Protein AF-A0A3A2ZKX8-F1 (afdb_monomer_lite)

Organism: NCBI:txid2070753

Radius of gyration: 31.46 Å; chains: 1; bounding box: 121×64×107 Å

Sequence (490 aa):
MRSSLLLLAGLASHALGLPSTSVEDRSIDVDVGADINIGNIHADLDLDVFIGDILGGGVQSSTSLLGGLSAQAAAALQAGALGCSAGKIHHSALVELKHWLHGAAHIEAGLKNALLHWCDAGAQATLEADVIAGLSVLLPTCSDIVSKGGLYVTIDGIFEAHELEAAAVLDAATQSSLNAFIKGASHLEAEVKAALSLCAGGGVVTSLTEEVKASLKAWLHSSDCGLDHGLKISILAWLQGKIESGVVSLGHLSDGSLSSVSVGASLLALVDESGALVQTARQSLLAFLHSSAAAHLEADIKHVLESCAKGELATSISAEVRSALAVWLSSSSCSIGAELKSVLLFWLSFAVDVNAHIGLDLGIVGDLLSFLTGTLGQVLGGGLRGILTILLGGESFLSLSLKARAEIIAIIGGATSIELPSNCITIIIEWITGCIIPGHGSGSSSSMIPPPSSTAPAASTPGVSTPVSTPVVSTSAPAPVESSSVPVYP

pLDDT: mean 72.64, std 21.51, range [24.16, 95.5]

Foldseek 3Di:
DPPVVVVVVVVVVVVPDDDDDDDDDDPPPPCPPDPPPDPDPVPFDPLLVLCCLALPDHPDHLPNQCPPQALLLLQLLLLLLLFAQLLLEDLVSLVSVLVVLVVRPPDGPSLSVQSVCRSVDDRGDHGDLSSSLSSLLSQLVSLLNNLVVQWAYASNYIGGVVVQLLFKAFALVLLVVLVVVLVVDPDDDQLLSLLSLLRSLRAALQFFDPVSLVSNVVLLPDPNPPDDPLSSVSSVCRSVRHCDSRMHGLHDFASQQRSLLRLLSSLPSQADPLLWGDQSLLVSLVSCCPHPLVVPDDPLLSVVSVCNSVRHALQVDDLVSLLVNLQLLLDPSNSDRLSNSLNSLLRLLSNADQPLFDPDDPVNLVVLVCCLVPVVCVHHTSHLSSNVSSVSSSHAPNRTDSSSLSSVSCVLSVSYPDDDDSSVSSSVSCRSNSHDHPPPDPPDPPDDPPDPPPPDDDDDDDDDDDDDDDDDDDDDDDDDDDDDDDDDDD

Structure (mmCIF, N/CA/C/O backbone):
data_AF-A0A3A2ZKX8-F1
#
_entry.id   AF-A0A3A2ZKX8-F1
#
loop_
_atom_site.group_PDB
_atom_site.id
_atom_site.type_symbol
_atom_site.label_atom_id
_atom_site.label_alt_id
_atom_site.label_comp_id
_atom_site.label_asym_id
_atom_site.label_entity_id
_atom_site.label_seq_id
_atom_site.pdbx_PDB_ins_code
_atom_site.Cartn_x
_atom_site.Cartn_y
_atom_site.Cartn_z
_atom_site.occupancy
_atom_site.B_iso_or_equiv
_atom_site.auth_seq_id
_atom_site.auth_comp_id
_atom_site.auth_asym_id
_atom_site.auth_atom_id
_atom_site.pdbx_PDB_model_num
ATOM 1 N N . MET A 1 1 ? 61.081 21.209 -10.505 1.00 48.91 1 MET A N 1
ATOM 2 C CA . MET A 1 1 ? 60.379 20.427 -9.458 1.00 48.91 1 MET A CA 1
ATOM 3 C C . MET A 1 1 ? 60.841 20.786 -8.032 1.00 48.91 1 MET A C 1
ATOM 5 O O . MET A 1 1 ? 61.159 19.902 -7.251 1.00 48.91 1 MET A O 1
ATOM 9 N N . ARG A 1 2 ? 60.878 22.076 -7.656 1.00 40.06 2 ARG A N 1
ATOM 10 C CA . ARG A 1 2 ? 61.096 22.520 -6.255 1.00 40.06 2 ARG A CA 1
ATOM 11 C C . ARG A 1 2 ? 60.217 23.710 -5.830 1.00 40.06 2 ARG A C 1
ATOM 13 O O . ARG A 1 2 ? 60.192 24.046 -4.656 1.00 40.06 2 ARG A O 1
ATOM 20 N N . SER A 1 3 ? 59.447 24.298 -6.747 1.00 45.34 3 SER A N 1
ATOM 21 C CA . SER A 1 3 ? 58.628 25.489 -6.477 1.00 45.34 3 SER A CA 1
ATOM 22 C C . SER A 1 3 ? 57.212 25.178 -5.968 1.00 45.34 3 SER A C 1
ATOM 24 O O . SER A 1 3 ? 56.590 26.037 -5.360 1.00 45.34 3 SER A O 1
ATOM 26 N N . SER A 1 4 ? 56.712 23.951 -6.155 1.00 44.81 4 SER A N 1
ATOM 27 C CA . SER A 1 4 ? 55.336 23.579 -5.774 1.00 44.81 4 SER A CA 1
ATOM 28 C C . SER A 1 4 ? 55.199 23.058 -4.337 1.00 44.81 4 SER A C 1
ATOM 30 O O . SER A 1 4 ? 54.097 23.049 -3.807 1.00 44.81 4 SER A O 1
ATOM 32 N N . LEU A 1 5 ? 56.299 22.676 -3.672 1.00 44.25 5 LEU A N 1
ATOM 33 C CA . LEU A 1 5 ? 56.273 22.260 -2.258 1.00 44.25 5 LEU A CA 1
ATOM 34 C C . LEU A 1 5 ? 56.378 23.444 -1.280 1.00 44.25 5 LEU A C 1
ATOM 36 O O . LEU A 1 5 ? 55.854 23.368 -0.175 1.00 44.25 5 LEU A O 1
ATOM 40 N N . LEU A 1 6 ? 56.988 24.562 -1.690 1.00 43.06 6 LEU A N 1
ATOM 41 C CA . LEU A 1 6 ? 57.051 25.787 -0.877 1.00 43.06 6 LEU A CA 1
ATOM 42 C C . LEU A 1 6 ? 55.726 26.565 -0.871 1.00 43.06 6 LEU A C 1
ATOM 44 O O . LEU A 1 6 ? 55.417 27.231 0.112 1.00 43.06 6 LEU A O 1
ATOM 48 N N . LEU A 1 7 ? 54.919 26.433 -1.929 1.00 42.50 7 LEU A N 1
ATOM 49 C CA . LEU A 1 7 ? 53.591 27.050 -2.005 1.00 42.50 7 LEU A CA 1
ATOM 50 C C . LEU A 1 7 ? 52.564 26.275 -1.154 1.00 42.50 7 LEU A C 1
ATOM 52 O O . LEU A 1 7 ? 51.717 26.886 -0.509 1.00 42.50 7 LEU A O 1
ATOM 56 N N . LEU A 1 8 ? 52.720 24.947 -1.041 1.00 40.03 8 LEU A N 1
ATOM 57 C CA . LEU A 1 8 ? 51.884 24.094 -0.186 1.00 40.03 8 LEU A CA 1
ATOM 58 C C . LEU A 1 8 ? 52.212 24.240 1.316 1.00 40.03 8 LEU A C 1
ATOM 60 O O . LEU A 1 8 ? 51.314 24.192 2.151 1.00 40.03 8 LEU A O 1
ATOM 64 N N . ALA A 1 9 ? 53.477 24.499 1.671 1.00 43.38 9 ALA A N 1
ATOM 65 C CA . ALA A 1 9 ? 53.879 24.787 3.054 1.00 43.38 9 ALA A CA 1
ATOM 66 C C . ALA A 1 9 ? 53.515 26.219 3.515 1.00 43.38 9 ALA A C 1
ATOM 68 O O . ALA A 1 9 ? 53.359 26.463 4.711 1.00 43.38 9 ALA A O 1
ATOM 69 N N . GLY A 1 10 ? 53.346 27.163 2.578 1.00 42.72 10 GLY A N 1
ATOM 70 C CA . GLY A 1 10 ? 52.913 28.534 2.874 1.00 42.72 10 GLY A CA 1
ATOM 71 C C . GLY A 1 10 ? 51.426 28.653 3.226 1.00 42.72 10 GLY A C 1
ATOM 72 O O . GLY A 1 10 ? 51.063 29.473 4.072 1.00 42.72 10 GLY A O 1
ATOM 73 N N . LEU A 1 11 ? 50.577 27.802 2.635 1.00 41.16 11 LEU A N 1
ATOM 74 C CA . LEU A 1 11 ? 49.131 27.798 2.889 1.00 41.16 11 LEU A CA 1
ATOM 75 C C . LEU A 1 11 ? 48.759 27.079 4.197 1.00 41.16 11 LEU A C 1
ATOM 77 O O . LEU A 1 11 ? 47.836 27.504 4.885 1.00 41.16 11 LEU A O 1
ATOM 81 N N . ALA A 1 12 ? 49.530 26.062 4.600 1.00 41.97 12 ALA A N 1
ATOM 82 C CA . ALA A 1 12 ? 49.318 25.350 5.864 1.00 41.97 12 ALA A CA 1
ATOM 83 C C . ALA A 1 12 ? 49.652 26.198 7.114 1.00 41.97 12 ALA A C 1
ATOM 85 O O . ALA A 1 12 ? 49.108 25.951 8.186 1.00 41.97 12 ALA A O 1
ATOM 86 N N . SER A 1 13 ? 50.492 27.235 6.983 1.00 38.47 13 SER A N 1
ATOM 87 C CA . SER A 1 13 ? 50.837 28.144 8.092 1.00 38.47 13 SER A CA 1
ATOM 88 C C . SER A 1 13 ? 49.872 29.330 8.265 1.00 38.47 13 SER A C 1
ATOM 90 O O . SER A 1 13 ? 49.993 30.051 9.250 1.00 38.47 13 SER A O 1
ATOM 92 N N . HIS A 1 14 ? 48.905 29.538 7.358 1.00 37.59 14 HIS A N 1
ATOM 93 C CA . HIS A 1 14 ? 47.897 30.608 7.484 1.00 37.59 14 HIS A CA 1
ATOM 94 C C . HIS A 1 14 ? 46.597 30.165 8.177 1.00 37.59 14 HIS A C 1
ATOM 96 O O . HIS A 1 14 ? 45.764 31.010 8.487 1.00 37.59 14 HIS A O 1
ATOM 102 N N . ALA A 1 15 ? 46.430 28.872 8.475 1.00 36.94 15 ALA A N 1
ATOM 103 C CA . ALA A 1 15 ? 45.240 28.355 9.159 1.00 36.94 15 ALA A CA 1
ATOM 104 C C . ALA A 1 15 ? 45.377 28.280 10.696 1.00 36.94 15 ALA A C 1
ATOM 106 O O . ALA A 1 15 ? 44.418 27.928 11.374 1.00 36.94 15 ALA A O 1
ATOM 107 N N . LEU A 1 16 ? 46.549 28.596 11.265 1.00 40.38 16 LEU A N 1
ATOM 108 C CA . LEU A 1 16 ? 46.852 28.328 12.682 1.00 40.38 16 LEU A CA 1
ATOM 109 C C . LEU A 1 16 ? 47.273 29.549 13.512 1.00 40.38 16 LEU A C 1
ATOM 111 O O . LEU A 1 16 ? 47.830 29.401 14.598 1.00 40.38 16 LEU A O 1
ATOM 115 N N . GLY A 1 17 ? 46.958 30.764 13.068 1.00 33.16 17 GLY A N 1
ATOM 116 C CA . GLY A 1 17 ? 47.164 31.935 13.913 1.00 33.16 17 GLY A CA 1
ATOM 117 C C . GLY A 1 17 ? 46.401 33.162 13.456 1.00 33.16 17 GLY A C 1
ATOM 118 O O . GLY A 1 17 ? 46.845 33.820 12.523 1.00 33.16 17 GLY A O 1
ATOM 119 N N . LEU A 1 18 ? 45.308 33.490 14.158 1.00 29.47 18 LEU A N 1
ATOM 120 C CA . LEU A 1 18 ? 45.062 34.772 14.854 1.00 29.47 18 LEU A CA 1
ATOM 121 C C . LEU A 1 18 ? 43.577 34.889 15.305 1.00 29.47 18 LEU A C 1
ATOM 123 O O . LEU A 1 18 ? 42.760 34.064 14.905 1.00 29.47 18 LEU A O 1
ATOM 127 N N . PRO A 1 19 ? 43.246 35.796 16.251 1.00 29.09 19 PRO A N 1
ATOM 128 C CA . PRO A 1 19 ? 42.539 35.445 17.479 1.00 29.09 19 PRO A CA 1
ATOM 129 C C . PRO A 1 19 ? 41.091 35.951 17.563 1.00 29.09 19 PRO A C 1
ATOM 131 O O . PRO A 1 19 ? 40.641 36.819 16.823 1.00 29.09 19 PRO A O 1
ATOM 134 N N . SER A 1 20 ? 40.404 35.426 18.576 1.00 45.16 20 SER A N 1
ATOM 135 C CA . SER A 1 20 ? 39.111 35.844 19.112 1.00 45.16 20 SER A CA 1
ATOM 136 C C . SER A 1 20 ? 39.040 37.330 19.494 1.00 45.16 20 SER A C 1
ATOM 138 O O . SER A 1 20 ? 39.763 37.727 20.404 1.00 45.16 20 SER A O 1
ATOM 140 N N . THR A 1 21 ? 38.087 38.085 18.931 1.00 30.78 21 THR A N 1
ATOM 141 C CA . THR A 1 21 ? 37.224 39.041 19.666 1.00 30.78 21 THR A CA 1
ATOM 142 C C . THR A 1 21 ? 36.012 39.490 18.832 1.00 30.78 21 THR A C 1
ATOM 144 O O . THR A 1 21 ? 36.125 39.648 17.624 1.00 30.78 21 THR A O 1
ATOM 147 N N . SER A 1 22 ? 34.909 39.741 19.556 1.00 28.27 22 SER A N 1
ATOM 148 C CA . SER A 1 22 ? 33.629 40.410 19.220 1.00 28.27 22 SER A CA 1
ATOM 149 C C . SER A 1 22 ? 32.601 39.702 18.320 1.00 28.27 22 SER A C 1
ATOM 151 O O . SER A 1 22 ? 32.557 39.905 17.116 1.00 28.27 22 SER A O 1
ATOM 153 N N . VAL A 1 23 ? 31.766 38.894 18.989 1.00 42.69 23 VAL A N 1
ATOM 154 C CA . VAL A 1 23 ? 30.283 38.889 19.013 1.00 42.69 23 VAL A CA 1
ATOM 155 C C . VAL A 1 23 ? 29.548 39.614 17.874 1.00 42.69 23 VAL A C 1
ATOM 157 O O . VAL A 1 23 ? 29.508 40.837 17.887 1.00 42.69 23 VAL A O 1
ATOM 160 N N . GLU A 1 24 ? 28.871 38.850 17.006 1.00 28.53 24 GLU A N 1
ATOM 161 C CA . GLU A 1 24 ? 27.429 38.958 16.698 1.00 28.53 24 GLU A CA 1
ATOM 162 C C . GLU A 1 24 ? 26.974 37.775 15.807 1.00 28.53 24 GLU A C 1
ATOM 164 O O . GLU A 1 24 ? 27.715 37.317 14.944 1.00 28.53 24 GLU A O 1
ATOM 169 N N . ASP A 1 25 ? 25.791 37.245 16.136 1.00 27.34 25 ASP A N 1
ATOM 170 C CA . ASP A 1 25 ? 24.980 36.182 15.515 1.00 27.34 25 ASP A CA 1
ATOM 171 C C . ASP A 1 25 ? 25.592 34.810 15.173 1.00 27.34 25 ASP A C 1
ATOM 173 O O . ASP A 1 25 ? 26.098 34.533 14.089 1.00 27.34 25 ASP A O 1
ATOM 177 N N . ARG A 1 26 ? 25.390 33.868 16.106 1.00 26.14 26 ARG A N 1
ATOM 178 C CA . ARG A 1 26 ? 25.454 32.426 15.849 1.00 26.14 26 ARG A CA 1
ATOM 179 C C . ARG A 1 26 ? 24.099 31.938 15.326 1.00 26.14 26 ARG A C 1
ATOM 181 O O . ARG A 1 26 ? 23.251 31.547 16.123 1.00 26.14 26 ARG A O 1
ATOM 188 N N . SER A 1 27 ? 23.930 31.878 14.008 1.00 25.58 27 SER A N 1
ATOM 189 C CA . SER A 1 27 ? 23.179 30.766 13.416 1.00 25.58 27 SER A CA 1
ATOM 190 C C . SER A 1 27 ? 24.213 29.708 13.043 1.00 25.58 27 SER A C 1
ATOM 192 O O . SER A 1 27 ? 25.134 29.949 12.267 1.00 25.58 27 SER A O 1
ATOM 194 N N . ILE A 1 28 ? 24.158 28.570 13.731 1.00 25.77 28 ILE A N 1
ATOM 195 C CA . ILE A 1 28 ? 24.968 27.404 13.392 1.00 25.77 28 ILE A CA 1
ATOM 196 C C . ILE A 1 28 ? 24.266 26.788 12.186 1.00 25.77 28 ILE A C 1
ATOM 198 O O . ILE A 1 28 ? 23.354 25.984 12.346 1.00 25.77 28 ILE A O 1
ATOM 202 N N . ASP A 1 29 ? 24.647 27.244 10.998 1.00 25.92 29 ASP A N 1
ATOM 203 C CA . ASP A 1 29 ? 24.358 26.547 9.754 1.00 25.92 29 ASP A CA 1
ATOM 204 C C . ASP A 1 29 ? 25.215 25.277 9.785 1.00 25.92 29 ASP A C 1
ATOM 206 O O . ASP A 1 29 ? 26.440 25.310 9.634 1.00 25.92 29 ASP A O 1
ATOM 210 N N . VAL A 1 30 ? 24.592 24.165 10.175 1.00 28.47 30 VAL A N 1
ATOM 211 C CA . VAL A 1 30 ? 25.226 22.854 10.094 1.00 28.47 30 VAL A CA 1
ATOM 212 C C . VAL A 1 30 ? 25.240 22.511 8.615 1.00 28.47 30 VAL A C 1
ATOM 214 O O . VAL A 1 30 ? 24.234 22.074 8.068 1.00 28.47 30 VAL A O 1
ATOM 217 N N . ASP A 1 31 ? 26.382 22.734 7.974 1.00 29.47 31 ASP A N 1
ATOM 218 C CA . ASP A 1 31 ? 26.669 22.228 6.640 1.00 29.47 31 ASP A CA 1
ATOM 219 C C . ASP A 1 31 ? 26.651 20.688 6.689 1.00 29.47 31 ASP A C 1
ATOM 221 O O . ASP A 1 31 ? 27.620 20.034 7.078 1.00 29.47 31 ASP A O 1
ATOM 225 N N . VAL A 1 32 ? 25.494 20.103 6.366 1.00 36.28 32 VAL A N 1
ATOM 226 C CA . VAL A 1 32 ? 25.273 18.649 6.247 1.00 36.28 32 VAL A CA 1
ATOM 227 C C . VAL A 1 32 ? 25.904 18.103 4.945 1.00 36.28 32 VAL A C 1
ATOM 229 O O . VAL A 1 32 ? 25.772 16.921 4.638 1.00 36.28 32 VAL A O 1
ATOM 232 N N . GLY A 1 33 ? 26.628 18.924 4.174 1.00 34.78 33 GLY A N 1
ATOM 233 C CA . GLY A 1 33 ? 27.117 18.580 2.837 1.00 34.78 33 GLY A CA 1
ATOM 234 C C . GLY A 1 33 ? 28.524 17.980 2.726 1.00 34.78 33 GLY A C 1
ATOM 235 O O . GLY A 1 33 ? 28.894 17.550 1.637 1.00 34.78 33 GLY A O 1
ATOM 236 N N . ALA A 1 34 ? 29.340 17.933 3.784 1.00 31.48 34 ALA A N 1
ATOM 237 C CA . ALA A 1 34 ? 30.788 17.765 3.583 1.00 31.48 34 ALA A CA 1
ATOM 238 C C . ALA A 1 34 ? 31.368 16.335 3.665 1.00 31.48 34 ALA A C 1
ATOM 240 O O . ALA A 1 34 ? 32.555 16.191 3.388 1.00 31.48 34 ALA A O 1
ATOM 241 N N . ASP A 1 35 ? 30.610 15.283 4.008 1.00 28.64 35 ASP A N 1
ATOM 242 C CA . ASP A 1 35 ? 31.235 13.962 4.265 1.00 28.64 35 ASP A CA 1
ATOM 243 C C . ASP A 1 35 ? 30.482 12.720 3.745 1.00 28.64 35 ASP A C 1
ATOM 245 O O . ASP A 1 35 ? 30.751 11.594 4.171 1.00 28.64 35 ASP A O 1
ATOM 249 N N . ILE A 1 36 ? 29.592 12.872 2.758 1.00 36.00 36 ILE A N 1
ATOM 250 C CA . ILE A 1 36 ? 29.132 11.723 1.962 1.00 36.00 36 ILE A CA 1
ATOM 251 C C . ILE A 1 36 ? 29.964 11.692 0.684 1.00 36.00 36 ILE A C 1
ATOM 253 O O . ILE A 1 36 ? 29.702 12.398 -0.284 1.00 36.00 36 ILE A O 1
ATOM 257 N N . ASN A 1 37 ? 31.025 10.891 0.719 1.00 28.58 37 ASN A N 1
ATOM 258 C CA . ASN A 1 37 ? 31.914 10.636 -0.406 1.00 28.58 37 ASN A CA 1
ATOM 259 C C . ASN A 1 37 ? 31.139 9.884 -1.503 1.00 28.58 37 ASN A C 1
ATOM 261 O O . ASN A 1 37 ? 31.023 8.657 -1.490 1.00 28.58 37 ASN A O 1
ATOM 265 N N . ILE A 1 38 ? 30.544 10.659 -2.403 1.00 37.09 38 ILE A N 1
ATOM 266 C CA . ILE A 1 38 ? 29.764 10.207 -3.546 1.00 37.09 38 ILE A CA 1
ATOM 267 C C . ILE A 1 38 ? 30.712 9.628 -4.602 1.00 37.09 38 ILE A C 1
ATOM 269 O O . ILE A 1 38 ? 31.500 10.334 -5.235 1.00 37.09 38 ILE A O 1
ATOM 273 N N . GLY A 1 39 ? 30.644 8.314 -4.795 1.00 27.70 39 GLY A N 1
ATOM 274 C CA . GLY A 1 39 ? 31.412 7.619 -5.818 1.00 27.70 39 GLY A CA 1
ATOM 275 C C . GLY A 1 39 ? 30.943 7.976 -7.231 1.00 27.70 39 GLY A C 1
ATOM 276 O O . GLY A 1 39 ? 29.905 7.510 -7.667 1.00 27.70 39 GLY A O 1
ATOM 277 N N . ASN A 1 40 ? 31.747 8.766 -7.946 1.00 30.97 40 ASN A N 1
ATOM 278 C CA . ASN A 1 40 ? 32.037 8.732 -9.392 1.00 30.97 40 ASN A CA 1
ATOM 279 C C . ASN A 1 40 ? 30.928 8.588 -10.468 1.00 30.97 40 ASN A C 1
ATOM 281 O O . ASN A 1 40 ? 31.288 8.467 -11.638 1.00 30.97 40 ASN A O 1
ATOM 285 N N . ILE A 1 41 ? 29.633 8.657 -10.151 1.00 36.53 41 ILE A N 1
ATOM 286 C CA . ILE A 1 41 ? 28.537 8.613 -11.152 1.00 36.53 41 ILE A CA 1
ATOM 287 C C . ILE A 1 41 ? 27.754 9.939 -11.213 1.00 36.53 41 ILE A C 1
ATOM 289 O O . ILE A 1 41 ? 27.030 10.205 -12.166 1.00 36.53 41 ILE A O 1
ATOM 293 N N . HIS A 1 42 ? 28.036 10.864 -10.291 1.00 40.78 42 HIS A N 1
ATOM 294 C CA . HIS A 1 42 ? 27.488 12.229 -10.242 1.00 40.78 42 HIS A CA 1
ATOM 295 C C . HIS A 1 42 ? 27.829 13.155 -11.425 1.00 40.78 42 HIS A C 1
ATOM 297 O O . HIS A 1 42 ? 27.490 14.332 -11.390 1.00 40.78 42 HIS A O 1
ATOM 303 N N . ALA A 1 43 ? 28.519 12.681 -12.463 1.00 42.00 43 ALA A N 1
ATOM 304 C CA . ALA A 1 43 ? 28.903 13.538 -13.583 1.00 42.00 43 ALA A CA 1
ATOM 305 C C . ALA A 1 43 ? 27.909 13.532 -14.760 1.00 42.00 43 ALA A C 1
ATOM 307 O O . ALA A 1 43 ? 28.035 14.408 -15.610 1.00 42.00 43 ALA A O 1
ATOM 308 N N . ASP A 1 44 ? 26.971 12.576 -14.841 1.00 44.34 44 ASP A N 1
ATOM 309 C CA . ASP A 1 44 ? 26.205 12.335 -16.085 1.00 44.34 44 ASP A CA 1
ATOM 310 C C . ASP A 1 44 ? 24.686 12.157 -15.903 1.00 44.34 44 ASP A C 1
ATOM 312 O O . ASP A 1 44 ? 23.989 11.938 -16.886 1.00 44.34 44 ASP A O 1
ATOM 316 N N . LEU A 1 45 ? 24.168 12.235 -14.671 1.00 49.38 45 LEU A N 1
ATOM 317 C CA . LEU A 1 45 ? 22.729 12.270 -14.404 1.00 49.38 45 LEU A CA 1
ATOM 318 C C . LEU A 1 45 ? 22.444 13.471 -13.503 1.00 49.38 45 LEU A C 1
ATOM 320 O O . LEU A 1 45 ? 22.689 13.416 -12.296 1.00 49.38 45 LEU A O 1
ATOM 324 N N . ASP A 1 46 ? 21.982 14.573 -14.091 1.00 58.22 46 ASP A N 1
ATOM 325 C CA . ASP A 1 46 ? 21.570 15.755 -13.329 1.00 58.22 46 ASP A CA 1
ATOM 326 C C . ASP A 1 46 ? 20.193 15.482 -12.709 1.00 58.22 46 ASP A C 1
ATOM 328 O O . ASP A 1 46 ? 19.141 15.887 -13.211 1.00 58.22 46 ASP A O 1
ATOM 332 N N . LEU A 1 47 ? 20.212 14.681 -11.642 1.00 56.06 47 LEU A N 1
ATOM 333 C CA . LEU A 1 47 ? 19.025 14.213 -10.938 1.00 56.06 47 LEU A CA 1
ATOM 334 C C . LEU A 1 47 ? 18.191 15.392 -10.421 1.00 56.06 47 LEU A C 1
ATOM 336 O O . LEU A 1 47 ? 16.967 15.308 -10.420 1.00 56.06 47 LEU A O 1
ATOM 340 N N . ASP A 1 48 ? 18.840 16.498 -10.055 1.00 54.84 48 ASP A N 1
ATOM 341 C CA . ASP A 1 48 ? 18.188 17.720 -9.588 1.00 54.84 48 ASP A CA 1
ATOM 342 C C . ASP A 1 48 ? 17.410 18.413 -10.716 1.00 54.84 48 ASP A C 1
ATOM 344 O O . ASP A 1 48 ? 16.289 18.877 -10.495 1.00 54.84 48 ASP A O 1
ATOM 348 N N . VAL A 1 49 ? 17.946 18.431 -11.942 1.00 57.28 49 VAL A N 1
ATOM 349 C CA . VAL A 1 49 ? 17.235 18.939 -13.129 1.00 57.28 49 VAL A CA 1
ATOM 350 C C . VAL A 1 49 ? 16.123 17.985 -13.567 1.00 57.28 49 VAL A C 1
ATOM 352 O O . VAL A 1 49 ? 15.010 18.436 -13.824 1.00 57.28 49 VAL A O 1
ATOM 355 N N . PHE A 1 50 ? 16.365 16.671 -13.589 1.00 59.22 50 PHE A N 1
ATOM 356 C CA . PHE A 1 50 ? 15.353 15.678 -13.974 1.00 59.22 50 PHE A CA 1
ATOM 357 C C . PHE A 1 50 ? 14.166 15.649 -12.999 1.00 59.22 50 PHE A C 1
ATOM 359 O O . PHE A 1 50 ? 13.005 15.695 -13.411 1.00 59.22 50 PHE A O 1
ATOM 366 N N . ILE A 1 51 ? 14.448 15.618 -11.694 1.00 57.47 51 ILE A N 1
ATOM 367 C CA . ILE A 1 51 ? 13.431 15.690 -10.642 1.00 57.47 51 ILE A CA 1
ATOM 368 C C . ILE A 1 51 ? 12.780 17.077 -10.641 1.00 57.47 51 ILE A C 1
ATOM 370 O O . ILE A 1 51 ? 11.563 17.166 -10.504 1.00 57.47 51 ILE A O 1
ATOM 374 N N . GLY A 1 52 ? 13.548 18.151 -10.838 1.00 52.91 52 GLY A N 1
ATOM 375 C CA . GLY A 1 52 ? 13.038 19.520 -10.926 1.00 52.91 52 GLY A CA 1
ATOM 376 C C . GLY A 1 52 ? 12.064 19.736 -12.087 1.00 52.91 52 GLY A C 1
ATOM 377 O O . GLY A 1 52 ? 11.035 20.381 -11.902 1.00 52.91 52 GLY A O 1
ATOM 378 N N . ASP A 1 53 ? 12.321 19.145 -13.253 1.00 54.00 53 ASP A N 1
ATOM 379 C CA . ASP A 1 53 ? 11.441 19.238 -14.422 1.00 54.00 53 ASP A CA 1
ATOM 380 C C . ASP A 1 53 ? 10.139 18.436 -14.241 1.00 54.00 53 ASP A C 1
ATOM 382 O O . ASP A 1 53 ? 9.080 18.873 -14.700 1.00 54.00 53 ASP A O 1
ATOM 386 N N . ILE A 1 54 ? 10.193 17.297 -13.536 1.00 53.47 54 ILE A N 1
ATOM 387 C CA . ILE A 1 54 ? 9.031 16.428 -13.273 1.00 53.47 54 ILE A CA 1
ATOM 388 C C . ILE A 1 54 ? 8.197 16.923 -12.077 1.00 53.47 54 ILE A C 1
ATOM 390 O O . ILE A 1 54 ? 6.968 16.891 -12.135 1.00 53.47 54 ILE A O 1
ATOM 394 N N . LEU A 1 55 ? 8.838 17.402 -11.006 1.00 49.88 55 LEU A N 1
ATOM 395 C CA . LEU A 1 55 ? 8.179 17.869 -9.777 1.00 49.88 55 LEU A CA 1
ATOM 396 C C . LEU A 1 55 ? 7.854 19.376 -9.782 1.00 49.88 55 LEU A C 1
ATOM 398 O O . LEU A 1 55 ? 6.991 19.812 -9.024 1.00 49.88 55 LEU A O 1
ATOM 402 N N . GLY A 1 56 ? 8.531 20.186 -10.606 1.00 40.25 56 GLY A N 1
ATOM 403 C CA . GLY A 1 56 ? 8.537 21.656 -10.527 1.00 40.25 56 GLY A CA 1
ATOM 404 C C . GLY A 1 56 ? 7.768 22.409 -11.619 1.00 40.25 56 GLY A C 1
ATOM 405 O O . GLY A 1 56 ? 7.932 23.623 -11.744 1.00 40.25 56 GLY A O 1
ATOM 406 N N . GLY A 1 57 ? 6.918 21.736 -12.403 1.00 41.91 57 GLY A N 1
ATOM 407 C CA . GLY A 1 57 ? 6.060 22.389 -13.406 1.00 41.91 57 GLY A CA 1
ATOM 408 C C . GLY A 1 57 ? 6.679 22.540 -14.802 1.00 41.91 57 GLY A C 1
ATOM 409 O O . GLY A 1 57 ? 6.367 23.501 -15.511 1.00 41.91 57 GLY A O 1
ATOM 410 N N . GLY A 1 58 ? 7.543 21.605 -15.211 1.00 38.22 58 GLY A N 1
ATOM 411 C CA . GLY A 1 58 ? 8.053 21.515 -16.579 1.00 38.22 58 GLY A CA 1
ATOM 412 C C . GLY A 1 58 ? 6.972 21.203 -17.629 1.00 38.22 58 GLY A C 1
ATOM 413 O O . GLY A 1 58 ? 5.871 20.747 -17.335 1.00 38.22 58 GLY A O 1
ATOM 414 N N . VAL A 1 59 ? 7.302 21.451 -18.902 1.00 39.88 59 VAL A N 1
ATOM 415 C CA . VAL A 1 59 ? 6.405 21.380 -20.083 1.00 39.88 59 VAL A CA 1
ATOM 416 C C . VAL A 1 59 ? 5.938 19.946 -20.428 1.00 39.88 59 VAL A C 1
ATOM 418 O O . VAL A 1 59 ? 5.076 19.772 -21.289 1.00 39.88 59 VAL A O 1
ATOM 421 N N . GLN A 1 60 ? 6.485 18.913 -19.778 1.00 48.47 60 GLN A N 1
ATOM 422 C CA . GLN A 1 60 ? 6.198 17.498 -20.046 1.00 48.47 60 GLN A CA 1
ATOM 423 C C . GLN A 1 60 ? 5.550 16.840 -18.822 1.00 48.47 60 GLN A C 1
ATOM 425 O O . GLN A 1 60 ? 6.126 16.842 -17.740 1.00 48.47 60 GLN A O 1
ATOM 430 N N . SER A 1 61 ? 4.362 16.258 -18.987 1.00 57.94 61 SER A N 1
ATOM 431 C CA . SER A 1 61 ? 3.736 15.448 -17.940 1.00 57.94 61 SER A CA 1
ATOM 432 C C . SER A 1 61 ? 4.417 14.075 -17.851 1.00 57.94 61 SER A C 1
ATOM 434 O O . SER A 1 61 ? 4.895 13.549 -18.855 1.00 57.94 61 SER A O 1
ATOM 436 N N . SER A 1 62 ? 4.415 13.428 -16.680 1.00 62.81 62 SER A N 1
ATOM 437 C CA . SER A 1 62 ? 4.906 12.040 -16.530 1.00 62.81 62 SER A CA 1
ATOM 438 C C . SER A 1 62 ? 4.275 11.084 -17.557 1.00 62.81 62 SER A C 1
ATOM 440 O O . SER A 1 62 ? 4.918 10.172 -18.074 1.00 62.81 62 SER A O 1
ATOM 442 N N . THR A 1 63 ? 3.023 11.353 -17.932 1.00 62.41 63 THR A N 1
ATOM 443 C CA . THR A 1 63 ? 2.274 10.642 -18.971 1.00 62.41 63 THR A CA 1
ATOM 444 C C . THR A 1 63 ? 2.800 10.870 -20.391 1.00 62.41 63 THR A C 1
ATOM 446 O O . THR A 1 63 ? 2.734 9.947 -21.202 1.00 62.41 63 THR A O 1
ATOM 449 N N . SER A 1 64 ? 3.343 12.049 -20.721 1.00 67.44 64 SER A N 1
ATOM 450 C CA . SER A 1 64 ? 3.994 12.282 -22.018 1.00 67.44 64 SER A CA 1
ATOM 451 C C . SER A 1 64 ? 5.395 11.670 -22.057 1.00 67.44 64 SER A C 1
ATOM 453 O O . SER A 1 64 ? 5.806 11.158 -23.099 1.00 67.44 64 SER A O 1
ATOM 455 N N . LEU A 1 65 ? 6.086 11.631 -20.912 1.00 72.94 65 LEU A N 1
ATOM 456 C CA . LEU A 1 65 ? 7.392 10.986 -20.758 1.00 72.94 65 LEU A CA 1
ATOM 457 C C . LEU A 1 65 ? 7.315 9.457 -20.905 1.00 72.94 65 LEU A C 1
ATOM 459 O O . LEU A 1 65 ? 8.209 8.854 -21.494 1.00 72.94 65 LEU A O 1
ATOM 463 N N . LEU A 1 66 ? 6.234 8.826 -20.444 1.00 80.50 66 LEU A N 1
ATOM 464 C CA . LEU A 1 66 ? 6.003 7.379 -20.578 1.00 80.50 66 LEU A CA 1
ATOM 465 C C . LEU A 1 66 ? 5.178 7.001 -21.823 1.00 80.50 66 LEU A C 1
ATOM 467 O O . LEU A 1 66 ? 4.671 5.883 -21.935 1.00 80.50 66 LEU A O 1
ATOM 471 N N . GLY A 1 67 ? 5.044 7.916 -22.787 1.00 78.88 67 GLY A N 1
ATOM 472 C CA . GLY A 1 67 ? 4.302 7.673 -24.020 1.00 78.88 67 GLY A CA 1
ATOM 473 C C . GLY A 1 67 ? 4.814 6.449 -24.796 1.00 78.88 67 GLY A C 1
ATOM 474 O O . GLY A 1 67 ? 6.017 6.271 -24.997 1.00 78.88 67 GLY A O 1
ATOM 475 N N . GLY A 1 68 ? 3.887 5.603 -25.256 1.00 80.62 68 GLY A N 1
ATOM 476 C CA . GLY A 1 68 ? 4.194 4.419 -26.071 1.00 80.62 68 GLY A CA 1
ATOM 477 C C . GLY A 1 68 ? 4.738 3.211 -25.299 1.00 80.62 68 GLY A C 1
ATOM 478 O O . GLY A 1 68 ? 5.140 2.234 -25.929 1.00 80.62 68 GLY A O 1
ATOM 479 N N . LEU A 1 69 ? 4.757 3.267 -23.966 1.00 87.62 69 LEU A N 1
ATOM 480 C CA . LEU A 1 69 ? 5.155 2.155 -23.107 1.00 87.62 69 LEU A CA 1
ATOM 481 C C . LEU A 1 69 ? 4.017 1.120 -23.008 1.00 87.62 69 LEU A C 1
ATOM 483 O O . LEU A 1 69 ? 2.860 1.484 -22.794 1.00 87.62 69 LEU A O 1
ATOM 487 N N . SER A 1 70 ? 4.327 -0.168 -23.179 1.00 91.50 70 SER A N 1
ATOM 488 C CA . SER A 1 70 ? 3.371 -1.257 -22.928 1.00 91.50 70 SER A CA 1
ATOM 489 C C . SER A 1 70 ? 3.209 -1.513 -21.426 1.00 91.50 70 SER A C 1
ATOM 491 O O . SER A 1 70 ? 4.048 -1.094 -20.627 1.00 91.50 70 SER A O 1
ATOM 493 N N . ALA A 1 71 ? 2.169 -2.251 -21.026 1.00 91.12 71 ALA A N 1
ATOM 494 C CA . ALA A 1 71 ? 1.977 -2.631 -19.625 1.00 91.12 71 ALA A CA 1
ATOM 495 C C . ALA A 1 71 ? 3.144 -3.474 -19.084 1.00 91.12 71 ALA A C 1
ATOM 497 O O . ALA A 1 71 ? 3.590 -3.262 -17.961 1.00 91.12 71 ALA A O 1
ATOM 498 N N . GLN A 1 72 ? 3.696 -4.382 -19.891 1.00 91.81 72 GLN A N 1
ATOM 499 C CA . GLN A 1 72 ? 4.840 -5.211 -19.515 1.00 91.81 72 GLN A CA 1
ATOM 500 C C . GLN A 1 72 ? 6.126 -4.382 -19.402 1.00 91.81 72 GLN A C 1
ATOM 502 O O . GLN A 1 72 ? 6.891 -4.564 -18.456 1.00 91.81 72 GLN A O 1
ATOM 507 N N . ALA A 1 73 ? 6.359 -3.442 -20.324 1.00 91.38 73 ALA A N 1
ATOM 508 C CA . ALA A 1 73 ? 7.505 -2.540 -20.249 1.00 91.38 73 ALA A CA 1
ATOM 509 C C . ALA A 1 73 ? 7.402 -1.589 -19.043 1.00 91.38 73 ALA A C 1
ATOM 511 O O . ALA A 1 73 ? 8.391 -1.382 -18.341 1.00 91.38 73 ALA A O 1
ATOM 512 N N . ALA A 1 74 ? 6.204 -1.069 -18.761 1.00 90.62 74 ALA A N 1
ATOM 513 C CA . ALA A 1 74 ? 5.921 -0.273 -17.569 1.00 90.62 74 ALA A CA 1
ATOM 514 C C . ALA A 1 74 ? 6.138 -1.083 -16.288 1.00 90.62 74 ALA A C 1
ATOM 516 O O . ALA A 1 74 ? 6.744 -0.580 -15.345 1.00 90.62 74 ALA A O 1
ATOM 517 N N . ALA A 1 75 ? 5.735 -2.356 -16.280 1.00 90.38 75 ALA A N 1
ATOM 518 C CA . ALA A 1 75 ? 5.928 -3.249 -15.146 1.00 90.38 75 ALA A CA 1
ATOM 519 C C . ALA A 1 75 ? 7.413 -3.536 -14.897 1.00 90.38 75 ALA A C 1
ATOM 521 O O . ALA A 1 75 ? 7.861 -3.515 -13.754 1.00 90.38 75 ALA A O 1
ATOM 522 N N . ALA A 1 76 ? 8.203 -3.739 -15.957 1.00 91.38 76 ALA A N 1
ATOM 523 C CA . ALA A 1 76 ? 9.652 -3.877 -15.840 1.00 91.38 76 ALA A CA 1
ATOM 524 C C . ALA A 1 76 ? 10.313 -2.587 -15.328 1.00 91.38 76 ALA A C 1
ATOM 526 O O . ALA A 1 76 ? 11.168 -2.656 -14.448 1.00 91.38 76 ALA A O 1
ATOM 527 N N . LEU A 1 77 ? 9.903 -1.417 -15.829 1.00 90.56 77 LEU A N 1
ATOM 528 C CA . LEU A 1 77 ? 10.428 -0.128 -15.371 1.00 90.56 77 LEU A CA 1
ATOM 529 C C . LEU A 1 77 ? 10.098 0.114 -13.891 1.00 90.56 77 LEU A C 1
ATOM 531 O O . LEU A 1 77 ? 10.977 0.486 -13.118 1.00 90.56 77 LEU A O 1
ATOM 535 N N . GLN A 1 78 ? 8.856 -0.164 -13.487 1.00 90.06 78 GLN A N 1
ATOM 536 C CA . GLN A 1 78 ? 8.414 -0.080 -12.098 1.00 90.06 78 GLN A CA 1
ATOM 537 C C . GLN A 1 78 ? 9.179 -1.061 -11.202 1.00 90.06 78 GLN A C 1
ATOM 539 O O . GLN A 1 78 ? 9.629 -0.680 -10.128 1.00 90.06 78 GLN A O 1
ATOM 544 N N . ALA A 1 79 ? 9.380 -2.305 -11.645 1.00 87.81 79 ALA A N 1
ATOM 545 C CA . ALA A 1 79 ? 10.153 -3.302 -10.908 1.00 87.81 79 ALA A CA 1
ATOM 546 C C . ALA A 1 79 ? 11.616 -2.864 -10.728 1.00 87.81 79 ALA A C 1
ATOM 548 O O . ALA A 1 79 ? 12.172 -2.999 -9.639 1.00 87.81 79 ALA A O 1
ATOM 549 N N . GLY A 1 80 ? 12.231 -2.281 -11.761 1.00 86.50 80 GLY A N 1
ATOM 550 C CA . GLY A 1 80 ? 13.560 -1.677 -11.655 1.00 86.50 80 GLY A CA 1
ATOM 551 C C . GLY A 1 80 ? 13.593 -0.532 -10.641 1.00 86.50 80 GLY A C 1
ATOM 552 O O . GLY A 1 80 ? 14.465 -0.503 -9.776 1.00 86.50 80 GLY A O 1
ATOM 553 N N . ALA A 1 81 ? 12.599 0.358 -10.684 1.00 85.25 81 ALA A N 1
ATOM 554 C CA . ALA A 1 81 ? 12.429 1.462 -9.735 1.00 85.25 81 ALA A CA 1
ATOM 555 C C . ALA A 1 81 ? 12.082 1.007 -8.300 1.00 85.25 81 ALA A C 1
ATOM 557 O O . ALA A 1 81 ? 12.244 1.768 -7.354 1.00 85.25 81 ALA A O 1
ATOM 558 N N . LEU A 1 82 ? 11.643 -0.241 -8.120 1.00 82.38 82 LEU A N 1
ATOM 559 C CA . LEU A 1 82 ? 11.499 -0.908 -6.822 1.00 82.38 82 LEU A CA 1
ATOM 560 C C . LEU A 1 82 ? 12.807 -1.538 -6.318 1.00 82.38 82 LEU A C 1
ATOM 562 O O . LEU A 1 82 ? 12.841 -2.079 -5.215 1.00 82.38 82 LEU A O 1
ATOM 566 N N . GLY A 1 83 ? 13.868 -1.527 -7.128 1.00 82.94 83 GLY A N 1
ATOM 567 C CA . GLY A 1 83 ? 15.124 -2.212 -6.829 1.00 82.94 83 GLY A CA 1
ATOM 568 C C . GLY A 1 83 ? 15.089 -3.720 -7.092 1.00 82.94 83 GLY A C 1
ATOM 569 O O . GLY A 1 83 ? 15.942 -4.447 -6.579 1.00 82.94 83 GLY A O 1
ATOM 570 N N . CYS A 1 84 ? 14.136 -4.223 -7.887 1.00 84.94 84 CYS A N 1
ATOM 571 C CA . CYS A 1 84 ? 14.126 -5.633 -8.272 1.00 84.94 84 CYS A CA 1
ATOM 572 C C . CYS A 1 84 ? 15.385 -5.985 -9.066 1.00 84.94 84 CYS A C 1
ATOM 574 O O . CYS A 1 84 ? 15.834 -5.238 -9.941 1.00 84.94 84 CYS A O 1
ATOM 576 N N . SER A 1 85 ? 15.925 -7.177 -8.813 1.00 86.06 85 SER A N 1
ATOM 577 C CA . SER A 1 85 ? 16.960 -7.709 -9.686 1.00 86.06 85 SER A CA 1
ATOM 578 C C . SER A 1 85 ? 16.363 -8.109 -11.035 1.00 86.06 85 SER A C 1
ATOM 580 O O . SER A 1 85 ? 15.237 -8.612 -11.106 1.00 86.06 85 SER A O 1
ATOM 582 N N . ALA A 1 86 ? 17.130 -7.938 -12.113 1.00 84.94 86 ALA A N 1
ATOM 583 C CA . ALA A 1 86 ? 16.677 -8.263 -13.467 1.00 84.94 86 ALA A CA 1
ATOM 584 C C . ALA A 1 86 ? 16.201 -9.727 -13.601 1.00 84.94 86 ALA A C 1
ATOM 586 O O . ALA A 1 86 ? 15.308 -10.025 -14.387 1.00 84.94 86 ALA A O 1
ATOM 587 N N . GLY A 1 87 ? 16.744 -10.650 -12.795 1.00 83.75 87 GLY A N 1
ATOM 588 C CA . GLY A 1 87 ? 16.357 -12.063 -12.804 1.00 83.75 87 GLY A CA 1
ATOM 589 C C . GLY A 1 87 ? 14.993 -12.381 -12.186 1.00 83.75 87 GLY A C 1
ATOM 590 O O . GLY A 1 87 ? 14.470 -13.460 -12.453 1.00 83.75 87 GLY A O 1
ATOM 591 N N . LYS A 1 88 ? 14.410 -11.479 -11.382 1.00 86.25 88 LYS A N 1
ATOM 592 C CA . LYS A 1 88 ? 13.040 -11.631 -10.854 1.00 86.25 88 LYS A CA 1
ATOM 593 C C . LYS A 1 88 ? 11.964 -11.215 -11.864 1.00 86.25 88 LYS A C 1
ATOM 595 O O . LYS A 1 88 ? 10.781 -11.440 -11.635 1.00 86.25 88 LYS A O 1
ATOM 600 N N . ILE A 1 89 ? 12.361 -10.595 -12.973 1.00 88.44 89 ILE A N 1
ATOM 601 C CA . ILE A 1 89 ? 11.454 -10.027 -13.967 1.00 88.44 89 ILE A CA 1
ATOM 602 C C . ILE A 1 89 ? 11.341 -10.978 -15.157 1.00 88.44 89 ILE A C 1
ATOM 604 O O . ILE A 1 89 ? 12.333 -11.538 -15.630 1.00 88.44 89 ILE A O 1
ATOM 608 N N . HIS A 1 90 ? 10.126 -11.147 -15.680 1.00 86.62 90 HIS A N 1
ATOM 609 C CA . HIS A 1 90 ? 9.908 -11.937 -16.887 1.00 86.62 90 HIS A CA 1
ATOM 610 C C . HIS A 1 90 ? 10.725 -11.391 -18.065 1.00 86.62 90 HIS A C 1
ATOM 612 O O . HIS A 1 90 ? 10.688 -10.201 -18.378 1.00 86.62 90 HIS A O 1
ATOM 618 N N . HIS A 1 91 ? 11.422 -12.284 -18.771 1.00 86.56 91 HIS A N 1
ATOM 619 C CA . HIS A 1 91 ? 12.281 -11.907 -19.897 1.00 86.56 91 HIS A CA 1
ATOM 620 C C . HIS A 1 91 ? 11.535 -11.116 -20.986 1.00 86.56 91 HIS A C 1
ATOM 622 O O . HIS A 1 91 ? 12.096 -10.186 -21.558 1.00 86.56 91 HIS A O 1
ATOM 628 N N . SER A 1 92 ? 10.264 -11.442 -21.243 1.00 88.62 92 SER A N 1
ATOM 629 C CA . SER A 1 92 ? 9.407 -10.705 -22.181 1.00 88.62 92 SER A CA 1
ATOM 630 C C . SER A 1 92 ? 9.246 -9.232 -21.795 1.00 88.62 92 SER A C 1
ATOM 632 O O . SER A 1 92 ? 9.392 -8.365 -22.651 1.00 88.62 92 SER A O 1
ATOM 634 N N . ALA A 1 93 ? 9.035 -8.940 -20.510 1.00 90.19 93 ALA A N 1
ATOM 635 C CA . ALA A 1 93 ? 8.888 -7.577 -20.007 1.00 90.19 93 ALA A CA 1
ATOM 636 C C . ALA A 1 93 ? 10.181 -6.759 -20.178 1.00 90.19 93 ALA A C 1
ATOM 638 O O . ALA A 1 93 ? 10.137 -5.608 -20.612 1.00 90.19 93 ALA A O 1
ATOM 639 N N . LEU A 1 94 ? 11.346 -7.375 -19.936 1.00 90.12 94 LEU A N 1
ATOM 640 C CA . LEU A 1 94 ? 12.647 -6.738 -20.185 1.00 90.12 94 LEU A CA 1
ATOM 641 C C . LEU A 1 94 ? 12.885 -6.460 -21.676 1.00 90.12 94 LEU A C 1
ATOM 643 O O . LEU A 1 94 ? 13.445 -5.424 -22.028 1.00 90.12 94 LEU A O 1
ATOM 647 N N . VAL A 1 95 ? 12.469 -7.366 -22.565 1.00 91.12 95 VAL A N 1
ATOM 648 C CA . VAL A 1 95 ? 12.591 -7.174 -24.020 1.00 91.12 95 VAL A CA 1
ATOM 649 C C . VAL A 1 95 ? 11.719 -6.014 -24.499 1.00 91.12 95 VAL A C 1
ATOM 651 O O . VAL A 1 95 ? 12.181 -5.193 -25.292 1.00 91.12 95 VAL A O 1
ATOM 654 N N . GLU A 1 96 ? 10.488 -5.909 -24.000 1.00 91.44 96 GLU A N 1
ATOM 655 C CA . GLU A 1 96 ? 9.600 -4.793 -24.332 1.00 91.44 96 GLU A CA 1
ATOM 656 C C . GLU A 1 96 ? 10.130 -3.457 -23.797 1.00 91.44 96 GLU A C 1
ATOM 658 O O . GLU A 1 96 ? 10.130 -2.466 -24.532 1.00 91.44 96 GLU A O 1
ATOM 663 N N . LEU A 1 97 ? 10.679 -3.437 -22.576 1.00 91.44 97 LEU A N 1
ATOM 664 C CA . LEU A 1 97 ? 11.332 -2.249 -22.026 1.00 91.44 97 LEU A CA 1
ATOM 665 C C . LEU A 1 97 ? 12.536 -1.820 -22.874 1.00 91.44 97 LEU A C 1
ATOM 667 O O . LEU A 1 97 ? 12.650 -0.644 -23.215 1.00 91.44 97 LEU A O 1
ATOM 671 N N . LYS A 1 98 ? 13.399 -2.757 -23.292 1.00 91.12 98 LYS A N 1
ATOM 672 C CA . LYS A 1 98 ? 14.509 -2.454 -24.215 1.00 91.12 98 LYS A CA 1
ATOM 673 C C . LYS A 1 98 ? 14.001 -1.856 -25.519 1.00 91.12 98 LYS A C 1
ATOM 675 O O . LYS A 1 98 ? 14.542 -0.854 -25.984 1.00 91.12 98 LYS A O 1
ATOM 680 N N . HIS A 1 99 ? 12.971 -2.456 -26.113 1.00 90.50 99 HIS A N 1
ATOM 681 C CA . HIS A 1 99 ? 12.410 -1.978 -27.372 1.00 90.50 99 HIS A CA 1
ATOM 682 C C . HIS A 1 99 ? 11.925 -0.528 -27.258 1.00 90.50 99 HIS A C 1
ATOM 684 O O . HIS A 1 99 ? 12.280 0.307 -28.093 1.00 90.50 99 HIS A O 1
ATOM 690 N N . TRP A 1 100 ? 11.189 -0.215 -26.189 1.00 92.38 100 TRP A N 1
ATOM 691 C CA . TRP A 1 100 ? 10.756 1.149 -25.908 1.00 92.38 100 TRP A CA 1
ATOM 692 C C . TRP A 1 100 ? 11.941 2.092 -25.673 1.00 92.38 100 TRP A C 1
ATOM 694 O O . TRP A 1 100 ? 12.011 3.141 -26.312 1.00 92.38 100 TRP A O 1
ATOM 704 N N . LEU A 1 101 ? 12.924 1.699 -24.852 1.00 88.62 101 LEU A N 1
ATOM 705 C CA . LEU A 1 101 ? 14.118 2.507 -24.580 1.00 88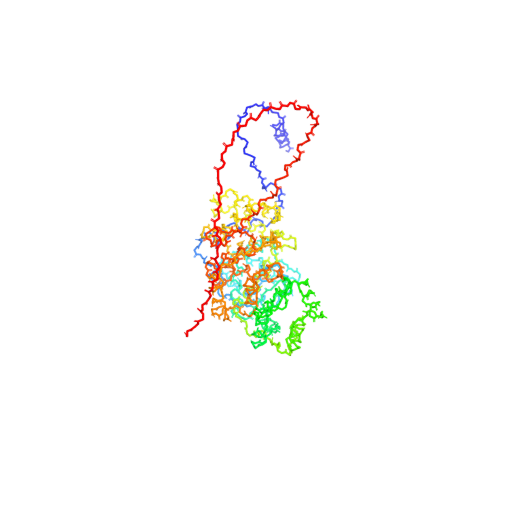.62 101 LEU A CA 1
ATOM 706 C C . LEU A 1 101 ? 14.862 2.862 -25.866 1.00 88.62 101 LEU A C 1
ATOM 708 O O . LEU A 1 101 ? 15.256 4.011 -26.040 1.00 88.62 101 LEU A O 1
ATOM 712 N N . HIS A 1 102 ? 15.024 1.923 -26.802 1.00 87.00 102 HIS A N 1
ATOM 713 C CA . HIS A 1 102 ? 15.659 2.201 -28.092 1.00 87.00 102 HIS A CA 1
ATOM 714 C C . HIS A 1 102 ? 14.911 3.273 -28.901 1.00 87.00 102 HIS A C 1
ATOM 716 O O . HIS A 1 102 ? 15.572 4.123 -29.502 1.00 87.00 102 HIS A O 1
ATOM 722 N N . GLY A 1 103 ? 13.574 3.271 -28.873 1.00 81.44 103 GLY A N 1
ATOM 723 C CA . GLY A 1 103 ? 12.721 4.260 -29.544 1.00 81.44 103 GLY A CA 1
ATOM 724 C C . GLY A 1 103 ? 12.547 5.586 -28.792 1.00 81.44 103 GLY A C 1
ATOM 725 O O . GLY A 1 103 ? 12.224 6.599 -29.412 1.00 81.44 103 GLY A O 1
ATOM 726 N N . ALA A 1 104 ? 12.794 5.608 -27.482 1.00 80.50 104 ALA A N 1
ATOM 727 C CA . ALA A 1 104 ? 12.664 6.791 -26.642 1.00 80.50 104 ALA A CA 1
ATOM 728 C C . ALA A 1 104 ? 13.879 7.717 -26.821 1.00 80.50 104 ALA A C 1
ATOM 730 O O . ALA A 1 104 ? 14.966 7.469 -26.287 1.00 80.50 104 ALA A O 1
ATOM 731 N N . ALA A 1 105 ? 13.710 8.766 -27.628 1.00 72.50 105 ALA A N 1
ATOM 732 C CA . ALA A 1 105 ? 14.732 9.789 -27.875 1.00 72.50 105 ALA A CA 1
ATOM 733 C C . ALA A 1 105 ? 14.711 10.927 -26.840 1.00 72.50 105 ALA A C 1
ATOM 735 O O . ALA A 1 105 ? 15.671 11.682 -26.743 1.00 72.50 105 ALA A O 1
ATOM 736 N N . HIS A 1 106 ? 13.614 11.056 -26.091 1.00 72.69 106 HIS A N 1
ATOM 737 C CA . HIS A 1 106 ? 13.391 12.088 -25.074 1.00 72.69 106 HIS A CA 1
ATOM 738 C C . HIS A 1 106 ? 13.926 11.715 -23.687 1.00 72.69 106 HIS A C 1
ATOM 740 O O . HIS A 1 106 ? 13.965 12.572 -22.813 1.00 72.69 106 HIS A O 1
ATOM 746 N N . ILE A 1 107 ? 14.320 10.456 -23.478 1.00 73.81 107 ILE A N 1
ATOM 747 C CA . ILE A 1 107 ? 14.942 9.998 -22.233 1.00 73.81 107 ILE A CA 1
ATOM 748 C C . ILE A 1 107 ? 16.434 10.322 -22.273 1.00 73.81 107 ILE A C 1
ATOM 750 O O . ILE A 1 107 ? 17.107 10.054 -23.273 1.00 73.81 107 ILE A O 1
ATOM 754 N N . GLU A 1 108 ? 16.944 10.874 -21.175 1.00 75.50 108 GLU A N 1
ATOM 755 C CA . GLU A 1 108 ? 18.356 11.203 -20.999 1.00 75.50 108 GLU A CA 1
ATOM 756 C C . GLU A 1 108 ? 19.263 9.996 -21.287 1.00 75.50 108 GLU A C 1
ATOM 758 O O . GLU A 1 108 ? 18.969 8.856 -20.914 1.00 75.50 108 GLU A O 1
ATOM 763 N N . ALA A 1 109 ? 20.386 10.246 -21.966 1.00 74.25 109 ALA A N 1
ATOM 764 C CA . ALA A 1 109 ? 21.287 9.192 -22.422 1.00 74.25 109 ALA A CA 1
ATOM 765 C C . ALA A 1 109 ? 21.871 8.367 -21.260 1.00 74.25 109 ALA A C 1
ATOM 767 O O . ALA A 1 109 ? 21.966 7.144 -21.387 1.00 74.25 109 ALA A O 1
ATOM 768 N N . GLY A 1 110 ? 22.208 9.010 -20.135 1.00 75.75 110 GLY A N 1
ATOM 769 C CA . GLY A 1 110 ? 22.696 8.348 -18.921 1.00 75.75 110 GLY A CA 1
ATOM 770 C C . GLY A 1 110 ? 21.670 7.367 -18.348 1.00 75.75 110 GLY A C 1
ATOM 771 O O . GLY A 1 110 ? 21.956 6.173 -18.226 1.00 75.75 110 GLY A O 1
ATOM 772 N N . LEU A 1 111 ? 20.437 7.833 -18.110 1.00 78.88 111 LEU A N 1
ATOM 773 C CA . LEU A 1 111 ? 19.329 7.003 -17.616 1.00 78.88 111 LEU A CA 1
ATOM 774 C C . LEU A 1 111 ? 19.019 5.837 -18.562 1.00 78.88 111 LEU A C 1
ATOM 776 O O . LEU A 1 111 ? 18.863 4.691 -18.135 1.00 78.88 111 LEU A O 1
ATOM 780 N N . LYS A 1 112 ? 18.972 6.117 -19.867 1.00 83.75 112 LYS A N 1
ATOM 781 C CA . LYS A 1 112 ? 18.742 5.110 -20.907 1.00 83.75 112 LYS A CA 1
ATOM 782 C C . LYS A 1 112 ? 19.823 4.031 -20.898 1.00 83.75 112 LYS A C 1
ATOM 784 O O . LYS A 1 112 ? 19.493 2.849 -20.973 1.00 83.75 112 LYS A O 1
ATOM 789 N N . ASN A 1 113 ? 21.095 4.410 -20.778 1.00 83.31 113 ASN A N 1
ATOM 790 C CA . ASN A 1 113 ? 22.204 3.460 -20.716 1.00 83.31 113 ASN A CA 1
ATOM 791 C C . ASN A 1 113 ? 22.168 2.618 -19.436 1.00 83.31 113 ASN A C 1
ATOM 793 O O . ASN A 1 113 ? 22.361 1.405 -19.518 1.00 83.31 113 ASN A O 1
ATOM 797 N N . ALA A 1 114 ? 21.872 3.223 -18.283 1.00 84.69 114 ALA A N 1
ATOM 798 C CA . ALA A 1 114 ? 21.740 2.506 -17.014 1.00 84.69 114 ALA A CA 1
ATOM 799 C C . ALA A 1 114 ? 20.626 1.446 -17.073 1.00 84.69 114 ALA A C 1
ATOM 801 O O . ALA A 1 114 ? 20.842 0.289 -16.706 1.00 84.69 114 ALA A O 1
ATOM 802 N N . LEU A 1 115 ? 19.459 1.812 -17.614 1.00 87.25 115 LEU A N 1
ATOM 803 C CA . LEU A 1 115 ? 18.329 0.900 -17.787 1.00 87.25 115 LEU A CA 1
ATOM 804 C C . LEU A 1 115 ? 18.625 -0.221 -18.789 1.00 87.25 115 LEU A C 1
ATOM 806 O O . LEU A 1 115 ? 18.337 -1.381 -18.499 1.00 87.25 115 LEU A O 1
ATOM 810 N N . LEU A 1 116 ? 19.219 0.092 -19.947 1.00 88.25 116 LEU A N 1
ATOM 811 C CA . LEU A 1 116 ? 19.604 -0.922 -20.936 1.00 88.25 116 LEU A CA 1
ATOM 812 C C . LEU A 1 116 ? 20.619 -1.906 -20.349 1.00 88.25 116 LEU A C 1
ATOM 814 O O . LEU A 1 116 ? 20.420 -3.116 -20.450 1.00 88.25 116 LEU A O 1
ATOM 818 N N . HIS A 1 117 ? 21.649 -1.393 -19.669 1.00 87.56 117 HIS A N 1
ATOM 819 C CA . HIS A 1 117 ? 22.652 -2.222 -19.008 1.00 87.56 117 HIS A CA 1
ATOM 820 C C . HIS A 1 117 ? 22.016 -3.138 -17.962 1.00 87.56 117 HIS A C 1
ATOM 822 O O . HIS A 1 117 ? 22.295 -4.330 -17.956 1.00 87.56 117 HIS A O 1
ATOM 828 N N . TRP A 1 118 ? 21.115 -2.624 -17.121 1.00 90.56 118 TRP A N 1
ATOM 829 C CA . TRP A 1 118 ? 20.381 -3.442 -16.156 1.00 90.56 118 TRP A CA 1
ATOM 830 C C . TRP A 1 118 ? 19.527 -4.528 -16.824 1.00 90.56 118 TRP A C 1
ATOM 832 O O . TRP A 1 118 ? 19.547 -5.675 -16.383 1.00 90.56 118 TRP A O 1
ATOM 842 N N . CYS A 1 119 ? 18.852 -4.216 -17.933 1.00 87.94 119 CYS A N 1
ATOM 843 C CA . CYS A 1 119 ? 18.060 -5.201 -18.670 1.00 87.94 119 CYS A CA 1
ATOM 844 C C . CYS A 1 119 ? 18.921 -6.276 -19.373 1.00 87.94 119 CYS A C 1
ATOM 846 O O . CYS A 1 119 ? 18.412 -7.345 -19.722 1.00 87.94 119 CYS A O 1
ATOM 848 N N . ASP A 1 120 ? 20.190 -5.983 -19.670 1.00 86.12 120 ASP A N 1
ATOM 849 C CA . ASP A 1 120 ? 21.177 -6.916 -20.242 1.00 86.12 120 ASP A CA 1
ATOM 850 C C . ASP A 1 120 ? 22.028 -7.630 -19.180 1.00 86.12 120 ASP A C 1
ATOM 852 O O . ASP A 1 120 ? 22.723 -8.603 -19.486 1.00 86.12 120 ASP A O 1
ATOM 856 N N . ALA A 1 121 ? 21.986 -7.162 -17.935 1.00 76.31 121 ALA A N 1
ATOM 857 C CA . ALA A 1 121 ? 22.821 -7.675 -16.869 1.00 76.31 121 ALA A CA 1
ATOM 858 C C . ALA A 1 121 ? 22.335 -9.041 -16.349 1.00 76.31 121 ALA A C 1
ATOM 860 O O . ALA A 1 121 ? 21.224 -9.505 -16.608 1.00 76.31 121 ALA A O 1
ATOM 861 N N . GLY A 1 122 ? 23.216 -9.730 -15.618 1.00 71.19 122 GLY A N 1
ATOM 862 C CA . GLY A 1 122 ? 22.917 -11.044 -15.047 1.00 71.19 122 GLY A CA 1
ATOM 863 C C . GLY A 1 122 ? 21.776 -11.010 -14.022 1.00 71.19 122 GLY A C 1
ATOM 864 O O . GLY A 1 122 ? 21.415 -9.961 -13.499 1.00 71.19 122 GLY A O 1
ATOM 865 N N . ALA A 1 123 ? 21.253 -12.186 -13.662 1.00 76.81 123 ALA A N 1
ATOM 866 C CA . ALA A 1 123 ? 20.043 -12.350 -12.842 1.00 76.81 123 ALA A CA 1
ATOM 867 C C . ALA A 1 123 ? 20.027 -11.621 -11.475 1.00 76.81 123 ALA A C 1
ATOM 869 O O . ALA A 1 123 ? 18.960 -11.447 -10.893 1.00 76.81 123 ALA A O 1
ATOM 870 N N . GLN A 1 124 ? 21.184 -11.207 -10.951 1.00 81.19 124 GLN A N 1
ATOM 871 C CA . GLN A 1 124 ? 21.322 -10.520 -9.658 1.00 81.19 124 GLN A CA 1
ATOM 872 C C . GLN A 1 124 ? 21.551 -9.007 -9.779 1.00 81.19 124 GLN A C 1
ATOM 874 O O . GLN A 1 124 ? 21.716 -8.339 -8.766 1.00 81.19 124 GLN A O 1
ATOM 879 N N . ALA A 1 125 ? 21.596 -8.458 -10.992 1.00 84.38 125 ALA A N 1
ATOM 880 C CA . ALA A 1 125 ? 21.851 -7.039 -11.181 1.00 84.38 125 ALA A CA 1
ATOM 881 C C . ALA A 1 125 ? 20.644 -6.193 -10.764 1.00 84.38 125 ALA A C 1
ATOM 883 O O . ALA A 1 125 ? 19.522 -6.442 -11.209 1.00 84.38 125 ALA A O 1
ATOM 884 N N . THR A 1 126 ? 20.897 -5.180 -9.942 1.00 85.25 126 THR A N 1
ATOM 885 C CA . THR A 1 126 ? 19.946 -4.143 -9.530 1.00 85.25 126 THR A CA 1
ATOM 886 C C . THR A 1 126 ? 20.398 -2.798 -10.084 1.00 85.25 126 THR A C 1
ATOM 888 O O . THR A 1 126 ? 21.579 -2.616 -10.388 1.00 85.25 126 THR A O 1
ATOM 891 N N . LEU A 1 127 ? 19.468 -1.856 -10.222 1.00 83.75 127 LEU A N 1
ATOM 892 C CA . LEU A 1 127 ? 19.817 -0.473 -10.533 1.00 83.75 127 LEU A CA 1
ATOM 893 C C . LEU A 1 127 ? 20.553 0.174 -9.353 1.00 83.75 127 LEU A C 1
ATOM 895 O O . LEU A 1 127 ? 20.444 -0.266 -8.206 1.00 83.75 127 LEU A O 1
ATOM 899 N N . GLU A 1 128 ? 21.326 1.212 -9.649 1.00 80.75 128 GLU A N 1
ATOM 900 C CA . GLU A 1 128 ? 22.002 2.013 -8.631 1.00 80.75 128 GLU A CA 1
ATOM 901 C C . GLU A 1 128 ? 21.000 2.887 -7.868 1.00 80.75 128 GLU A C 1
ATOM 903 O O . GLU A 1 128 ? 19.975 3.292 -8.418 1.00 80.75 128 GLU A O 1
ATOM 908 N N . ALA A 1 129 ? 21.303 3.195 -6.604 1.00 71.94 129 ALA A N 1
ATOM 909 C CA . ALA A 1 129 ? 20.384 3.900 -5.707 1.00 71.94 129 ALA A CA 1
ATOM 910 C C . ALA A 1 129 ? 19.922 5.258 -6.262 1.00 71.94 129 ALA A C 1
ATOM 912 O O . ALA A 1 129 ? 18.738 5.574 -6.161 1.00 71.94 129 ALA A O 1
ATOM 913 N N . ASP A 1 130 ? 20.821 6.004 -6.907 1.00 68.75 130 ASP A N 1
ATOM 914 C CA . ASP A 1 130 ? 20.522 7.318 -7.487 1.00 68.75 130 ASP A CA 1
ATOM 915 C C . ASP A 1 130 ? 19.545 7.203 -8.673 1.00 68.75 130 ASP A C 1
ATOM 917 O O . ASP A 1 130 ? 18.602 7.985 -8.802 1.00 68.75 130 ASP A O 1
ATOM 921 N N . VAL A 1 131 ? 19.706 6.166 -9.504 1.00 76.62 131 VAL A N 1
ATOM 922 C CA . VAL A 1 131 ? 18.802 5.875 -10.629 1.00 76.62 131 VAL A CA 1
ATOM 923 C C . VAL A 1 131 ? 17.427 5.443 -10.117 1.00 76.62 131 VAL A C 1
ATOM 925 O O . VAL A 1 131 ? 16.405 5.900 -10.624 1.00 76.62 131 VAL A O 1
ATOM 928 N N . ILE A 1 132 ? 17.387 4.594 -9.085 1.00 77.38 132 ILE A N 1
ATOM 929 C CA . ILE A 1 132 ? 16.141 4.180 -8.423 1.00 77.38 132 ILE A CA 1
ATOM 930 C C . ILE A 1 132 ? 15.423 5.404 -7.832 1.00 77.38 132 ILE A C 1
ATOM 932 O O . ILE A 1 132 ? 14.217 5.551 -8.024 1.00 77.38 132 ILE A O 1
ATOM 936 N N . ALA A 1 133 ? 16.152 6.309 -7.170 1.00 69.88 133 ALA A N 1
ATOM 937 C CA . ALA A 1 133 ? 15.591 7.525 -6.582 1.00 69.88 133 ALA A CA 1
ATOM 938 C C . ALA A 1 133 ? 14.936 8.418 -7.646 1.00 69.88 133 ALA A C 1
ATOM 940 O O . ALA A 1 133 ? 13.804 8.862 -7.452 1.00 69.88 133 ALA A O 1
ATOM 941 N N . GLY A 1 134 ? 15.589 8.615 -8.795 1.00 69.81 134 GLY A N 1
ATOM 942 C CA . GLY A 1 134 ? 15.017 9.371 -9.915 1.00 69.81 134 GLY A CA 1
ATOM 943 C C . GLY A 1 134 ? 13.788 8.711 -10.531 1.00 69.81 134 GLY A C 1
ATOM 944 O O . GLY A 1 134 ? 12.786 9.372 -10.797 1.00 69.81 134 GLY A O 1
ATOM 945 N N . LEU A 1 135 ? 13.828 7.390 -10.714 1.00 77.50 135 LEU A N 1
ATOM 946 C CA . LEU A 1 135 ? 12.704 6.636 -11.270 1.00 77.50 135 LEU A CA 1
ATOM 947 C C . LEU A 1 135 ? 11.519 6.518 -10.307 1.00 77.50 135 LEU A C 1
ATOM 949 O O . LEU A 1 135 ? 10.399 6.285 -10.762 1.00 77.50 135 LEU A O 1
ATOM 953 N N . SER A 1 136 ? 11.735 6.692 -8.999 1.00 75.12 136 SER A N 1
ATOM 954 C CA . SER A 1 136 ? 10.676 6.578 -7.991 1.00 75.12 136 SER A CA 1
ATOM 955 C C . SER A 1 136 ? 9.516 7.551 -8.235 1.00 75.12 136 SER A C 1
ATOM 957 O O . SER A 1 136 ? 8.363 7.192 -8.013 1.00 75.12 136 SER A O 1
ATOM 959 N N . VAL A 1 137 ? 9.801 8.729 -8.803 1.00 73.12 137 VAL A N 1
ATOM 960 C CA . VAL A 1 137 ? 8.807 9.754 -9.171 1.00 73.12 137 VAL A CA 1
ATOM 961 C C . VAL A 1 137 ? 7.871 9.282 -10.294 1.00 73.12 137 VAL A C 1
ATOM 963 O O . VAL A 1 137 ? 6.790 9.819 -10.495 1.00 73.12 137 VAL A O 1
ATOM 966 N N . LEU A 1 138 ? 8.257 8.252 -11.048 1.00 79.56 138 LEU A N 1
ATOM 967 C CA . LEU A 1 138 ? 7.430 7.691 -12.116 1.00 79.56 138 LEU A CA 1
ATOM 968 C C . LEU A 1 138 ? 6.550 6.533 -11.630 1.00 79.56 138 LEU A C 1
ATOM 970 O O . LEU A 1 138 ? 5.684 6.089 -12.384 1.00 79.56 138 LEU A O 1
ATOM 974 N N . LEU A 1 139 ? 6.735 6.044 -10.395 1.00 83.31 139 LEU A N 1
ATOM 975 C CA . LEU A 1 139 ? 6.075 4.835 -9.890 1.00 83.31 139 LEU A CA 1
ATOM 976 C C . LEU A 1 139 ? 4.540 4.892 -9.979 1.00 83.31 139 LEU A C 1
ATOM 978 O O . LEU A 1 139 ? 3.977 3.921 -10.483 1.00 83.31 139 LEU A O 1
ATOM 982 N N . PRO A 1 140 ? 3.841 5.980 -9.598 1.00 81.94 140 PRO A N 1
ATOM 983 C CA . PRO A 1 140 ? 2.389 6.079 -9.765 1.00 81.94 140 PRO A CA 1
ATOM 984 C C . PRO A 1 140 ? 1.938 5.996 -11.213 1.00 81.94 140 PRO A C 1
ATOM 986 O O . PRO A 1 140 ? 0.977 5.298 -11.530 1.00 81.94 140 PRO A O 1
ATOM 989 N N . THR A 1 141 ? 2.662 6.668 -12.110 1.00 83.25 141 THR A N 1
ATOM 990 C CA . THR A 1 141 ? 2.304 6.692 -13.533 1.00 83.25 141 THR A CA 1
ATOM 991 C C . THR A 1 141 ? 2.572 5.331 -14.179 1.00 83.25 141 THR A C 1
ATOM 993 O O . THR A 1 141 ? 1.746 4.838 -14.942 1.00 83.25 141 THR A O 1
ATOM 996 N N . CYS A 1 142 ? 3.684 4.674 -13.831 1.00 87.19 142 CYS A N 1
ATOM 997 C CA . CYS A 1 142 ? 3.949 3.295 -14.234 1.00 87.19 142 CYS A CA 1
ATOM 998 C C . CYS A 1 142 ? 2.875 2.349 -13.688 1.00 87.19 142 CYS A C 1
ATOM 1000 O O . CYS A 1 142 ? 2.329 1.560 -14.450 1.00 87.19 142 CYS A O 1
ATOM 1002 N N . SER A 1 143 ? 2.523 2.471 -12.407 1.00 88.50 143 SER A N 1
ATOM 1003 C CA . SER A 1 143 ? 1.529 1.627 -11.743 1.00 88.50 143 SER A CA 1
ATOM 1004 C C . SER A 1 143 ? 0.147 1.713 -12.399 1.00 88.50 143 SER A C 1
ATOM 1006 O O . SER A 1 143 ? -0.517 0.693 -12.555 1.00 88.50 143 SER A O 1
ATOM 1008 N N . ASP A 1 144 ? -0.268 2.904 -12.840 1.00 86.75 144 ASP A N 1
ATOM 1009 C CA . ASP A 1 144 ? -1.507 3.102 -13.606 1.00 86.75 144 ASP A CA 1
ATOM 1010 C C . ASP A 1 144 ? -1.463 2.431 -14.996 1.00 86.75 144 ASP A C 1
ATOM 1012 O O . ASP A 1 144 ? -2.433 1.808 -15.426 1.00 86.75 144 ASP A O 1
ATOM 1016 N N . ILE A 1 145 ? -0.332 2.495 -15.710 1.00 89.12 145 ILE A N 1
ATOM 1017 C CA . ILE A 1 145 ? -0.174 1.801 -17.005 1.00 89.12 145 ILE A CA 1
ATOM 1018 C C . ILE A 1 145 ? -0.182 0.276 -16.810 1.00 89.12 145 ILE A C 1
ATOM 1020 O O . ILE A 1 145 ? -0.794 -0.456 -17.590 1.00 89.12 145 ILE A O 1
ATOM 1024 N N . VAL A 1 146 ? 0.499 -0.200 -15.769 1.00 90.38 146 VAL A N 1
ATOM 1025 C CA . VAL A 1 146 ? 0.611 -1.616 -15.401 1.00 90.38 146 VAL A CA 1
ATOM 1026 C C . VAL A 1 146 ? -0.750 -2.199 -15.038 1.00 90.38 146 VAL A C 1
ATOM 1028 O O . VAL A 1 146 ? -1.119 -3.255 -15.557 1.00 90.38 146 VAL A O 1
ATOM 1031 N N . SER A 1 147 ? -1.516 -1.506 -14.194 1.00 88.75 147 SER A N 1
ATOM 1032 C CA . SER A 1 147 ? -2.811 -1.993 -13.725 1.00 88.75 147 SER A CA 1
ATOM 1033 C C . SER A 1 147 ? -3.837 -2.107 -14.849 1.00 88.75 147 SER A C 1
ATOM 1035 O O . SER A 1 147 ? -4.543 -3.109 -14.916 1.00 88.75 147 SER A O 1
ATOM 1037 N N . LYS A 1 148 ? -3.841 -1.168 -15.805 1.00 89.12 148 LYS A N 1
ATOM 1038 C CA . LYS A 1 148 ? -4.658 -1.236 -17.035 1.00 89.12 148 LYS A CA 1
ATOM 1039 C C . LYS A 1 148 ? -4.330 -2.438 -17.924 1.00 89.12 148 LYS A C 1
ATOM 1041 O O . LYS A 1 148 ? -5.143 -2.839 -18.754 1.00 89.12 148 LYS A O 1
ATOM 1046 N N . GLY A 1 149 ? -3.132 -3.005 -17.778 1.00 87.94 149 GLY A N 1
ATOM 1047 C CA . GLY A 1 149 ? -2.727 -4.252 -18.422 1.00 87.94 149 GLY A CA 1
ATOM 1048 C C . GLY A 1 149 ? -3.117 -5.517 -17.655 1.00 87.94 149 GLY A C 1
ATOM 1049 O O . GLY A 1 149 ? -2.754 -6.603 -18.100 1.00 87.94 149 GLY A O 1
ATOM 1050 N N . GLY A 1 150 ? -3.810 -5.400 -16.516 1.00 88.62 150 GLY A N 1
ATOM 1051 C CA . GLY A 1 150 ? -4.143 -6.529 -15.645 1.00 88.62 150 GLY A CA 1
ATOM 1052 C C . GLY A 1 150 ? -2.938 -7.089 -14.884 1.00 88.62 150 GLY A C 1
ATOM 1053 O O . GLY A 1 150 ? -2.930 -8.269 -14.533 1.00 88.62 150 GLY A O 1
ATOM 1054 N N . LEU A 1 151 ? -1.910 -6.268 -14.660 1.00 91.31 151 LEU A N 1
ATOM 1055 C CA . LEU A 1 151 ? -0.684 -6.643 -13.959 1.00 91.31 151 LEU A CA 1
ATOM 1056 C C . LEU A 1 151 ? -0.554 -5.868 -12.642 1.00 91.31 151 LEU A C 1
ATOM 1058 O O . LEU A 1 151 ? -1.166 -4.817 -12.451 1.00 91.31 151 LEU A O 1
ATOM 1062 N N . TYR A 1 152 ? 0.285 -6.366 -11.741 1.00 90.38 152 TYR A N 1
ATOM 1063 C CA . TYR A 1 152 ? 0.797 -5.603 -10.604 1.00 90.38 152 TYR A CA 1
ATOM 1064 C C . TYR A 1 152 ? 2.261 -5.964 -10.339 1.00 90.38 152 TYR A C 1
ATOM 1066 O O . TYR A 1 152 ? 2.745 -7.014 -10.766 1.00 90.38 152 TYR A O 1
ATOM 1074 N N . VAL A 1 153 ? 2.987 -5.082 -9.655 1.00 90.31 153 VAL A N 1
ATOM 1075 C CA . VAL A 1 153 ? 4.423 -5.246 -9.404 1.00 90.31 153 VAL A CA 1
ATOM 1076 C C . VAL A 1 153 ? 4.710 -5.143 -7.917 1.00 90.31 153 VAL A C 1
ATOM 1078 O O . VAL A 1 153 ? 4.232 -4.240 -7.239 1.00 90.31 153 VAL A O 1
ATOM 1081 N N . THR A 1 154 ? 5.534 -6.051 -7.409 1.00 89.44 154 THR A N 1
ATOM 1082 C CA . THR A 1 154 ? 6.101 -5.970 -6.059 1.00 89.44 154 THR A CA 1
ATOM 1083 C C . THR A 1 154 ? 7.615 -6.162 -6.127 1.00 89.44 154 THR A C 1
ATOM 1085 O O . THR A 1 154 ? 8.172 -6.432 -7.190 1.00 89.44 154 THR A O 1
ATOM 1088 N N . ILE A 1 155 ? 8.304 -6.075 -4.986 1.00 84.69 155 ILE A N 1
ATOM 1089 C CA . ILE A 1 155 ? 9.746 -6.369 -4.903 1.00 84.69 155 ILE A CA 1
ATOM 1090 C C . ILE A 1 155 ? 10.108 -7.829 -5.260 1.00 84.69 155 ILE A C 1
ATOM 1092 O O . ILE A 1 155 ? 11.283 -8.189 -5.421 1.00 84.69 155 ILE A O 1
ATOM 1096 N N . ASP A 1 156 ? 9.095 -8.688 -5.370 1.00 85.56 156 ASP A N 1
ATOM 1097 C CA . ASP A 1 156 ? 9.236 -10.091 -5.740 1.00 85.56 156 ASP A CA 1
ATOM 1098 C C . ASP A 1 156 ? 9.095 -10.336 -7.243 1.00 85.56 156 ASP A C 1
ATOM 1100 O O . ASP A 1 156 ? 9.508 -11.397 -7.709 1.00 85.56 156 ASP A O 1
ATOM 1104 N N . GLY A 1 157 ? 8.605 -9.356 -8.008 1.00 87.75 157 GLY A N 1
ATOM 1105 C CA . GLY A 1 157 ? 8.477 -9.453 -9.457 1.00 87.75 157 GLY A CA 1
ATOM 1106 C C . GLY A 1 157 ? 7.191 -8.835 -10.001 1.00 87.75 157 GLY A C 1
ATOM 1107 O O . GLY A 1 157 ? 6.564 -7.979 -9.376 1.00 87.75 157 GLY A O 1
ATOM 1108 N N . ILE A 1 158 ? 6.827 -9.275 -11.204 1.00 91.00 158 ILE A N 1
ATOM 1109 C CA . ILE A 1 158 ? 5.610 -8.876 -11.916 1.00 91.00 158 ILE A CA 1
ATOM 1110 C C . ILE A 1 158 ? 4.624 -10.036 -11.833 1.00 91.00 158 ILE A C 1
ATOM 1112 O O . ILE A 1 158 ? 5.008 -11.174 -12.090 1.00 91.00 158 ILE A O 1
ATOM 1116 N N . PHE A 1 159 ? 3.372 -9.730 -11.524 1.00 91.12 159 PHE A N 1
ATOM 1117 C CA . PHE A 1 159 ? 2.316 -10.706 -11.294 1.00 91.12 159 PHE A CA 1
ATOM 1118 C C . PHE A 1 159 ? 1.058 -10.333 -12.073 1.00 91.12 159 PHE A C 1
ATOM 1120 O O . PHE A 1 159 ? 0.848 -9.167 -12.427 1.00 91.12 159 PHE A O 1
ATOM 1127 N N . GLU A 1 160 ? 0.207 -11.322 -12.322 1.00 89.94 160 GLU A N 1
ATOM 1128 C CA . GLU A 1 160 ? -1.077 -11.121 -12.993 1.00 89.94 160 GLU A CA 1
ATOM 1129 C C . GLU A 1 160 ? -2.213 -10.921 -11.983 1.00 89.94 160 GLU A C 1
ATOM 1131 O O . GLU A 1 160 ? -2.216 -11.511 -10.904 1.00 89.94 160 GLU A O 1
ATOM 1136 N N . ALA A 1 161 ? -3.230 -10.133 -12.349 1.00 85.81 161 ALA A N 1
ATOM 1137 C CA . ALA A 1 161 ? -4.366 -9.818 -11.478 1.00 85.81 161 ALA A CA 1
ATOM 1138 C C . ALA A 1 161 ? -5.010 -11.064 -10.847 1.00 85.81 161 ALA A C 1
ATOM 1140 O O . ALA A 1 161 ? -5.303 -11.064 -9.650 1.00 85.81 161 ALA A O 1
ATOM 1141 N N . HIS A 1 162 ? -5.153 -12.145 -11.624 1.00 83.12 162 HIS A N 1
ATOM 1142 C CA . HIS A 1 162 ? -5.813 -13.382 -11.204 1.00 83.12 162 HIS A CA 1
ATOM 1143 C C . HIS A 1 162 ? -5.182 -14.028 -9.955 1.00 83.12 162 HIS A C 1
ATOM 1145 O O . HIS A 1 162 ? -5.868 -14.729 -9.208 1.00 83.12 162 HIS A O 1
ATOM 1151 N N . GLU A 1 1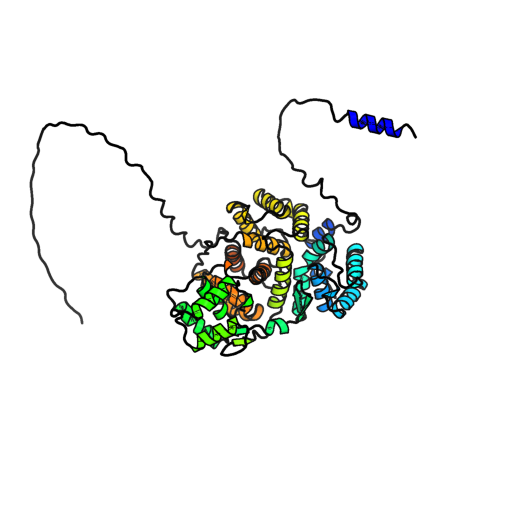63 ? -3.895 -13.776 -9.696 1.00 82.75 163 GLU A N 1
ATOM 1152 C CA . GLU A 1 163 ? -3.202 -14.260 -8.498 1.00 82.75 163 GLU A CA 1
ATOM 1153 C C . GLU A 1 163 ? -3.758 -13.617 -7.219 1.00 82.75 163 GLU A C 1
ATOM 1155 O O . GLU A 1 163 ? -3.866 -14.277 -6.183 1.00 82.75 163 GLU A O 1
ATOM 1160 N N . LEU A 1 164 ? -4.177 -12.350 -7.294 1.00 80.94 164 LEU A N 1
ATOM 1161 C CA . LEU A 1 164 ? -4.801 -11.627 -6.186 1.00 80.94 164 LEU A CA 1
ATOM 1162 C C . LEU A 1 164 ? -6.327 -11.837 -6.141 1.00 80.94 164 LEU A C 1
ATOM 1164 O O . LEU A 1 164 ? -6.910 -11.874 -5.057 1.00 80.94 164 LEU A O 1
ATOM 1168 N N . GLU A 1 165 ? -6.977 -12.053 -7.290 1.00 78.12 165 GLU A N 1
ATOM 1169 C CA . GLU A 1 165 ? -8.415 -12.380 -7.385 1.00 78.12 165 GLU A CA 1
ATOM 1170 C C . GLU A 1 165 ? -8.776 -13.697 -6.676 1.00 78.12 165 GLU A C 1
ATOM 1172 O O . GLU A 1 165 ? -9.911 -13.881 -6.224 1.00 78.12 165 GLU A O 1
ATOM 1177 N N . ALA A 1 166 ? -7.804 -14.606 -6.541 1.00 77.19 166 ALA A N 1
ATOM 1178 C CA . ALA A 1 166 ? -7.943 -15.872 -5.828 1.00 77.19 166 ALA A CA 1
ATOM 1179 C C . ALA A 1 166 ? -8.024 -15.722 -4.295 1.00 77.19 166 ALA A C 1
ATOM 1181 O O . ALA A 1 166 ? -8.280 -16.707 -3.597 1.00 77.19 166 ALA A O 1
ATOM 1182 N N . ALA A 1 167 ? -7.818 -14.518 -3.749 1.00 83.75 167 ALA A N 1
ATOM 1183 C CA . ALA A 1 167 ? -7.875 -14.282 -2.312 1.00 83.75 167 ALA A CA 1
ATOM 1184 C C . ALA A 1 167 ? -9.268 -14.582 -1.728 1.00 83.75 167 ALA A C 1
ATOM 1186 O O . ALA A 1 167 ? -10.296 -14.325 -2.348 1.00 83.75 167 ALA A O 1
ATOM 1187 N N . ALA A 1 168 ? -9.303 -15.120 -0.510 1.00 86.94 168 ALA A N 1
ATOM 1188 C CA . ALA A 1 168 ? -10.526 -15.595 0.129 1.00 86.94 168 ALA A CA 1
ATOM 1189 C C . ALA A 1 168 ? -11.262 -14.478 0.895 1.00 86.94 168 ALA A C 1
ATOM 1191 O O . ALA A 1 168 ? -10.677 -13.829 1.766 1.00 86.94 168 ALA A O 1
ATOM 1192 N N . VAL A 1 169 ? -12.558 -14.301 0.622 1.00 90.56 169 VAL A N 1
ATOM 1193 C CA . VAL A 1 169 ? -13.458 -13.346 1.298 1.00 90.56 169 VAL A CA 1
ATOM 1194 C C . VAL A 1 169 ? -14.813 -13.983 1.595 1.00 90.56 169 VAL A C 1
ATOM 1196 O O . VAL A 1 169 ? -15.204 -14.945 0.945 1.00 90.56 169 VAL A O 1
ATOM 1199 N N . LEU A 1 170 ? -15.561 -13.465 2.570 1.00 90.25 170 LEU A N 1
ATOM 1200 C CA . LEU A 1 170 ? -16.926 -13.944 2.815 1.00 90.25 170 LEU A CA 1
ATOM 1201 C C . LEU A 1 170 ? -17.855 -13.596 1.644 1.00 90.25 170 LEU A C 1
ATOM 1203 O O . LEU A 1 170 ? -17.717 -12.534 1.040 1.00 90.25 170 LEU A O 1
ATOM 1207 N N . ASP A 1 171 ? -18.840 -14.444 1.355 1.00 90.12 171 ASP A N 1
ATOM 1208 C CA . ASP A 1 171 ? -19.924 -14.092 0.438 1.00 90.12 171 ASP A CA 1
ATOM 1209 C C . ASP A 1 171 ? -20.830 -12.993 1.026 1.00 90.12 171 ASP A C 1
ATOM 1211 O O . ASP A 1 171 ? -20.840 -12.728 2.231 1.00 90.12 171 ASP A O 1
ATOM 1215 N N . ALA A 1 172 ? -21.616 -12.332 0.174 1.00 86.75 172 ALA A N 1
ATOM 1216 C CA . ALA A 1 172 ? -22.427 -11.183 0.580 1.00 86.75 172 ALA A CA 1
ATOM 1217 C C . ALA A 1 172 ? -23.467 -11.505 1.676 1.00 86.75 172 ALA A C 1
ATOM 1219 O O . ALA A 1 172 ? -23.776 -10.645 2.509 1.00 86.75 172 ALA A O 1
ATOM 1220 N N . ALA A 1 173 ? -24.010 -12.727 1.698 1.00 89.44 173 ALA A N 1
ATOM 1221 C CA . ALA A 1 173 ? -24.991 -13.139 2.701 1.00 89.44 173 ALA A CA 1
ATOM 1222 C C . ALA A 1 173 ? -24.321 -13.343 4.067 1.00 89.44 173 ALA A C 1
ATOM 1224 O O . ALA A 1 173 ? -24.818 -12.875 5.091 1.00 89.44 173 ALA A O 1
ATOM 1225 N N . THR A 1 174 ? -23.151 -13.975 4.065 1.00 92.38 174 THR A N 1
ATOM 1226 C CA . THR A 1 174 ? -22.328 -14.240 5.244 1.00 92.38 174 THR A CA 1
ATOM 1227 C C . THR A 1 174 ? -21.754 -12.938 5.809 1.00 92.38 174 THR A C 1
ATOM 1229 O O . THR A 1 174 ? -21.836 -12.715 7.016 1.00 92.38 174 THR A O 1
ATOM 1232 N N . GLN A 1 175 ? -21.293 -12.017 4.951 1.00 90.88 175 GLN A N 1
ATOM 1233 C CA . GLN A 1 175 ? -20.905 -10.651 5.341 1.00 90.88 175 GLN A CA 1
ATOM 1234 C C . GLN A 1 175 ? -22.051 -9.911 6.042 1.00 90.88 175 GLN A C 1
ATOM 1236 O O . GLN A 1 175 ? -21.853 -9.297 7.090 1.00 90.88 175 GLN A O 1
ATOM 1241 N N . SER A 1 176 ? -23.265 -9.984 5.486 1.00 90.06 176 SER A N 1
ATOM 1242 C CA . SER A 1 176 ? -24.444 -9.317 6.051 1.00 90.06 176 SER A CA 1
ATOM 1243 C C . SER A 1 176 ? -24.813 -9.880 7.426 1.00 90.06 176 SER A C 1
ATOM 1245 O O . SER A 1 176 ? -25.062 -9.113 8.359 1.00 90.06 176 SER A O 1
ATOM 1247 N N . SER A 1 177 ? -24.794 -11.208 7.569 1.00 92.44 177 SER A N 1
ATOM 1248 C CA . SER A 1 177 ? -25.029 -11.894 8.844 1.00 92.44 177 SER A CA 1
ATOM 1249 C C . SER A 1 177 ? -23.972 -11.534 9.891 1.00 92.44 177 SER A C 1
ATOM 1251 O O . SER A 1 177 ? -24.317 -11.222 11.031 1.00 92.44 177 SER A O 1
ATOM 1253 N N . LEU A 1 178 ? -22.694 -11.488 9.502 1.00 92.88 178 LEU A N 1
ATOM 1254 C CA . LEU A 1 178 ? -21.612 -11.099 10.402 1.00 92.88 178 LEU A CA 1
ATOM 1255 C C . LEU A 1 178 ? -21.722 -9.631 10.835 1.00 92.88 178 LEU A C 1
ATOM 1257 O O . LEU A 1 178 ? -21.572 -9.320 12.013 1.00 92.88 178 LEU A O 1
ATOM 1261 N N . ASN A 1 179 ? -22.054 -8.724 9.916 1.00 89.44 179 ASN A N 1
ATOM 1262 C CA . ASN A 1 179 ? -22.266 -7.314 10.243 1.00 89.44 179 ASN A CA 1
ATOM 1263 C C . ASN A 1 179 ? -23.434 -7.125 11.232 1.00 89.44 179 ASN A C 1
ATOM 1265 O O . ASN A 1 179 ? -23.351 -6.313 12.154 1.00 89.44 179 ASN A O 1
ATOM 1269 N N . ALA A 1 180 ? -24.516 -7.898 11.083 1.00 90.25 180 ALA A N 1
ATOM 1270 C CA . ALA A 1 180 ? -25.627 -7.888 12.035 1.00 90.25 180 ALA A CA 1
ATOM 1271 C C . ALA A 1 180 ? -25.192 -8.362 13.433 1.00 90.25 180 ALA A C 1
ATOM 1273 O O . ALA A 1 180 ? -25.566 -7.741 14.428 1.00 90.25 180 ALA A O 1
ATOM 1274 N N . PHE A 1 181 ? -24.361 -9.406 13.507 1.00 91.88 181 PHE A N 1
ATOM 1275 C CA . PHE A 1 181 ? -23.774 -9.870 14.764 1.00 91.88 181 PHE A CA 1
ATOM 1276 C C . PHE A 1 181 ? -22.908 -8.790 15.427 1.00 91.88 181 PHE A C 1
ATOM 1278 O O . PHE A 1 181 ? -23.124 -8.479 16.596 1.00 91.88 181 PHE A O 1
ATOM 1285 N N . ILE A 1 182 ? -21.980 -8.170 14.685 1.00 90.12 182 ILE A N 1
ATOM 1286 C CA . ILE A 1 182 ? -21.068 -7.141 15.221 1.00 90.12 182 ILE A CA 1
ATOM 1287 C C . ILE A 1 182 ? -21.853 -5.967 15.819 1.00 90.12 182 ILE A C 1
ATOM 1289 O O . ILE A 1 182 ? -21.518 -5.495 16.901 1.00 90.12 182 ILE A O 1
ATOM 1293 N N . LYS A 1 183 ? -22.932 -5.526 15.161 1.00 86.31 183 LYS A N 1
ATOM 1294 C CA . LYS A 1 183 ? -23.796 -4.441 15.663 1.00 86.31 183 LYS A CA 1
ATOM 1295 C C . LYS A 1 183 ? -24.569 -4.806 16.933 1.00 86.31 183 LYS A C 1
ATOM 1297 O O . LYS A 1 183 ? -24.937 -3.911 17.688 1.00 86.31 183 LYS A O 1
ATOM 1302 N N . GLY A 1 184 ? -24.855 -6.090 17.143 1.00 83.88 184 GLY A N 1
ATOM 1303 C CA . GLY A 1 184 ? -25.555 -6.593 18.327 1.00 83.88 184 GLY A CA 1
ATOM 1304 C C . GLY A 1 184 ? -24.631 -6.986 19.483 1.00 83.88 184 GLY A C 1
ATOM 1305 O O . GLY A 1 184 ? -25.113 -7.192 20.597 1.00 83.88 184 GLY A O 1
ATOM 1306 N N . ALA A 1 185 ? -23.325 -7.104 19.244 1.00 84.94 185 ALA A N 1
ATOM 1307 C CA . ALA A 1 185 ? -22.361 -7.537 20.245 1.00 84.94 185 ALA A CA 1
ATOM 1308 C C . ALA A 1 185 ? -21.972 -6.377 21.177 1.00 84.94 185 ALA A C 1
ATOM 1310 O O . ALA A 1 185 ? -21.434 -5.363 20.738 1.00 84.94 185 ALA A O 1
ATOM 1311 N N . SER A 1 186 ? -22.219 -6.527 22.481 1.00 72.88 186 SER A N 1
ATOM 1312 C CA . SER A 1 186 ? -21.929 -5.484 23.477 1.00 72.88 186 SER A CA 1
ATOM 1313 C C . SER A 1 186 ? -20.509 -5.543 24.052 1.00 72.88 186 SER A C 1
ATOM 1315 O O . SER A 1 186 ? -20.043 -4.551 24.606 1.00 72.88 186 SER A O 1
ATOM 1317 N N . HIS A 1 187 ? -19.815 -6.679 23.917 1.00 78.38 187 HIS A N 1
ATOM 1318 C CA . HIS A 1 187 ? -18.453 -6.882 24.418 1.00 78.38 187 HIS A CA 1
ATOM 1319 C C . HIS A 1 187 ? -17.647 -7.761 23.456 1.00 78.38 187 HIS A C 1
ATOM 1321 O O . HIS A 1 187 ? -17.738 -8.986 23.495 1.00 78.38 187 HIS A O 1
ATOM 1327 N N . LEU A 1 188 ? -16.860 -7.125 22.591 1.00 86.69 188 LEU A N 1
ATOM 1328 C CA . LEU A 1 188 ? -15.806 -7.771 21.814 1.00 86.69 188 LEU A CA 1
ATOM 1329 C C . LEU A 1 188 ? -14.486 -7.090 22.164 1.00 86.69 188 LEU A C 1
ATOM 1331 O O . LEU A 1 188 ? -14.437 -5.866 22.283 1.00 86.69 188 LEU A O 1
ATOM 1335 N N . GLU A 1 189 ? -13.431 -7.881 22.330 1.00 88.94 189 GLU A N 1
ATOM 1336 C CA . GLU A 1 189 ? -12.070 -7.350 22.412 1.00 88.94 189 GLU A CA 1
ATOM 1337 C C . GLU A 1 189 ? -11.743 -6.592 21.119 1.00 88.94 189 GLU A C 1
ATOM 1339 O O . GLU A 1 189 ? -12.178 -7.003 20.041 1.00 88.94 189 GLU A O 1
ATOM 1344 N N . ALA A 1 190 ? -10.987 -5.494 21.218 1.00 87.12 190 ALA A N 1
ATOM 1345 C CA . ALA A 1 190 ? -10.719 -4.600 20.087 1.00 87.12 190 ALA A CA 1
ATOM 1346 C C . ALA A 1 190 ? -10.125 -5.350 18.880 1.00 87.12 190 ALA A C 1
ATOM 1348 O O . ALA A 1 190 ? -10.586 -5.197 17.755 1.00 87.12 190 ALA A O 1
ATOM 1349 N N . GLU A 1 191 ? -9.174 -6.256 19.113 1.00 90.25 191 GLU A N 1
ATOM 1350 C CA . GLU A 1 191 ? -8.558 -7.057 18.048 1.00 90.25 191 GLU A CA 1
ATOM 1351 C C . GLU A 1 191 ? -9.557 -7.997 17.367 1.00 90.25 191 GLU A C 1
ATOM 1353 O O . GLU A 1 191 ? -9.604 -8.089 16.139 1.00 90.25 191 GLU A O 1
ATOM 1358 N N . VAL A 1 192 ? -10.412 -8.658 18.152 1.00 92.75 192 VAL A N 1
ATOM 1359 C CA . VAL A 1 192 ? -11.475 -9.520 17.623 1.00 92.75 192 VAL A CA 1
ATOM 1360 C C . VAL A 1 192 ? -12.463 -8.684 16.815 1.00 92.75 192 VAL A C 1
ATOM 1362 O O . VAL A 1 192 ? -12.820 -9.059 15.698 1.00 92.75 192 VAL A O 1
ATOM 1365 N N . LYS A 1 193 ? -12.881 -7.527 17.336 1.00 90.81 193 LYS A N 1
ATOM 1366 C CA . LYS A 1 193 ? -13.818 -6.632 16.655 1.00 90.81 193 LYS A CA 1
ATOM 1367 C C . LYS A 1 193 ? -13.232 -6.084 15.354 1.00 90.81 193 LYS A C 1
ATOM 1369 O O . LYS A 1 193 ? -13.937 -6.092 14.344 1.00 90.81 193 LYS A O 1
ATOM 1374 N N . ALA A 1 194 ? -11.955 -5.703 15.332 1.00 89.62 194 ALA A N 1
ATOM 1375 C CA . ALA A 1 194 ? -11.242 -5.288 14.126 1.00 89.62 194 ALA A CA 1
ATOM 1376 C C . ALA A 1 194 ? -11.195 -6.405 13.074 1.00 89.62 194 ALA A C 1
ATOM 1378 O O . ALA A 1 194 ? -11.548 -6.178 11.915 1.00 89.62 194 ALA A O 1
ATOM 1379 N N . ALA A 1 195 ? -10.844 -7.629 13.479 1.00 92.38 195 ALA A N 1
ATOM 1380 C CA . ALA A 1 195 ? -10.776 -8.773 12.575 1.00 92.38 195 ALA A CA 1
ATOM 1381 C C . ALA A 1 195 ? -12.145 -9.130 11.975 1.00 92.38 195 ALA A C 1
ATOM 1383 O O . ALA A 1 195 ? -12.265 -9.345 10.767 1.00 92.38 195 ALA A O 1
ATOM 1384 N N . LEU A 1 196 ? -13.192 -9.154 12.806 1.00 93.12 196 LEU A N 1
ATOM 1385 C CA . LEU A 1 196 ? -14.558 -9.413 12.355 1.00 93.12 196 LEU A CA 1
ATOM 1386 C C . LEU A 1 196 ? -15.079 -8.284 11.458 1.00 93.12 196 LEU A C 1
ATOM 1388 O O . LEU A 1 196 ? -15.737 -8.571 10.462 1.00 93.12 196 LEU A O 1
ATOM 1392 N N . SER A 1 197 ? -14.757 -7.023 11.760 1.00 90.56 197 SER A N 1
ATOM 1393 C CA . SER A 1 197 ? -15.158 -5.865 10.945 1.00 90.56 197 SER A CA 1
ATOM 1394 C C . SER A 1 197 ? -14.496 -5.885 9.569 1.00 90.56 197 SER A C 1
ATOM 1396 O O . SER A 1 197 ? -15.176 -5.679 8.564 1.00 90.56 197 SER A O 1
ATOM 1398 N N . LEU A 1 198 ? -13.203 -6.225 9.499 1.00 90.31 198 LEU A N 1
ATOM 1399 C CA . LEU A 1 198 ? -12.505 -6.447 8.231 1.00 90.31 198 LEU A CA 1
ATOM 1400 C C . LEU A 1 198 ? -13.187 -7.547 7.410 1.00 90.31 198 LEU A C 1
ATOM 1402 O O . LEU A 1 198 ? -13.475 -7.362 6.228 1.00 90.31 198 LEU A O 1
ATOM 1406 N N . CYS A 1 199 ? -13.453 -8.687 8.050 1.00 90.69 199 CYS A N 1
ATOM 1407 C CA . CYS A 1 199 ? -14.063 -9.853 7.421 1.00 90.69 199 CYS A CA 1
ATOM 1408 C C . CYS A 1 199 ? -15.481 -9.538 6.904 1.00 90.69 199 CYS A C 1
ATOM 1410 O O . CYS A 1 199 ? -15.817 -9.847 5.759 1.00 90.69 199 CYS A O 1
ATOM 1412 N N . ALA A 1 200 ? -16.291 -8.835 7.703 1.00 89.69 200 ALA A N 1
ATOM 1413 C CA . ALA A 1 200 ? -17.631 -8.380 7.334 1.00 89.69 200 ALA A CA 1
ATOM 1414 C C . ALA A 1 200 ? -17.624 -7.338 6.206 1.00 89.69 200 ALA A C 1
ATOM 1416 O O . ALA A 1 200 ? -18.570 -7.273 5.425 1.00 89.69 200 ALA A O 1
ATOM 1417 N N . GLY A 1 201 ? -16.566 -6.530 6.110 1.00 84.25 201 GLY A N 1
ATOM 1418 C CA . GLY A 1 201 ? -16.374 -5.548 5.044 1.00 84.25 201 GLY A CA 1
ATOM 1419 C C . GLY A 1 201 ? -15.887 -6.136 3.714 1.00 84.25 201 GLY A C 1
ATOM 1420 O O . GLY A 1 201 ? -15.740 -5.385 2.749 1.00 84.25 201 GLY A O 1
ATOM 1421 N N . GLY A 1 202 ? -15.644 -7.451 3.646 1.00 84.56 202 GLY A N 1
ATOM 1422 C CA . GLY A 1 202 ? -15.116 -8.127 2.458 1.00 84.56 202 GLY A CA 1
ATOM 1423 C C . GLY A 1 202 ? -13.593 -8.055 2.322 1.00 84.56 202 GLY A C 1
ATOM 1424 O O . GLY A 1 202 ? -13.073 -8.236 1.225 1.00 84.56 202 GLY A O 1
ATOM 1425 N N . GLY A 1 203 ? -12.882 -7.782 3.419 1.00 86.50 203 GLY A N 1
ATOM 1426 C CA . GLY A 1 203 ? -11.425 -7.747 3.451 1.00 86.50 203 GLY A CA 1
ATOM 1427 C C . GLY A 1 203 ? -10.782 -9.135 3.442 1.00 86.50 203 GLY A C 1
ATOM 1428 O O . GLY A 1 203 ? -11.380 -10.144 3.828 1.00 86.50 203 GLY A O 1
ATOM 1429 N N . VAL A 1 204 ? -9.518 -9.175 3.028 1.00 88.44 204 VAL A N 1
ATOM 1430 C CA . VAL A 1 204 ? -8.706 -10.396 2.982 1.00 88.44 204 VAL A CA 1
ATOM 1431 C C . VAL A 1 204 ? -7.928 -10.577 4.284 1.00 88.44 204 VAL A C 1
ATOM 1433 O O . VAL A 1 204 ? -7.460 -9.611 4.884 1.00 88.44 204 VAL A O 1
ATOM 1436 N N . VAL A 1 205 ? -7.747 -11.823 4.727 1.00 90.56 205 VAL A N 1
ATOM 1437 C CA . VAL A 1 205 ? -7.068 -12.125 6.002 1.00 90.56 205 VAL A CA 1
ATOM 1438 C C . VAL A 1 205 ? -5.632 -11.587 6.064 1.00 90.56 205 VAL A C 1
ATOM 1440 O O . VAL A 1 205 ? -5.151 -11.215 7.131 1.00 90.56 205 VAL A O 1
ATOM 1443 N N . THR A 1 206 ? -4.938 -11.486 4.927 1.00 89.38 206 THR A N 1
ATOM 1444 C CA . THR A 1 206 ? -3.563 -10.962 4.839 1.00 89.38 206 THR A CA 1
ATOM 1445 C C . THR A 1 206 ? -3.440 -9.484 5.219 1.00 89.38 206 THR A C 1
ATOM 1447 O O . THR A 1 206 ? -2.333 -9.013 5.482 1.00 89.38 206 THR A O 1
ATOM 1450 N N . SER A 1 207 ? -4.556 -8.755 5.290 1.00 90.25 207 SER A N 1
ATOM 1451 C CA . SER A 1 207 ? -4.578 -7.366 5.750 1.00 90.25 207 SER A CA 1
ATOM 1452 C C . SER A 1 207 ? -4.461 -7.228 7.272 1.00 90.25 207 SER A C 1
ATOM 1454 O O . SER A 1 207 ? -4.224 -6.123 7.746 1.00 90.25 207 SER A O 1
ATOM 1456 N N . LEU A 1 208 ? -4.590 -8.316 8.042 1.00 91.25 208 LEU A N 1
ATOM 1457 C CA . LEU A 1 208 ? -4.421 -8.314 9.501 1.00 91.25 208 LEU A CA 1
ATOM 1458 C C . LEU A 1 208 ? -2.986 -8.615 9.928 1.00 91.25 208 LEU A C 1
ATOM 1460 O O . LEU A 1 208 ? -2.270 -9.366 9.257 1.00 91.25 208 LEU A O 1
ATOM 1464 N N . THR A 1 209 ? -2.605 -8.105 11.099 1.00 92.38 209 THR A N 1
ATOM 1465 C CA . THR A 1 209 ? -1.405 -8.559 11.814 1.00 92.38 209 THR A CA 1
ATOM 1466 C C . THR A 1 209 ? -1.565 -10.000 12.314 1.00 92.38 209 THR A C 1
ATOM 1468 O O . THR A 1 209 ? -2.677 -10.497 12.506 1.00 92.38 209 THR A O 1
ATOM 1471 N N . GLU A 1 210 ? -0.447 -10.693 12.541 1.00 91.94 210 GLU A N 1
ATOM 1472 C CA . GLU A 1 210 ? -0.468 -12.061 13.083 1.00 91.94 210 GLU A CA 1
ATOM 1473 C C . GLU A 1 210 ? -1.059 -12.127 14.498 1.00 91.94 210 GLU A C 1
ATOM 1475 O O . GLU A 1 210 ? -1.743 -13.093 14.830 1.00 91.94 210 GLU A O 1
ATOM 1480 N N . GLU A 1 211 ? -0.860 -11.083 15.305 1.00 92.19 211 GLU A N 1
ATOM 1481 C CA . GLU A 1 211 ? -1.450 -10.950 16.642 1.00 92.19 211 GLU A CA 1
ATOM 1482 C C . GLU A 1 211 ? -2.980 -10.923 16.575 1.00 92.19 211 GLU A C 1
ATOM 1484 O O . GLU A 1 211 ? -3.640 -11.766 17.177 1.00 92.19 211 GLU A O 1
ATOM 1489 N N . VAL A 1 212 ? -3.551 -10.070 15.720 1.00 92.94 212 VAL A N 1
ATOM 1490 C CA . VAL A 1 212 ? -5.007 -9.980 15.550 1.00 92.94 212 VAL A CA 1
ATOM 1491 C C . VAL A 1 212 ? -5.598 -11.291 15.012 1.00 92.94 212 VAL A C 1
ATOM 1493 O O . VAL A 1 212 ? -6.672 -11.719 15.444 1.00 92.94 212 VAL A O 1
ATOM 1496 N N . LYS A 1 213 ? -4.890 -11.988 14.108 1.00 94.88 213 LYS A N 1
ATOM 1497 C CA . LYS A 1 213 ? -5.291 -13.333 13.647 1.00 94.88 213 LYS A CA 1
ATOM 1498 C C . LYS A 1 213 ? -5.282 -14.346 14.790 1.00 94.88 213 LYS A C 1
ATOM 1500 O O . LYS A 1 213 ? -6.198 -15.167 14.882 1.00 94.88 213 LYS A O 1
ATOM 1505 N N . ALA A 1 214 ? -4.258 -14.312 15.643 1.00 94.00 214 ALA A N 1
ATOM 1506 C CA . ALA A 1 214 ? -4.136 -15.201 16.790 1.00 94.00 214 ALA A CA 1
ATOM 1507 C C . ALA A 1 214 ? -5.252 -14.953 17.813 1.00 94.00 214 ALA A C 1
ATOM 1509 O O . ALA A 1 214 ? -5.895 -15.917 18.233 1.00 94.00 214 ALA A O 1
ATOM 1510 N N . SER A 1 215 ? -5.547 -13.692 18.133 1.00 94.31 215 SER A N 1
ATOM 1511 C CA . SER A 1 215 ? -6.626 -13.298 19.046 1.00 94.31 215 SER A CA 1
ATOM 1512 C C . SER A 1 215 ? -7.999 -13.690 18.513 1.00 94.31 215 SER A C 1
ATOM 1514 O O . SER A 1 215 ? -8.774 -14.336 19.222 1.00 94.31 215 SER A O 1
ATOM 1516 N N . LEU A 1 216 ? -8.282 -13.437 17.227 1.00 95.50 216 LEU A N 1
ATOM 1517 C CA . LEU A 1 216 ? -9.519 -13.909 16.601 1.00 95.50 216 LEU A CA 1
ATOM 1518 C C . LEU A 1 216 ? -9.625 -15.439 16.665 1.00 95.50 216 LEU A C 1
ATOM 1520 O O . LEU A 1 216 ? -10.673 -15.974 17.021 1.00 95.50 216 LEU A O 1
ATOM 1524 N N . LYS A 1 217 ? -8.547 -16.165 16.355 1.00 94.62 217 LYS A N 1
ATOM 1525 C CA . LYS A 1 217 ? -8.540 -17.631 16.414 1.00 94.62 217 LYS A CA 1
ATOM 1526 C C . LYS A 1 217 ? -8.766 -18.147 17.837 1.00 94.62 217 LYS A C 1
ATOM 1528 O O . LYS A 1 217 ? -9.535 -19.090 18.017 1.00 94.62 217 LYS A O 1
ATOM 1533 N N . ALA A 1 218 ? -8.131 -17.539 18.836 1.00 94.88 218 ALA A N 1
ATOM 1534 C CA . ALA A 1 218 ? -8.313 -17.892 20.240 1.00 94.88 218 ALA A CA 1
ATOM 1535 C C . ALA A 1 218 ? -9.766 -17.670 20.682 1.00 94.88 218 ALA A C 1
ATOM 1537 O O . ALA A 1 218 ? -10.382 -18.583 21.235 1.00 94.88 218 ALA A O 1
ATOM 1538 N N . TRP A 1 219 ? -10.342 -16.513 20.346 1.00 95.50 219 TRP A N 1
ATOM 1539 C CA . TRP A 1 219 ? -11.738 -16.197 20.633 1.00 95.50 219 TRP A CA 1
ATOM 1540 C C . TRP A 1 219 ? -12.707 -17.154 19.931 1.00 95.50 219 TRP A C 1
ATOM 1542 O O . TRP A 1 219 ? -13.624 -17.667 20.563 1.00 95.50 219 TRP A O 1
ATOM 1552 N N . LEU A 1 220 ? -12.475 -17.503 18.661 1.00 94.44 220 LEU A N 1
ATOM 1553 C CA . LEU A 1 220 ? -13.306 -18.484 17.951 1.00 94.44 220 LEU A CA 1
ATOM 1554 C C . LEU A 1 220 ? -13.310 -19.852 18.642 1.00 94.44 220 LEU A C 1
ATOM 1556 O O . LEU A 1 220 ? -14.302 -20.571 18.545 1.00 94.44 220 LEU A O 1
ATOM 1560 N N . HIS A 1 221 ? -12.239 -20.239 19.334 1.00 93.19 221 HIS A N 1
ATOM 1561 C CA . HIS A 1 221 ? -12.169 -21.497 20.081 1.00 93.19 221 HIS A CA 1
ATOM 1562 C C . HIS A 1 221 ? -12.651 -21.396 21.537 1.00 93.19 221 HIS A C 1
ATOM 1564 O O . HIS A 1 221 ? -12.801 -22.438 22.178 1.00 93.19 221 HIS A O 1
ATOM 1570 N N . SER A 1 222 ? -12.921 -20.195 22.052 1.00 91.94 222 SER A N 1
ATOM 1571 C CA . SER A 1 222 ? -13.387 -19.999 23.424 1.00 91.94 222 SER A CA 1
ATOM 1572 C C . SER A 1 222 ? -14.882 -20.310 23.583 1.00 91.94 222 SER A C 1
ATOM 1574 O O . SER A 1 222 ? -15.632 -20.450 22.610 1.00 91.94 222 SER A O 1
ATOM 1576 N N . SER A 1 223 ? -15.323 -20.426 24.838 1.00 87.88 223 SER A N 1
ATOM 1577 C CA . SER A 1 223 ? -16.744 -20.512 25.200 1.00 87.88 223 SER A CA 1
ATOM 1578 C C . SER A 1 223 ? -17.505 -19.208 24.968 1.00 87.88 223 SER A C 1
ATOM 1580 O O . SER A 1 223 ? -18.730 -19.229 24.899 1.00 87.88 223 SER A O 1
ATOM 1582 N N . ASP A 1 224 ? -16.782 -18.096 24.844 1.00 85.44 224 ASP A N 1
ATOM 1583 C CA . ASP A 1 224 ? -17.341 -16.744 24.777 1.00 85.44 224 ASP A CA 1
ATOM 1584 C C . ASP A 1 224 ? -17.670 -16.335 23.332 1.00 85.44 224 ASP A C 1
ATOM 1586 O O . ASP A 1 224 ? -18.203 -15.254 23.074 1.00 85.44 224 ASP A O 1
ATOM 1590 N N . CYS A 1 225 ? -17.375 -17.213 22.368 1.00 88.94 225 CYS A N 1
ATOM 1591 C CA . CYS A 1 225 ? -17.749 -17.037 20.976 1.00 88.94 225 CYS A CA 1
ATOM 1592 C C . CYS A 1 225 ? -19.271 -17.145 20.811 1.00 88.94 225 CYS A C 1
ATOM 1594 O O . CYS A 1 225 ? -19.835 -18.239 20.771 1.00 88.94 225 CYS A O 1
ATOM 1596 N N . GLY A 1 226 ? -19.929 -15.993 20.679 1.00 88.38 226 GLY A N 1
ATOM 1597 C CA . GLY A 1 226 ? -21.374 -15.891 20.458 1.00 88.38 226 GLY A CA 1
ATOM 1598 C C . GLY A 1 226 ? -21.831 -16.094 19.009 1.00 88.38 226 GLY A C 1
ATOM 1599 O O . GLY A 1 226 ? -23.008 -15.883 18.723 1.00 88.38 226 GLY A O 1
ATOM 1600 N N . LEU A 1 227 ? -20.930 -16.449 18.087 1.00 91.06 227 LEU A N 1
ATOM 1601 C CA . LEU A 1 227 ? -21.284 -16.695 16.687 1.00 91.06 227 LEU A CA 1
ATOM 1602 C C . LEU A 1 227 ? -22.091 -17.982 16.547 1.00 91.06 227 LEU A C 1
ATOM 1604 O O . LEU A 1 227 ? -21.819 -18.983 17.215 1.00 91.06 227 LEU A O 1
ATOM 1608 N N . ASP A 1 228 ? -23.038 -17.989 15.612 1.00 91.62 228 ASP A N 1
ATOM 1609 C CA . ASP A 1 228 ? -23.665 -19.236 15.210 1.00 91.62 228 ASP A CA 1
ATOM 1610 C C . ASP A 1 228 ? -22.635 -20.179 14.569 1.00 91.62 228 ASP A C 1
ATOM 1612 O O . ASP A 1 228 ? -21.572 -19.782 14.077 1.00 91.62 228 ASP A O 1
ATOM 1616 N N . HIS A 1 229 ? -22.963 -21.469 14.585 1.00 89.50 229 HIS A N 1
ATOM 1617 C CA . HIS A 1 229 ? -22.060 -22.507 14.105 1.00 89.50 229 HIS A CA 1
ATOM 1618 C C . HIS A 1 229 ? -21.651 -22.306 12.637 1.00 89.50 229 HIS A C 1
ATOM 1620 O O . HIS A 1 229 ? -20.505 -22.589 12.292 1.00 89.50 229 HIS A O 1
ATOM 1626 N N . GLY A 1 230 ? -22.557 -21.792 11.796 1.00 90.69 230 GLY A N 1
ATOM 1627 C CA . GLY A 1 230 ? -22.289 -21.509 10.390 1.00 90.69 230 GLY A CA 1
ATOM 1628 C C . GLY A 1 230 ? -21.260 -20.395 10.230 1.00 90.69 230 GLY A C 1
ATOM 1629 O O . GLY A 1 230 ? -20.199 -20.640 9.659 1.00 90.69 230 GLY A O 1
ATOM 1630 N N . LEU A 1 231 ? -21.516 -19.216 10.814 1.00 92.44 231 LEU A N 1
ATOM 1631 C CA . LEU A 1 231 ? -20.581 -18.081 10.766 1.00 92.44 231 LEU A CA 1
ATOM 1632 C C . LEU A 1 231 ? -19.203 -18.434 11.328 1.00 92.44 231 LEU A C 1
ATOM 1634 O O . LEU A 1 231 ? -18.181 -18.045 10.763 1.00 92.44 231 LEU A O 1
ATOM 1638 N N . LYS A 1 232 ? -19.152 -19.208 12.416 1.00 94.62 232 LYS A N 1
ATOM 1639 C CA . LYS A 1 232 ? -17.888 -19.668 12.999 1.00 94.62 232 LYS A CA 1
ATOM 1640 C C . LYS A 1 232 ? -17.076 -20.526 12.023 1.00 94.62 232 LYS A C 1
ATOM 1642 O O . LYS A 1 232 ? -15.861 -20.351 11.940 1.00 94.62 232 LYS A O 1
ATOM 1647 N N . ILE A 1 233 ? -17.718 -21.429 11.277 1.00 93.50 233 ILE A N 1
ATOM 1648 C CA . ILE A 1 233 ? -17.042 -22.229 10.244 1.00 93.50 233 ILE A CA 1
ATOM 1649 C C . ILE A 1 233 ? -16.545 -21.326 9.110 1.00 93.50 233 ILE A C 1
ATOM 1651 O O . ILE A 1 233 ? -15.385 -21.447 8.717 1.00 93.50 233 ILE A O 1
ATOM 1655 N N . SER A 1 234 ? -17.374 -20.396 8.628 1.00 95.06 234 SER A N 1
ATOM 1656 C CA . SER A 1 234 ? -17.005 -19.456 7.560 1.00 95.06 234 SER A CA 1
ATOM 1657 C C . SER A 1 234 ? -15.791 -18.605 7.932 1.00 95.06 234 SER A C 1
ATOM 1659 O O . SER A 1 234 ? -14.859 -18.471 7.143 1.00 95.06 234 SER A O 1
ATOM 1661 N N . ILE A 1 235 ? -15.749 -18.073 9.157 1.00 95.25 235 ILE A N 1
ATOM 1662 C CA . ILE A 1 235 ? -14.627 -17.242 9.616 1.00 95.25 235 ILE A CA 1
ATOM 1663 C C . ILE A 1 235 ? -13.350 -18.079 9.780 1.00 95.25 235 ILE A C 1
ATOM 1665 O O . ILE A 1 235 ? -12.263 -17.609 9.444 1.00 95.25 235 ILE A O 1
ATOM 1669 N N . LEU A 1 236 ? -13.448 -19.331 10.239 1.00 94.81 236 LEU A N 1
ATOM 1670 C CA . LEU A 1 236 ? -12.293 -20.235 10.298 1.00 94.81 236 LEU A CA 1
ATOM 1671 C C . LEU A 1 236 ? -11.758 -20.592 8.903 1.00 94.81 236 LEU A C 1
ATOM 1673 O O . LEU A 1 236 ? -10.541 -20.674 8.734 1.00 94.81 236 LEU A O 1
ATOM 1677 N N . ALA A 1 237 ? -12.638 -20.791 7.920 1.00 93.38 237 ALA A N 1
ATOM 1678 C CA . ALA A 1 237 ? -12.250 -21.016 6.529 1.00 93.38 237 ALA A CA 1
ATOM 1679 C C . ALA A 1 237 ? -11.562 -19.775 5.933 1.00 93.38 237 ALA A C 1
ATOM 1681 O O . ALA A 1 237 ? -10.483 -19.892 5.349 1.00 93.38 237 ALA A O 1
ATOM 1682 N N . TRP A 1 238 ? -12.111 -18.580 6.181 1.00 95.06 238 TRP A N 1
ATOM 1683 C CA . TRP A 1 238 ? -11.513 -17.303 5.781 1.00 95.06 238 TRP A CA 1
ATOM 1684 C C . TRP A 1 238 ? -10.130 -17.090 6.410 1.00 95.06 238 TRP A C 1
ATOM 1686 O O . TRP A 1 238 ? -9.181 -16.762 5.700 1.00 95.06 238 TRP A O 1
ATOM 1696 N N . LEU A 1 239 ? -9.970 -17.377 7.710 1.00 94.06 239 LEU A N 1
ATOM 1697 C CA . LEU A 1 239 ? -8.674 -17.314 8.400 1.00 94.06 239 LEU A CA 1
ATOM 1698 C C . LEU A 1 239 ? -7.618 -18.241 7.780 1.00 94.06 239 LEU A C 1
ATOM 1700 O O . LEU A 1 239 ? -6.424 -17.961 7.857 1.00 94.06 239 LEU A O 1
ATOM 1704 N N . GLN A 1 240 ? -8.051 -19.356 7.190 1.00 91.50 240 GLN A N 1
ATOM 1705 C CA . GLN A 1 240 ? -7.184 -20.321 6.512 1.00 91.50 240 GLN A CA 1
ATOM 1706 C C . GLN A 1 240 ? -6.970 -19.996 5.027 1.00 91.50 240 GLN A C 1
ATOM 1708 O O . GLN A 1 240 ? -6.235 -20.723 4.361 1.00 91.50 240 GLN A O 1
ATOM 1713 N N . GLY A 1 241 ? -7.618 -18.954 4.496 1.00 89.00 241 GLY A N 1
ATOM 1714 C CA . GLY A 1 241 ? -7.587 -18.626 3.072 1.00 89.00 241 GLY A CA 1
ATOM 1715 C C . GLY A 1 241 ? -8.287 -19.664 2.189 1.00 89.00 241 GLY A C 1
ATOM 1716 O O . GLY A 1 241 ? -7.936 -19.804 1.021 1.00 89.00 241 GLY A O 1
ATOM 1717 N N . LYS A 1 242 ? -9.237 -20.434 2.734 1.00 90.25 242 LYS A N 1
ATOM 1718 C CA . LYS A 1 242 ? -9.920 -21.514 2.012 1.00 90.25 242 LYS A CA 1
ATOM 1719 C C . LYS A 1 242 ? -11.262 -21.058 1.464 1.00 90.25 242 LYS A C 1
ATOM 1721 O O . LYS A 1 242 ? -12.089 -20.527 2.198 1.00 90.25 242 LYS A O 1
ATOM 1726 N N . ILE A 1 243 ? -11.493 -21.347 0.188 1.00 89.12 243 ILE A N 1
ATOM 1727 C CA . ILE A 1 243 ? -12.758 -21.091 -0.505 1.00 89.12 243 ILE A CA 1
ATOM 1728 C C . ILE A 1 243 ? -13.738 -22.225 -0.171 1.00 89.12 243 ILE A C 1
ATOM 1730 O O . ILE A 1 243 ? -13.878 -23.192 -0.918 1.00 89.12 243 ILE A O 1
ATOM 1734 N N . GLU A 1 244 ? -14.368 -22.147 0.998 1.00 89.62 244 GLU A N 1
ATOM 1735 C CA . GLU A 1 244 ? -15.384 -23.099 1.450 1.00 89.62 244 GLU A CA 1
ATOM 1736 C C . GLU A 1 244 ? -16.367 -22.452 2.436 1.00 89.62 244 GLU A C 1
ATOM 1738 O O . GLU A 1 244 ? -16.076 -21.424 3.039 1.00 89.62 244 GLU A O 1
ATOM 1743 N N . SER A 1 245 ? -17.537 -23.071 2.633 1.00 87.94 245 SER A N 1
ATOM 1744 C CA . SER A 1 245 ? -18.486 -22.717 3.705 1.00 87.94 245 SER A CA 1
ATOM 1745 C C . SER A 1 245 ? -18.838 -21.223 3.796 1.00 87.94 245 SER A C 1
ATOM 1747 O O . SER A 1 245 ? -18.737 -20.628 4.863 1.00 87.94 245 SER A O 1
ATOM 1749 N N . GLY A 1 246 ? -19.248 -20.606 2.686 1.00 84.94 246 GLY A N 1
ATOM 1750 C CA . GLY A 1 246 ? -19.602 -19.178 2.640 1.00 84.94 246 GLY A CA 1
ATOM 1751 C C . GLY A 1 246 ? -18.415 -18.233 2.417 1.00 84.94 246 GLY A C 1
ATOM 1752 O O . GLY A 1 246 ? -18.566 -17.015 2.490 1.00 84.94 246 GLY A O 1
ATOM 1753 N N . VAL A 1 247 ? -17.232 -18.787 2.135 1.00 90.94 247 VAL A N 1
ATOM 1754 C CA . VAL A 1 247 ? -16.057 -18.064 1.640 1.00 90.94 247 VAL A CA 1
ATOM 1755 C C . VAL A 1 247 ? -15.949 -18.263 0.129 1.00 90.94 247 VAL A C 1
ATOM 1757 O O . VAL A 1 247 ? -16.010 -19.388 -0.369 1.00 90.94 247 VAL A O 1
ATOM 1760 N N . VAL A 1 248 ? -15.779 -17.166 -0.597 1.00 90.00 248 VAL A N 1
ATOM 1761 C CA . VAL A 1 248 ? -15.644 -17.090 -2.054 1.00 90.00 248 VAL A CA 1
ATOM 1762 C C . VAL A 1 248 ? -14.316 -16.429 -2.424 1.00 90.00 248 VAL A C 1
ATOM 1764 O O . VAL A 1 248 ? -13.677 -15.782 -1.593 1.00 90.00 248 VAL A O 1
ATOM 1767 N N . SER A 1 249 ? -13.883 -16.592 -3.672 1.00 85.62 249 SER A N 1
ATOM 1768 C CA . SER A 1 249 ? -12.793 -15.783 -4.221 1.00 85.62 249 SER A CA 1
ATOM 1769 C C . SER A 1 249 ? -13.221 -14.318 -4.301 1.00 85.62 249 SER A C 1
ATOM 1771 O O . SER A 1 249 ? -14.367 -14.037 -4.661 1.00 85.62 249 SER A O 1
ATOM 1773 N N . LEU A 1 250 ? -12.291 -13.402 -4.034 1.00 80.50 250 LEU A N 1
ATOM 1774 C CA . LEU A 1 250 ? -12.466 -11.956 -4.162 1.00 80.50 250 LEU A CA 1
ATOM 1775 C C . LEU A 1 250 ? -13.010 -11.577 -5.546 1.00 80.50 250 LEU A C 1
ATOM 1777 O O . LEU A 1 250 ? -13.842 -10.677 -5.654 1.00 80.50 250 LEU A O 1
ATOM 1781 N N . GLY A 1 251 ? -12.606 -12.333 -6.572 1.00 79.06 251 GLY A N 1
ATOM 1782 C CA . GLY A 1 251 ? -13.047 -12.128 -7.943 1.00 79.06 251 GLY A CA 1
ATOM 1783 C C . GLY A 1 251 ? -12.376 -10.907 -8.559 1.00 79.06 251 GLY A C 1
ATOM 1784 O O . GLY A 1 251 ? -11.369 -10.432 -8.042 1.00 79.06 251 GLY A O 1
ATOM 1785 N N . HIS A 1 252 ? -12.940 -10.428 -9.668 1.00 77.94 252 HIS A N 1
ATOM 1786 C CA . HIS A 1 252 ? -12.321 -9.413 -10.517 1.00 77.94 252 HIS A CA 1
ATOM 1787 C C . HIS A 1 252 ? -11.873 -8.166 -9.744 1.00 77.94 252 HIS A C 1
ATOM 1789 O O . HIS A 1 252 ? -12.674 -7.527 -9.053 1.00 77.94 252 HIS A O 1
ATOM 1795 N N . LEU A 1 253 ? -10.609 -7.789 -9.923 1.00 77.50 253 LEU A N 1
ATOM 1796 C CA . LEU A 1 253 ? -10.019 -6.593 -9.331 1.00 77.50 253 LEU A CA 1
ATOM 1797 C C . LEU A 1 253 ? -10.056 -5.422 -10.305 1.00 77.50 253 LEU A C 1
ATOM 1799 O O . LEU A 1 253 ? -9.875 -5.582 -11.505 1.00 77.50 253 LEU A O 1
ATOM 1803 N N . SER A 1 254 ? -10.291 -4.223 -9.788 1.00 81.19 254 SER A N 1
ATOM 1804 C CA . SER A 1 254 ? -10.190 -3.002 -10.581 1.00 81.19 254 SER A CA 1
ATOM 1805 C C . SER A 1 254 ? -8.732 -2.575 -10.762 1.00 81.19 254 SER A C 1
ATOM 1807 O O . SER A 1 254 ? -7.870 -2.848 -9.920 1.00 81.19 254 SER A O 1
ATOM 1809 N N . ASP A 1 255 ? -8.479 -1.790 -11.808 1.00 82.56 255 ASP A N 1
ATOM 1810 C CA . ASP A 1 255 ? -7.174 -1.174 -12.075 1.00 82.56 255 ASP A CA 1
ATOM 1811 C C . ASP A 1 255 ? -6.670 -0.361 -10.865 1.00 82.56 255 ASP A C 1
ATOM 1813 O O . ASP A 1 255 ? -5.482 -0.362 -10.543 1.00 82.56 255 ASP A O 1
ATOM 1817 N N . GLY A 1 256 ? -7.584 0.291 -10.138 1.00 79.00 256 GLY A N 1
ATOM 1818 C CA . GLY A 1 256 ? -7.268 1.024 -8.912 1.00 79.00 256 GLY A CA 1
ATOM 1819 C C . GLY A 1 256 ? -6.737 0.127 -7.789 1.00 79.00 256 GLY A C 1
ATOM 1820 O O . GLY A 1 256 ? -5.770 0.494 -7.123 1.00 79.00 256 GLY A O 1
ATOM 1821 N N . SER A 1 257 ? -7.310 -1.068 -7.601 1.00 79.75 257 SER A N 1
ATOM 1822 C CA . SER A 1 257 ? -6.823 -2.035 -6.608 1.00 79.75 257 SER A CA 1
ATOM 1823 C C . SER A 1 257 ? -5.428 -2.541 -6.955 1.00 79.75 257 SER A C 1
ATOM 1825 O O . SER A 1 257 ? -4.554 -2.569 -6.092 1.00 79.75 257 SER A O 1
ATOM 1827 N N . LEU A 1 258 ? -5.202 -2.909 -8.220 1.00 85.19 258 LEU A N 1
ATOM 1828 C CA . LEU A 1 258 ? -3.895 -3.382 -8.686 1.00 85.19 258 LEU A CA 1
ATOM 1829 C C . LEU A 1 258 ? -2.833 -2.284 -8.560 1.00 85.19 258 LEU A C 1
ATOM 1831 O O . LEU A 1 258 ? -1.718 -2.545 -8.106 1.00 85.19 258 LEU A O 1
ATOM 1835 N N . SER A 1 259 ? -3.200 -1.041 -8.888 1.00 86.94 259 SER A N 1
ATOM 1836 C CA . SER A 1 259 ? -2.314 0.115 -8.759 1.00 86.94 259 SER A CA 1
ATOM 1837 C C . SER A 1 259 ? -1.953 0.407 -7.297 1.00 86.94 259 SER A C 1
ATOM 1839 O O . SER A 1 259 ? -0.786 0.640 -6.980 1.00 86.94 259 SER A O 1
ATOM 1841 N N . SER A 1 260 ? -2.927 0.322 -6.384 1.00 87.38 260 SER A N 1
ATOM 1842 C CA . SER A 1 260 ? -2.711 0.492 -4.941 1.00 87.38 260 SER A CA 1
ATOM 1843 C C . SER A 1 260 ? -1.783 -0.577 -4.359 1.00 87.38 260 SER A C 1
ATOM 1845 O O . SER A 1 260 ? -0.887 -0.234 -3.591 1.00 87.38 260 SER A O 1
ATOM 1847 N N . VAL A 1 261 ? -1.919 -1.842 -4.770 1.00 88.00 261 VAL A N 1
ATOM 1848 C CA . VAL A 1 261 ? -1.011 -2.930 -4.356 1.00 88.00 261 VAL A CA 1
ATOM 1849 C C . VAL A 1 261 ? 0.411 -2.672 -4.845 1.00 88.00 261 VAL A C 1
ATOM 1851 O O . VAL A 1 261 ? 1.367 -2.783 -4.079 1.00 88.00 261 VAL A O 1
ATOM 1854 N N . SER A 1 262 ? 0.536 -2.278 -6.110 1.00 88.62 262 SER A N 1
ATOM 1855 C CA . SER A 1 262 ? 1.795 -1.924 -6.758 1.00 88.62 262 SER A CA 1
ATOM 1856 C C . SER A 1 262 ? 2.534 -0.787 -6.044 1.00 88.62 262 SER A C 1
ATOM 1858 O O . SER A 1 262 ? 3.712 -0.909 -5.711 1.00 88.62 262 SER A O 1
ATOM 1860 N N . VAL A 1 263 ? 1.838 0.317 -5.769 1.00 87.19 263 VAL A N 1
ATOM 1861 C CA . VAL A 1 263 ? 2.423 1.494 -5.109 1.00 87.19 263 VAL A CA 1
ATOM 1862 C C . VAL A 1 263 ? 2.623 1.242 -3.616 1.00 87.19 263 VAL A C 1
ATOM 1864 O O . VAL A 1 263 ? 3.631 1.655 -3.054 1.00 87.19 263 VAL A O 1
ATOM 1867 N N . GLY A 1 264 ? 1.723 0.501 -2.967 1.00 88.69 264 GLY A N 1
ATOM 1868 C CA . GLY A 1 264 ? 1.891 0.061 -1.583 1.00 88.69 264 GLY A CA 1
ATOM 1869 C C . GLY A 1 264 ? 3.155 -0.783 -1.401 1.00 88.69 264 GLY A C 1
ATOM 1870 O O . GLY A 1 264 ? 3.911 -0.564 -0.455 1.00 88.69 264 GLY A O 1
ATOM 1871 N N . ALA A 1 265 ? 3.454 -1.683 -2.343 1.00 87.75 265 ALA A N 1
ATOM 1872 C CA . ALA A 1 265 ? 4.718 -2.417 -2.358 1.00 87.75 265 ALA A CA 1
ATOM 1873 C C . ALA A 1 265 ? 5.934 -1.485 -2.516 1.00 87.75 265 ALA A C 1
ATOM 1875 O O . ALA A 1 265 ? 6.968 -1.730 -1.895 1.00 87.75 265 ALA A O 1
ATOM 1876 N N . SER A 1 266 ? 5.809 -0.394 -3.279 1.00 86.31 266 SER A N 1
ATOM 1877 C CA . SER A 1 266 ? 6.848 0.640 -3.354 1.00 86.31 266 SER A CA 1
ATOM 1878 C C . SER A 1 266 ? 7.076 1.357 -2.038 1.00 86.31 266 SER A C 1
ATOM 1880 O O . SER A 1 266 ? 8.221 1.522 -1.632 1.00 86.31 266 SER A O 1
ATOM 1882 N N . LEU A 1 267 ? 6.013 1.736 -1.333 1.00 89.50 267 LEU A N 1
ATOM 1883 C CA . LEU A 1 267 ? 6.142 2.391 -0.032 1.00 89.50 267 LEU A CA 1
ATOM 1884 C C . LEU A 1 267 ? 6.811 1.479 0.998 1.00 89.50 267 LEU A C 1
ATOM 1886 O O . LEU A 1 267 ? 7.677 1.935 1.740 1.00 89.50 267 LEU A O 1
ATOM 1890 N N . LEU A 1 268 ? 6.474 0.185 0.989 1.00 89.94 268 LEU A N 1
ATOM 1891 C CA . LEU A 1 268 ? 7.143 -0.820 1.818 1.00 89.94 268 LEU A CA 1
ATOM 1892 C C . LEU A 1 268 ? 8.637 -0.961 1.508 1.00 89.94 268 LEU A C 1
ATOM 1894 O O . LEU A 1 268 ? 9.407 -1.274 2.404 1.00 89.94 268 LEU A O 1
ATOM 1898 N N . ALA A 1 269 ? 9.056 -0.754 0.260 1.00 86.44 269 ALA A N 1
ATOM 1899 C CA . ALA A 1 269 ? 10.471 -0.802 -0.106 1.00 86.44 269 ALA A CA 1
ATOM 1900 C C . ALA A 1 269 ? 11.235 0.475 0.297 1.00 86.44 269 ALA A C 1
ATOM 1902 O O . ALA A 1 269 ? 12.461 0.451 0.394 1.00 86.44 269 ALA A O 1
ATOM 1903 N N . LEU A 1 270 ? 10.524 1.586 0.525 1.00 87.50 270 LEU A N 1
ATOM 1904 C CA . LEU A 1 270 ? 11.102 2.900 0.830 1.00 87.50 270 LEU A CA 1
ATOM 1905 C C . LEU A 1 270 ? 11.215 3.191 2.336 1.00 87.50 270 LEU A C 1
ATOM 1907 O O . LEU A 1 270 ? 11.896 4.144 2.726 1.00 87.50 270 LEU A O 1
ATOM 1911 N N . VAL A 1 271 ? 10.591 2.367 3.179 1.00 88.75 271 VAL A N 1
ATOM 1912 C CA . VAL A 1 271 ? 10.650 2.456 4.642 1.00 88.75 271 VAL A CA 1
ATOM 1913 C C . VAL A 1 271 ? 11.012 1.085 5.202 1.00 88.75 271 VAL A C 1
ATOM 1915 O O . VAL A 1 271 ? 10.364 0.094 4.881 1.00 88.75 271 VAL A O 1
ATOM 1918 N N . ASP A 1 272 ? 12.055 1.019 6.024 1.00 87.25 272 ASP A N 1
ATOM 1919 C CA . ASP A 1 272 ? 12.495 -0.235 6.629 1.00 87.25 272 ASP A CA 1
ATOM 1920 C C . ASP A 1 272 ? 11.568 -0.708 7.766 1.00 87.25 272 ASP A C 1
ATOM 1922 O O . ASP A 1 272 ? 10.632 -0.024 8.181 1.00 87.25 272 ASP A O 1
ATOM 1926 N N . GLU A 1 273 ? 11.835 -1.901 8.302 1.00 81.75 273 GLU A N 1
ATOM 1927 C CA . GLU A 1 273 ? 11.024 -2.502 9.371 1.00 81.75 273 GLU A CA 1
ATOM 1928 C C . GLU A 1 273 ? 11.001 -1.674 10.668 1.00 81.75 273 GLU A C 1
ATOM 1930 O O . GLU A 1 273 ? 10.073 -1.814 11.465 1.00 81.75 273 GLU A O 1
ATOM 1935 N N . SER A 1 274 ? 12.002 -0.813 10.889 1.00 84.25 274 SER A N 1
ATOM 1936 C CA . SER A 1 274 ? 12.049 0.083 12.049 1.00 84.25 274 SER A CA 1
ATOM 1937 C C . SER A 1 274 ? 11.173 1.326 11.872 1.00 84.25 274 SER A C 1
ATOM 1939 O O . SER A 1 274 ? 10.902 2.027 12.849 1.00 84.25 274 SER A O 1
ATOM 1941 N N . GLY A 1 275 ? 10.707 1.584 10.647 1.00 86.25 275 GLY A N 1
ATOM 1942 C CA . GLY A 1 275 ? 9.996 2.798 10.271 1.00 86.25 275 GLY A CA 1
ATOM 1943 C C . GLY A 1 275 ? 10.917 3.917 9.790 1.00 86.25 275 GLY A C 1
ATOM 1944 O O . GLY A 1 275 ? 10.450 5.044 9.646 1.00 86.25 275 GLY A O 1
ATOM 1945 N N . ALA A 1 276 ? 12.206 3.651 9.553 1.00 89.12 276 ALA A N 1
ATOM 1946 C CA . ALA A 1 276 ? 13.138 4.635 9.011 1.00 89.12 276 ALA A CA 1
ATOM 1947 C C . ALA A 1 276 ? 13.118 4.629 7.477 1.00 89.12 276 ALA A C 1
ATOM 1949 O O . ALA A 1 276 ? 12.922 3.600 6.832 1.00 89.12 276 ALA A O 1
ATOM 1950 N N . LEU A 1 277 ? 13.352 5.793 6.875 1.00 89.00 277 LEU A N 1
ATOM 1951 C CA . LEU A 1 277 ? 13.474 5.921 5.424 1.00 89.00 277 LEU A CA 1
ATOM 1952 C C . LEU A 1 277 ? 14.764 5.254 4.939 1.00 89.00 277 LEU A C 1
ATOM 1954 O O . LEU A 1 277 ? 15.850 5.534 5.454 1.00 89.00 277 LEU A O 1
ATOM 1958 N N . VAL A 1 278 ? 14.662 4.420 3.904 1.00 86.19 278 VAL A N 1
ATOM 1959 C CA . VAL A 1 278 ? 15.845 3.832 3.258 1.00 86.19 278 VAL A CA 1
ATOM 1960 C C . VAL A 1 278 ? 16.645 4.908 2.516 1.00 86.19 278 VAL A C 1
ATOM 1962 O O . VAL A 1 278 ? 16.129 5.984 2.206 1.00 86.19 278 VAL A O 1
ATOM 1965 N N . GLN A 1 279 ? 17.908 4.621 2.186 1.00 80.88 279 GLN A N 1
ATOM 1966 C CA . GLN A 1 279 ? 18.821 5.589 1.560 1.00 80.88 279 GLN A CA 1
ATOM 1967 C C . GLN A 1 279 ? 18.218 6.283 0.327 1.00 80.88 279 GLN A C 1
ATOM 1969 O O . GLN A 1 279 ? 18.285 7.503 0.220 1.00 80.88 279 GLN A O 1
ATOM 1974 N N . THR A 1 280 ? 17.572 5.523 -0.558 1.00 76.62 280 THR A N 1
ATOM 1975 C CA . THR A 1 280 ? 16.915 6.045 -1.763 1.00 76.62 280 THR A CA 1
ATOM 1976 C C . THR A 1 280 ? 15.811 7.050 -1.431 1.00 76.62 280 THR A C 1
ATOM 1978 O O . THR A 1 280 ? 15.781 8.141 -1.990 1.00 76.62 280 THR A O 1
ATOM 1981 N N . ALA A 1 281 ? 14.935 6.728 -0.474 1.00 82.00 281 ALA A N 1
ATOM 1982 C CA . ALA A 1 281 ? 13.855 7.621 -0.055 1.00 82.00 281 ALA A CA 1
ATOM 1983 C C . ALA A 1 281 ? 14.398 8.908 0.588 1.00 82.00 281 ALA A C 1
ATOM 1985 O O . ALA A 1 281 ? 13.880 10.000 0.356 1.00 82.00 281 ALA A O 1
ATOM 1986 N N . ARG A 1 282 ? 15.486 8.786 1.358 1.00 85.69 282 ARG A N 1
ATOM 1987 C CA . ARG A 1 282 ? 16.193 9.926 1.953 1.00 85.69 282 ARG A CA 1
ATOM 1988 C C . ARG A 1 282 ? 16.794 10.836 0.884 1.00 85.69 282 ARG A C 1
ATOM 1990 O O . ARG A 1 282 ? 16.678 12.049 1.006 1.00 85.69 282 ARG A O 1
ATOM 1997 N N . GLN A 1 283 ? 17.388 10.272 -0.167 1.00 76.69 283 GLN A N 1
ATOM 1998 C CA . GLN A 1 283 ? 17.926 11.044 -1.292 1.00 76.69 283 GLN A CA 1
ATOM 1999 C C . GLN A 1 283 ? 16.824 11.789 -2.051 1.00 76.69 283 GLN A C 1
ATOM 2001 O O . GLN A 1 283 ? 16.973 12.984 -2.294 1.00 76.69 283 GLN A O 1
ATOM 2006 N N . SER A 1 284 ? 15.694 11.137 -2.347 1.00 76.00 284 SER A N 1
ATOM 2007 C CA . SER A 1 284 ? 14.543 11.803 -2.974 1.00 76.00 284 SER A CA 1
ATOM 2008 C C . SER A 1 284 ? 14.012 12.962 -2.120 1.00 76.00 284 SER A C 1
ATOM 2010 O O . SER A 1 284 ? 13.663 14.017 -2.649 1.00 76.00 284 SER A O 1
ATOM 2012 N N . LEU A 1 285 ? 13.996 12.802 -0.792 1.00 82.94 285 LEU A N 1
ATOM 2013 C CA . LEU A 1 285 ? 13.596 13.867 0.126 1.00 82.94 285 LEU A CA 1
ATOM 2014 C C . LEU A 1 285 ? 14.608 15.023 0.173 1.00 82.94 285 LEU A C 1
ATOM 2016 O O . LEU A 1 285 ? 14.202 16.183 0.191 1.00 82.94 285 LEU A O 1
ATOM 2020 N N . LEU A 1 286 ? 15.911 14.728 0.157 1.00 81.56 286 LEU A N 1
ATOM 2021 C CA . LEU A 1 286 ? 16.962 15.750 0.088 1.00 81.56 286 LEU A CA 1
ATOM 2022 C C . LEU A 1 286 ? 16.896 16.548 -1.218 1.00 81.56 286 LEU A C 1
ATOM 2024 O O . LEU A 1 286 ? 16.975 17.773 -1.178 1.00 81.56 286 LEU A O 1
ATOM 2028 N N . ALA A 1 287 ? 16.679 15.878 -2.353 1.00 74.62 287 ALA A N 1
ATOM 2029 C CA . ALA A 1 287 ? 16.497 16.540 -3.644 1.00 74.62 287 ALA A CA 1
ATOM 2030 C C . ALA A 1 287 ? 15.302 17.511 -3.609 1.00 74.62 287 ALA A C 1
ATOM 2032 O O . ALA A 1 287 ? 15.414 18.664 -4.026 1.00 74.62 287 ALA A O 1
ATOM 2033 N N . PHE A 1 288 ? 14.174 17.097 -3.015 1.00 79.94 288 PHE A N 1
ATOM 2034 C CA . PHE A 1 288 ? 13.041 17.998 -2.791 1.00 79.94 288 PHE A CA 1
ATOM 2035 C C . PHE A 1 288 ? 13.421 19.200 -1.911 1.00 79.94 288 PHE A C 1
ATOM 2037 O O . PHE A 1 288 ? 13.089 20.330 -2.265 1.00 79.94 288 PHE A O 1
ATOM 2044 N N . LEU A 1 289 ? 14.141 18.986 -0.805 1.00 81.88 289 LEU A N 1
ATOM 2045 C CA . LEU A 1 289 ? 14.563 20.057 0.108 1.00 81.88 289 LEU A CA 1
ATOM 2046 C C . LEU A 1 289 ? 15.512 21.079 -0.539 1.00 81.88 289 LEU A C 1
ATOM 2048 O O . LEU A 1 289 ? 15.500 22.245 -0.144 1.00 81.88 289 LEU A O 1
ATOM 2052 N N . HIS A 1 290 ? 16.304 20.669 -1.530 1.00 79.31 290 HIS A N 1
ATOM 2053 C CA . HIS A 1 290 ? 17.163 21.565 -2.311 1.00 79.31 290 HIS A CA 1
ATOM 2054 C C . HIS A 1 290 ? 16.432 22.264 -3.464 1.00 79.31 290 HIS A C 1
ATOM 2056 O O . HIS A 1 290 ? 16.919 23.265 -3.994 1.00 79.31 290 HIS A O 1
ATOM 2062 N N . SER A 1 291 ? 15.254 21.772 -3.848 1.00 72.88 291 SER A N 1
ATOM 2063 C CA . SER A 1 291 ? 14.458 22.365 -4.917 1.00 72.88 291 SER A CA 1
ATOM 2064 C C . SER A 1 291 ? 13.830 23.703 -4.505 1.00 72.88 291 SER A C 1
ATOM 2066 O O . SER A 1 291 ? 13.574 23.991 -3.332 1.00 72.88 291 SER A O 1
ATOM 2068 N N . SER A 1 292 ? 13.476 24.518 -5.499 1.00 74.06 292 SER A N 1
ATOM 2069 C CA . SER A 1 292 ? 12.736 25.767 -5.281 1.00 74.06 292 SER A CA 1
ATOM 2070 C C . SER A 1 292 ? 11.344 25.546 -4.665 1.00 74.06 292 SER A C 1
ATOM 2072 O O . SER A 1 292 ? 10.816 26.457 -4.024 1.00 74.06 292 SER A O 1
ATOM 2074 N N . ALA A 1 293 ? 10.772 24.341 -4.789 1.00 69.31 293 ALA A N 1
ATOM 2075 C CA . ALA A 1 293 ? 9.477 23.975 -4.212 1.00 69.31 293 ALA A CA 1
ATOM 2076 C C . ALA A 1 293 ? 9.498 23.893 -2.673 1.00 69.31 293 ALA A C 1
ATOM 2078 O O . ALA A 1 293 ? 8.447 24.027 -2.039 1.00 69.31 293 ALA A O 1
ATOM 2079 N N . ALA A 1 294 ? 10.682 23.729 -2.072 1.00 76.31 294 ALA A N 1
ATOM 2080 C CA . ALA A 1 294 ? 10.887 23.723 -0.624 1.00 76.31 294 ALA A CA 1
ATOM 2081 C C . ALA A 1 294 ? 11.266 25.104 -0.048 1.00 76.31 294 ALA A C 1
ATOM 2083 O O . ALA A 1 294 ? 11.355 25.271 1.169 1.00 76.31 294 ALA A O 1
ATOM 2084 N N . ALA A 1 295 ? 11.457 26.125 -0.892 1.00 74.12 295 ALA A N 1
ATOM 2085 C CA . ALA A 1 295 ? 12.000 27.418 -0.465 1.00 74.12 295 ALA A CA 1
ATOM 2086 C C . ALA A 1 295 ? 11.099 28.197 0.517 1.00 74.12 295 ALA A C 1
ATOM 2088 O O . ALA A 1 295 ? 11.589 29.069 1.229 1.00 74.12 295 ALA A O 1
ATOM 2089 N N . HIS A 1 296 ? 9.793 27.910 0.542 1.00 78.12 296 HIS A N 1
ATOM 2090 C CA . HIS A 1 296 ? 8.792 28.641 1.336 1.00 78.12 296 HIS A CA 1
ATOM 2091 C C . HIS A 1 296 ? 8.177 27.775 2.447 1.00 78.12 296 HIS A C 1
ATOM 2093 O O . HIS A 1 296 ? 7.098 28.089 2.947 1.00 78.12 296 HIS A O 1
ATOM 2099 N N . LEU A 1 297 ? 8.831 26.666 2.810 1.00 83.75 297 LEU A N 1
ATOM 2100 C CA . LEU A 1 297 ? 8.365 25.807 3.894 1.00 83.75 297 LEU A CA 1
ATOM 2101 C C . LEU A 1 297 ? 8.474 26.518 5.244 1.00 83.75 297 LEU A C 1
ATOM 2103 O O . LEU A 1 297 ? 9.446 27.223 5.524 1.00 83.75 297 LEU A O 1
ATOM 2107 N N . GLU A 1 298 ? 7.482 26.289 6.099 1.00 86.06 298 GLU A N 1
ATOM 2108 C CA . GLU A 1 298 ? 7.538 26.713 7.496 1.00 86.06 298 GLU A CA 1
ATOM 2109 C C . GLU A 1 298 ? 8.712 26.022 8.204 1.00 86.06 298 GLU A C 1
ATOM 2111 O O . GLU A 1 298 ? 9.052 24.878 7.889 1.00 86.06 298 GLU A O 1
ATOM 2116 N N . ALA A 1 299 ? 9.331 26.709 9.168 1.00 84.75 299 ALA A N 1
ATOM 2117 C CA . ALA A 1 299 ? 10.548 26.231 9.828 1.00 84.75 299 ALA A CA 1
ATOM 2118 C C . ALA A 1 299 ? 10.369 24.843 10.467 1.00 84.75 299 ALA A C 1
ATOM 2120 O O . ALA A 1 299 ? 11.244 23.990 10.327 1.00 84.75 299 ALA A O 1
ATOM 2121 N N . ASP A 1 300 ? 9.214 24.597 11.089 1.00 85.56 300 ASP A N 1
ATOM 2122 C CA . ASP A 1 300 ? 8.906 23.323 11.745 1.00 85.56 300 ASP A CA 1
ATOM 2123 C C . ASP A 1 300 ? 8.744 22.178 10.732 1.00 85.56 300 ASP A C 1
ATOM 2125 O O . ASP A 1 300 ? 9.238 21.072 10.956 1.00 85.56 300 ASP A O 1
ATOM 2129 N N . ILE A 1 301 ? 8.117 22.451 9.581 1.00 89.19 301 ILE A N 1
ATOM 2130 C CA . ILE A 1 301 ? 7.968 21.477 8.490 1.00 89.19 301 ILE A CA 1
ATOM 2131 C C . ILE A 1 301 ? 9.340 21.182 7.888 1.00 89.19 301 ILE A C 1
ATOM 2133 O O . ILE A 1 301 ? 9.713 20.023 7.734 1.00 89.19 301 ILE A O 1
ATOM 2137 N N . LYS A 1 302 ? 10.135 22.213 7.591 1.00 88.19 302 LYS A N 1
ATOM 2138 C CA . LYS A 1 302 ? 11.484 22.028 7.050 1.00 88.19 302 LYS A CA 1
ATOM 2139 C C . LYS A 1 302 ? 12.352 21.190 7.994 1.00 88.19 302 LYS A C 1
ATOM 2141 O O . LYS A 1 302 ? 12.961 20.219 7.551 1.00 88.19 302 LYS A O 1
ATOM 2146 N N . HIS A 1 303 ? 12.337 21.502 9.290 1.00 87.00 303 HIS A N 1
ATOM 2147 C CA . HIS A 1 303 ? 13.078 20.752 10.302 1.00 87.00 303 HIS A CA 1
ATOM 2148 C C . HIS A 1 303 ? 12.675 19.271 10.331 1.00 87.00 303 HIS A C 1
ATOM 2150 O O . HIS A 1 303 ? 13.535 18.392 10.365 1.00 87.00 303 HIS A O 1
ATOM 2156 N N . VAL A 1 304 ? 11.373 18.964 10.286 1.00 90.88 304 VAL A N 1
ATOM 2157 C CA . VAL A 1 304 ? 10.909 17.570 10.325 1.00 90.88 304 VAL A CA 1
ATOM 2158 C C . VAL A 1 304 ? 11.326 16.777 9.084 1.00 90.88 304 VAL A C 1
ATOM 2160 O O . VAL A 1 304 ? 11.676 15.601 9.190 1.00 90.88 304 VAL A O 1
ATOM 2163 N N . LEU A 1 305 ? 11.313 17.416 7.910 1.00 90.19 305 LEU A N 1
ATOM 2164 C CA . LEU A 1 305 ? 11.736 16.795 6.657 1.00 90.19 305 LEU A CA 1
ATOM 2165 C C . LEU A 1 305 ? 13.252 16.555 6.645 1.00 90.19 305 LEU A C 1
ATOM 2167 O O . LEU A 1 305 ? 13.701 15.508 6.188 1.00 90.19 305 LEU A O 1
ATOM 2171 N N . GLU A 1 306 ? 14.044 17.469 7.208 1.00 89.19 306 GLU A N 1
ATOM 2172 C CA . GLU A 1 306 ? 15.485 17.268 7.401 1.00 89.19 306 GLU A CA 1
ATOM 2173 C C . GLU A 1 306 ? 15.780 16.120 8.379 1.00 89.19 306 GLU A C 1
ATOM 2175 O O . GLU A 1 306 ? 16.671 15.308 8.123 1.00 89.19 306 GLU A O 1
ATOM 2180 N N . SER A 1 307 ? 15.018 16.002 9.471 1.00 88.38 307 SER A N 1
ATOM 2181 C CA . SER A 1 307 ? 15.078 14.854 10.389 1.00 88.38 307 SER A CA 1
ATOM 2182 C C . SER A 1 307 ? 14.755 13.535 9.677 1.00 88.38 307 SER A C 1
ATOM 2184 O O . SER A 1 307 ? 15.512 12.567 9.783 1.00 88.38 307 SER A O 1
ATOM 2186 N N . CYS A 1 308 ? 13.692 13.505 8.868 1.00 89.00 308 CYS A N 1
ATOM 2187 C CA . CYS A 1 308 ? 13.361 12.355 8.021 1.00 89.00 308 CYS A CA 1
ATOM 2188 C C . CYS A 1 308 ? 14.517 12.001 7.071 1.00 89.00 308 CYS A C 1
ATOM 2190 O O . CYS A 1 308 ? 14.924 10.843 6.980 1.00 89.00 308 CYS A O 1
ATOM 2192 N N . ALA A 1 309 ? 15.106 12.997 6.406 1.00 86.69 309 ALA A N 1
ATOM 2193 C CA . ALA A 1 309 ? 16.227 12.811 5.488 1.00 86.69 309 ALA A CA 1
ATOM 2194 C C . ALA A 1 309 ? 17.513 12.319 6.181 1.00 86.69 309 ALA A C 1
ATOM 2196 O O . ALA A 1 309 ? 18.351 11.660 5.557 1.00 86.69 309 ALA A O 1
ATOM 2197 N N . LYS A 1 310 ? 17.671 12.573 7.486 1.00 87.06 310 LYS A N 1
ATOM 2198 C CA . LYS A 1 310 ? 18.738 11.998 8.326 1.00 87.06 310 LYS A CA 1
ATOM 2199 C C . LYS A 1 310 ? 18.470 10.544 8.732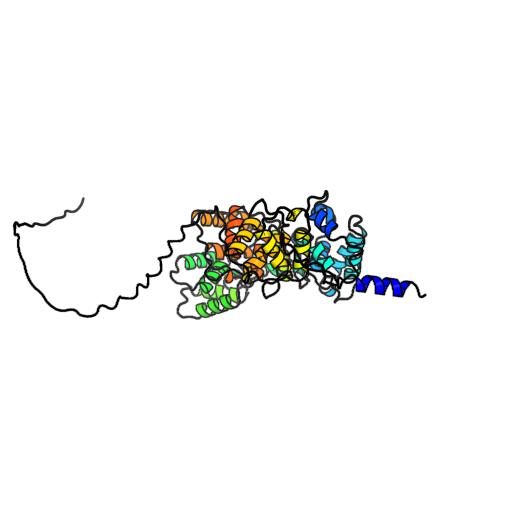 1.00 87.06 310 LYS A C 1
ATOM 2201 O O . LYS A 1 310 ? 19.395 9.876 9.191 1.00 87.06 310 LYS A O 1
ATOM 2206 N N . GLY A 1 311 ? 17.262 10.034 8.489 1.00 85.31 311 GLY A N 1
ATOM 2207 C CA . GLY A 1 311 ? 16.836 8.688 8.868 1.00 85.31 311 GLY A CA 1
ATOM 2208 C C . GLY A 1 311 ? 16.295 8.606 10.296 1.00 85.31 311 GLY A C 1
ATOM 2209 O O . GLY A 1 311 ? 16.338 7.536 10.894 1.00 85.31 311 GLY A O 1
ATOM 2210 N N . GLU A 1 312 ? 15.827 9.721 10.865 1.00 89.69 312 GLU A N 1
ATOM 2211 C CA . GLU A 1 312 ? 15.176 9.711 12.177 1.00 89.69 312 GLU A CA 1
ATOM 2212 C C . GLU A 1 312 ? 13.793 9.041 12.111 1.00 89.69 312 GLU A C 1
ATOM 2214 O O . GLU A 1 312 ? 13.112 9.042 11.080 1.00 89.69 312 GLU A O 1
ATOM 2219 N N . LEU A 1 313 ? 13.372 8.453 13.232 1.00 90.44 313 LEU A N 1
ATOM 2220 C CA . LEU A 1 313 ? 12.083 7.774 13.346 1.00 90.44 313 LEU A CA 1
ATOM 2221 C C . LEU A 1 313 ? 10.969 8.778 13.639 1.00 90.44 313 LEU A C 1
ATOM 2223 O O . LEU A 1 313 ? 11.169 9.764 14.345 1.00 90.44 313 LEU A O 1
ATOM 2227 N N . ALA A 1 314 ? 9.749 8.490 13.191 1.00 89.19 314 ALA A N 1
ATOM 2228 C CA . ALA A 1 314 ? 8.606 9.342 13.517 1.00 89.19 314 ALA A CA 1
ATOM 2229 C C . ALA A 1 314 ? 8.375 9.446 15.033 1.00 89.19 314 ALA A C 1
ATOM 2231 O O . ALA A 1 314 ? 8.006 10.500 15.546 1.00 89.19 314 ALA A O 1
ATOM 2232 N N . THR A 1 315 ? 8.667 8.383 15.777 1.00 88.50 315 THR A N 1
ATOM 2233 C CA . THR A 1 315 ? 8.522 8.339 17.236 1.00 88.50 315 THR A CA 1
ATOM 2234 C C . THR A 1 315 ? 9.518 9.223 17.988 1.00 88.50 315 THR A C 1
ATOM 2236 O O . THR A 1 315 ? 9.236 9.590 19.127 1.00 88.50 315 THR A O 1
ATOM 2239 N N . SER A 1 316 ? 10.655 9.601 17.387 1.00 87.88 316 SER A N 1
ATOM 2240 C CA . SER A 1 316 ? 11.615 10.523 18.015 1.00 87.88 316 SER A C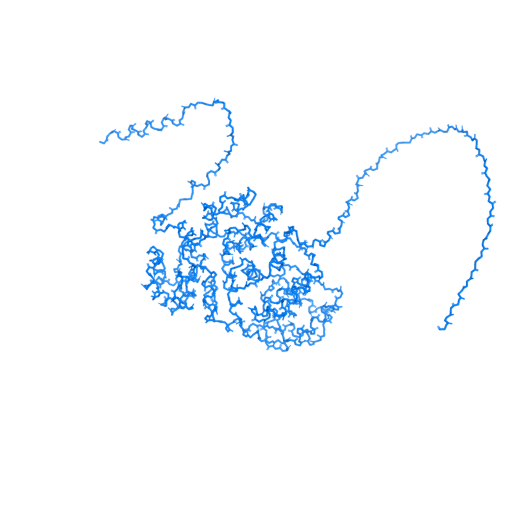A 1
ATOM 2241 C C . SER A 1 316 ? 11.223 11.995 17.878 1.00 87.88 316 SER A C 1
ATOM 2243 O O . SER A 1 316 ? 11.851 12.852 18.496 1.00 87.88 316 SER A O 1
ATOM 2245 N N . ILE A 1 317 ? 10.181 12.294 17.100 1.00 88.50 317 ILE A N 1
ATOM 2246 C CA . ILE A 1 317 ? 9.689 13.650 16.862 1.00 88.50 317 ILE A CA 1
ATOM 2247 C C . ILE A 1 317 ? 8.472 13.928 17.748 1.00 88.50 317 ILE A C 1
ATOM 2249 O O . ILE A 1 317 ? 7.609 13.066 17.953 1.00 88.50 317 ILE A O 1
ATOM 2253 N N . SER A 1 318 ? 8.387 15.152 18.276 1.00 87.75 318 SER A N 1
ATOM 2254 C CA . SER A 1 318 ? 7.270 15.558 19.130 1.00 87.75 318 SER A CA 1
ATOM 2255 C C . SER A 1 318 ? 5.924 15.450 18.404 1.00 87.75 318 SER A C 1
ATOM 2257 O O . SER A 1 318 ? 5.827 15.575 17.179 1.00 87.75 318 SER A O 1
ATOM 2259 N N . ALA A 1 319 ? 4.861 15.196 19.170 1.00 84.25 319 ALA A N 1
ATOM 2260 C CA . ALA A 1 319 ? 3.517 15.025 18.624 1.00 84.25 319 ALA A CA 1
ATOM 2261 C C . ALA A 1 319 ? 3.015 16.296 17.918 1.00 84.25 319 ALA A C 1
ATOM 2263 O O . ALA A 1 319 ? 2.305 16.210 16.917 1.00 84.25 319 ALA A O 1
ATOM 2264 N N . GLU A 1 320 ? 3.424 17.470 18.399 1.00 84.25 320 GLU A N 1
ATOM 2265 C CA . GLU A 1 320 ? 3.076 18.769 17.828 1.00 84.25 320 GLU A CA 1
ATOM 2266 C C . GLU A 1 320 ? 3.672 18.938 16.427 1.00 84.25 320 GLU A C 1
ATOM 2268 O O . GLU A 1 320 ? 2.958 19.305 15.496 1.00 84.25 320 GLU A O 1
ATOM 2273 N N . VAL A 1 321 ? 4.954 18.601 16.252 1.00 86.00 321 VAL A N 1
ATOM 2274 C CA . VAL A 1 321 ? 5.642 18.718 14.957 1.00 86.00 321 VAL A CA 1
ATOM 2275 C C . VAL A 1 321 ? 5.117 17.671 13.971 1.00 86.00 321 VAL A C 1
ATOM 2277 O O . VAL A 1 321 ? 4.896 17.979 12.800 1.00 86.00 321 VAL A O 1
ATOM 2280 N N . ARG A 1 322 ? 4.820 16.450 14.439 1.00 88.94 322 ARG A N 1
ATOM 2281 C CA . ARG A 1 322 ? 4.135 15.437 13.617 1.00 88.94 322 ARG A CA 1
ATOM 2282 C C . ARG A 1 322 ? 2.750 15.892 13.166 1.00 88.94 322 ARG A C 1
ATOM 2284 O O . ARG A 1 322 ? 2.388 15.677 12.012 1.00 88.94 322 ARG A O 1
ATOM 2291 N N . SER A 1 323 ? 2.004 16.557 14.046 1.00 86.62 323 SER A N 1
ATOM 2292 C CA . SER A 1 323 ? 0.685 17.097 13.708 1.00 86.62 323 SER A CA 1
ATOM 2293 C C . SER A 1 323 ? 0.788 18.232 12.693 1.00 86.62 323 SER A C 1
ATOM 2295 O O . SER A 1 323 ? 0.027 18.247 11.732 1.00 86.62 323 SER A O 1
ATOM 2297 N N . ALA A 1 324 ? 1.768 19.130 12.836 1.00 87.38 324 ALA A N 1
ATOM 2298 C CA . ALA A 1 324 ? 2.036 20.171 11.844 1.00 87.38 324 ALA A CA 1
ATOM 2299 C C . ALA A 1 324 ? 2.363 19.576 10.463 1.00 87.38 324 ALA A C 1
ATOM 2301 O O . ALA A 1 324 ? 1.826 20.031 9.451 1.00 87.38 324 ALA A O 1
ATOM 2302 N N . LEU A 1 325 ? 3.165 18.503 10.419 1.00 90.44 325 LEU A N 1
ATOM 2303 C CA . LEU A 1 325 ? 3.447 17.782 9.177 1.00 90.44 325 LEU A CA 1
ATOM 2304 C C . LEU A 1 325 ? 2.180 17.161 8.577 1.00 90.44 325 LEU A C 1
ATOM 2306 O O . LEU A 1 325 ? 1.927 17.340 7.390 1.00 90.44 325 LEU A O 1
ATOM 2310 N N . ALA A 1 326 ? 1.369 16.460 9.375 1.00 89.81 326 ALA A N 1
ATOM 2311 C CA . ALA A 1 326 ? 0.127 15.846 8.904 1.00 89.81 326 ALA A CA 1
ATOM 2312 C C . ALA A 1 326 ? -0.858 16.891 8.343 1.00 89.81 326 ALA A C 1
ATOM 2314 O O . ALA A 1 326 ? -1.441 16.683 7.277 1.00 89.81 326 ALA A O 1
ATOM 2315 N N . VAL A 1 327 ? -0.980 18.046 9.009 1.00 89.12 327 VAL A N 1
ATOM 2316 C CA . VAL A 1 327 ? -1.784 19.183 8.540 1.00 89.12 327 VAL A CA 1
ATOM 2317 C C . VAL A 1 327 ? -1.269 19.688 7.195 1.00 89.12 327 VAL A C 1
ATOM 2319 O O . VAL A 1 327 ? -2.058 19.814 6.258 1.00 89.12 327 VAL A O 1
ATOM 2322 N N . TRP A 1 328 ? 0.039 19.917 7.060 1.00 90.44 328 TRP A N 1
ATOM 2323 C CA . TRP A 1 328 ? 0.625 20.357 5.794 1.00 90.44 328 TRP A CA 1
ATOM 2324 C C . TRP A 1 328 ? 0.446 19.329 4.673 1.00 90.44 328 TRP A C 1
ATOM 2326 O O . TRP A 1 328 ? 0.053 19.698 3.574 1.00 90.44 328 TRP A O 1
ATOM 2336 N N . LEU A 1 329 ? 0.641 18.034 4.939 1.00 89.50 329 LEU A N 1
ATOM 2337 C CA . LEU A 1 329 ? 0.431 16.975 3.943 1.00 89.50 329 LEU A CA 1
ATOM 2338 C C . LEU A 1 329 ? -1.036 16.886 3.491 1.00 89.50 329 LEU A C 1
ATOM 2340 O O . LEU A 1 329 ? -1.307 16.514 2.348 1.00 89.50 329 LEU A O 1
ATOM 2344 N N . SER A 1 330 ? -1.987 17.229 4.361 1.00 86.62 330 SER A N 1
ATOM 2345 C CA . SER A 1 330 ? -3.419 17.260 4.036 1.00 86.62 330 SER A CA 1
ATOM 2346 C C . SER A 1 330 ? -3.869 18.532 3.302 1.00 86.62 330 SER A C 1
ATOM 2348 O O . SER A 1 330 ? -4.950 18.548 2.713 1.00 86.62 330 SER A O 1
ATOM 2350 N N . SER A 1 331 ? -3.063 19.598 3.320 1.00 84.44 331 SER A N 1
ATOM 2351 C CA . SER A 1 331 ? -3.454 20.899 2.784 1.00 84.44 331 SER A CA 1
ATOM 2352 C C . SER A 1 331 ? -3.270 20.986 1.265 1.00 84.44 331 SER A C 1
ATOM 2354 O O . SER A 1 331 ? -2.469 20.280 0.651 1.00 84.44 331 SER A O 1
ATOM 2356 N N . SER A 1 332 ? -3.963 21.942 0.644 1.00 80.50 332 SER A N 1
ATOM 2357 C CA . SER A 1 332 ? -3.727 22.313 -0.756 1.00 80.50 332 SER A CA 1
ATOM 2358 C C . SER A 1 332 ? -2.421 23.090 -0.969 1.00 80.50 332 SER A C 1
ATOM 2360 O O . SER A 1 332 ? -2.078 23.390 -2.107 1.00 80.50 332 SER A O 1
ATOM 2362 N N . SER A 1 333 ? -1.727 23.479 0.108 1.00 75.56 333 SER A N 1
ATOM 2363 C CA . SER A 1 333 ? -0.422 24.153 0.059 1.00 75.56 333 SER A CA 1
ATOM 2364 C C . SER A 1 333 ? 0.755 23.175 0.085 1.00 75.56 333 SER A C 1
ATOM 2366 O O . SER A 1 333 ? 1.906 23.609 0.045 1.00 75.56 333 SER A O 1
ATOM 2368 N N . CYS A 1 334 ? 0.485 21.870 0.146 1.00 81.56 334 CYS A N 1
ATOM 2369 C CA . CYS A 1 334 ? 1.508 20.847 0.030 1.00 81.56 334 CYS A CA 1
ATOM 2370 C C . CYS A 1 334 ? 2.115 20.869 -1.380 1.00 81.56 334 CYS A C 1
ATOM 2372 O O . CYS A 1 334 ? 1.435 20.572 -2.360 1.00 81.56 334 CYS A O 1
ATOM 2374 N N . SER A 1 335 ? 3.393 21.236 -1.477 1.00 78.19 335 SER A N 1
ATOM 2375 C CA . SER A 1 335 ? 4.145 21.285 -2.738 1.00 78.19 335 SER A CA 1
ATOM 2376 C C . SER A 1 335 ? 4.851 19.970 -3.075 1.00 78.19 335 SER A C 1
ATOM 2378 O O . SER A 1 335 ? 5.533 19.883 -4.093 1.00 78.19 335 SER A O 1
ATOM 2380 N N . ILE A 1 336 ? 4.724 18.957 -2.216 1.00 80.12 336 ILE A N 1
ATOM 2381 C CA . ILE A 1 336 ? 5.413 17.681 -2.378 1.00 80.12 336 ILE A CA 1
ATOM 2382 C C . ILE A 1 336 ? 4.651 16.769 -3.349 1.00 80.12 336 ILE A C 1
ATOM 2384 O O . ILE A 1 336 ? 3.418 16.741 -3.350 1.00 80.12 336 ILE A O 1
ATOM 2388 N N . GLY A 1 337 ? 5.385 16.013 -4.169 1.00 75.75 337 GLY A N 1
ATOM 2389 C CA . GLY A 1 337 ? 4.800 15.028 -5.084 1.00 75.75 337 GLY A CA 1
ATOM 2390 C C . GLY A 1 337 ? 4.037 13.925 -4.344 1.00 75.75 337 GLY A C 1
ATOM 2391 O O . GLY A 1 337 ? 4.312 13.642 -3.174 1.00 75.75 337 GLY A O 1
ATOM 2392 N N . ALA A 1 338 ? 3.084 13.290 -5.027 1.00 80.44 338 ALA A N 1
ATOM 2393 C CA . ALA A 1 338 ? 2.217 12.262 -4.452 1.00 80.44 338 ALA A CA 1
ATOM 2394 C C . ALA A 1 338 ? 3.004 11.068 -3.880 1.00 80.44 338 ALA A C 1
ATOM 2396 O O . ALA A 1 338 ? 2.646 10.513 -2.843 1.00 80.44 338 ALA A O 1
ATOM 2397 N N . GLU A 1 339 ? 4.123 10.718 -4.512 1.00 77.69 339 GLU A N 1
ATOM 2398 C CA . GLU A 1 339 ? 5.025 9.642 -4.110 1.00 77.69 339 GLU A CA 1
ATOM 2399 C C . GLU A 1 339 ? 5.644 9.933 -2.745 1.00 77.69 339 GLU A C 1
ATOM 2401 O O . GLU A 1 339 ? 5.499 9.164 -1.793 1.00 77.69 339 GLU A O 1
ATOM 2406 N N . LEU A 1 340 ? 6.305 11.086 -2.636 1.00 82.50 340 LEU A N 1
ATOM 2407 C CA . LEU A 1 340 ? 7.013 11.477 -1.426 1.00 82.50 340 LEU A CA 1
ATOM 2408 C C . LEU A 1 340 ? 6.026 11.847 -0.307 1.00 82.50 340 LEU A C 1
ATOM 2410 O O . LEU A 1 340 ? 6.289 11.563 0.860 1.00 82.50 340 LEU A O 1
ATOM 2414 N N . LYS A 1 341 ? 4.840 12.366 -0.656 1.00 88.12 341 LYS A N 1
ATOM 2415 C CA . LYS A 1 341 ? 3.707 12.513 0.266 1.00 88.12 341 LYS A CA 1
ATOM 2416 C C . LYS A 1 341 ? 3.297 11.169 0.866 1.00 88.12 341 LYS A C 1
ATOM 2418 O O . LYS A 1 341 ? 3.200 11.064 2.088 1.00 88.12 341 LYS A O 1
ATOM 2423 N N . SER A 1 342 ? 3.076 10.143 0.042 1.00 89.06 342 SER A N 1
ATOM 2424 C CA . SER A 1 342 ? 2.743 8.796 0.519 1.00 89.06 342 SER A CA 1
ATOM 2425 C C . SER A 1 342 ? 3.849 8.206 1.397 1.00 89.06 342 SER A C 1
ATOM 2427 O O . SER A 1 342 ? 3.549 7.593 2.418 1.00 89.06 342 SER A O 1
ATOM 2429 N N . VAL A 1 343 ? 5.120 8.430 1.057 1.00 90.00 343 VAL A N 1
ATOM 2430 C CA . VAL A 1 343 ? 6.264 7.991 1.872 1.00 90.00 343 VAL A CA 1
ATOM 2431 C C . VAL A 1 343 ? 6.257 8.653 3.254 1.00 90.00 343 VAL A C 1
ATOM 2433 O O . VAL A 1 343 ? 6.372 7.959 4.263 1.00 90.00 343 VAL A O 1
ATOM 2436 N N . LEU A 1 344 ? 6.058 9.973 3.328 1.00 92.00 344 LEU A N 1
ATOM 2437 C CA . LEU A 1 344 ? 5.999 10.702 4.601 1.00 92.00 344 LEU A CA 1
ATOM 2438 C C . LEU A 1 344 ? 4.780 10.310 5.446 1.00 92.00 344 LEU A C 1
ATOM 2440 O O . LEU A 1 344 ? 4.896 10.172 6.663 1.00 92.00 344 LEU A O 1
ATOM 2444 N N . LEU A 1 345 ? 3.622 10.088 4.817 1.00 92.38 345 LEU A N 1
ATOM 2445 C CA . LEU A 1 345 ? 2.434 9.567 5.500 1.00 92.38 345 LEU A CA 1
ATOM 2446 C C . LEU A 1 345 ? 2.675 8.152 6.044 1.00 92.38 345 LEU A C 1
ATOM 2448 O O . LEU A 1 345 ? 2.258 7.850 7.162 1.00 92.38 345 LEU A O 1
ATOM 2452 N N . PHE A 1 346 ? 3.373 7.296 5.291 1.00 93.00 346 PHE A N 1
ATOM 2453 C CA . PHE A 1 346 ? 3.710 5.949 5.749 1.00 93.00 346 PHE A CA 1
ATOM 2454 C C . PHE A 1 346 ? 4.699 5.981 6.908 1.00 93.00 346 PHE A C 1
ATOM 2456 O O . PHE A 1 346 ? 4.467 5.309 7.909 1.00 93.00 346 PHE A O 1
ATOM 2463 N N . TRP A 1 347 ? 5.7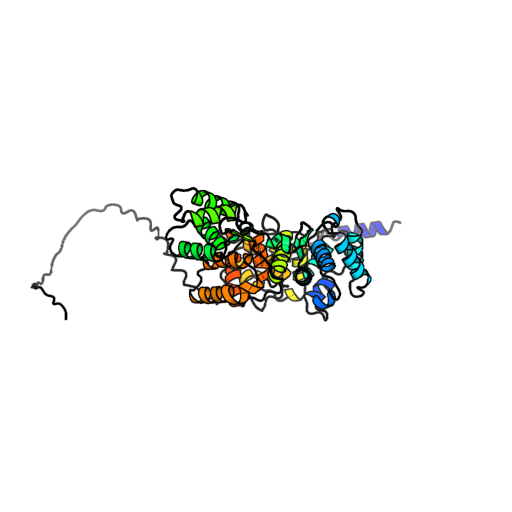23 6.830 6.836 1.00 94.00 347 TRP A N 1
ATOM 2464 C CA . TRP A 1 347 ? 6.658 7.078 7.932 1.00 94.00 347 TRP A CA 1
ATOM 2465 C C . TRP A 1 347 ? 5.944 7.595 9.197 1.00 94.00 347 TRP A C 1
ATOM 2467 O O . TRP A 1 347 ? 6.139 7.043 10.279 1.00 94.00 347 TRP A O 1
ATOM 2477 N N . LEU A 1 348 ? 5.025 8.565 9.073 1.00 91.81 348 LEU A N 1
ATOM 2478 C CA . LEU A 1 348 ? 4.206 9.048 10.199 1.00 91.81 348 LEU A CA 1
ATOM 2479 C C . LEU A 1 348 ? 3.367 7.936 10.838 1.00 91.81 348 LEU A C 1
ATOM 2481 O O . LEU A 1 348 ? 3.136 7.957 12.049 1.00 91.81 348 LEU A O 1
ATOM 2485 N N . SER A 1 349 ? 2.945 6.951 10.044 1.00 91.62 349 SER A N 1
ATOM 2486 C CA . SER A 1 349 ? 2.106 5.846 10.506 1.00 91.62 349 SER A CA 1
ATOM 2487 C C . SER A 1 349 ? 2.781 4.922 11.529 1.00 91.62 349 SER A C 1
ATOM 2489 O O . SER A 1 349 ? 2.100 4.212 12.272 1.00 91.62 349 SER A O 1
ATOM 2491 N N . PHE A 1 350 ? 4.114 4.979 11.636 1.00 89.25 350 PHE A N 1
ATOM 2492 C CA . PHE A 1 350 ? 4.883 4.276 12.668 1.00 89.25 350 PHE A CA 1
ATOM 2493 C C . PHE A 1 350 ? 4.836 4.967 14.038 1.00 89.25 350 PHE A C 1
ATOM 2495 O O . PHE A 1 350 ? 5.171 4.343 15.041 1.00 89.25 350 PHE A O 1
ATOM 2502 N N . ALA A 1 351 ? 4.408 6.231 14.110 1.00 87.69 351 ALA A N 1
ATOM 2503 C CA . ALA A 1 351 ? 4.274 6.973 15.366 1.00 87.69 351 ALA A CA 1
ATOM 2504 C C . ALA A 1 351 ? 2.835 7.031 15.908 1.00 87.69 351 ALA A C 1
ATOM 2506 O O . ALA A 1 351 ? 2.554 7.811 16.826 1.00 87.69 351 ALA A O 1
ATOM 2507 N N . VAL A 1 352 ? 1.927 6.229 15.344 1.00 83.19 352 VAL A N 1
ATOM 2508 C CA . VAL A 1 352 ? 0.563 6.061 15.858 1.00 83.19 352 VAL A CA 1
ATOM 2509 C C . VAL A 1 352 ? 0.609 5.329 17.195 1.00 83.19 352 VAL A C 1
ATOM 2511 O O . VAL A 1 352 ? 1.157 4.232 17.296 1.00 83.19 352 VAL A O 1
ATOM 2514 N N . ASP A 1 353 ? 0.004 5.929 18.217 1.00 72.94 353 ASP A N 1
ATOM 2515 C CA . ASP A 1 353 ? -0.172 5.311 19.532 1.00 72.94 353 ASP A CA 1
ATOM 2516 C C . ASP A 1 353 ? -1.437 4.433 19.551 1.00 72.94 353 ASP A C 1
ATOM 2518 O O . ASP A 1 353 ? -2.419 4.718 18.864 1.00 72.94 353 ASP A O 1
ATOM 2522 N N . VAL A 1 354 ? -1.443 3.389 20.382 1.00 59.22 354 VAL A N 1
ATOM 2523 C CA . VAL A 1 354 ? -2.588 2.483 20.591 1.00 59.22 354 VAL A CA 1
ATOM 2524 C C . VAL A 1 354 ? -3.840 3.244 21.054 1.00 59.22 354 VAL A C 1
ATOM 2526 O O . VAL A 1 354 ? -4.955 2.816 20.766 1.00 59.22 354 VAL A O 1
ATOM 2529 N N . ASN A 1 355 ? -3.666 4.393 21.717 1.00 51.75 355 ASN A N 1
ATOM 2530 C CA . ASN A 1 355 ? -4.760 5.234 22.217 1.00 51.75 355 ASN A CA 1
ATOM 2531 C C . ASN A 1 355 ? -5.276 6.273 21.208 1.00 51.75 355 ASN A C 1
ATOM 2533 O O . ASN A 1 355 ? -6.172 7.054 21.544 1.00 51.75 355 ASN A O 1
ATOM 2537 N N . ALA A 1 356 ? -4.714 6.330 19.997 1.00 55.41 356 ALA A N 1
ATOM 2538 C CA . ALA A 1 356 ? -5.179 7.231 18.951 1.00 55.41 356 ALA A CA 1
ATOM 2539 C C . ALA A 1 356 ? -6.522 6.730 18.389 1.00 55.41 356 ALA A C 1
ATOM 2541 O O . ALA A 1 356 ? -6.586 6.021 17.387 1.00 55.41 356 ALA A O 1
ATOM 2542 N N . HIS A 1 357 ? -7.612 7.082 19.068 1.00 54.81 357 HIS A N 1
ATOM 2543 C CA . HIS A 1 357 ? -8.966 6.887 18.569 1.00 54.81 357 HIS A CA 1
ATOM 2544 C C . HIS A 1 357 ? -9.452 8.157 17.891 1.00 54.81 357 HIS A C 1
ATOM 2546 O O . HIS A 1 357 ? -9.375 9.248 18.457 1.00 54.81 357 HIS A O 1
ATOM 2552 N N . ILE A 1 358 ? -10.022 8.000 16.703 1.00 60.16 358 ILE A N 1
ATOM 2553 C CA . ILE A 1 358 ? -10.711 9.098 16.038 1.00 60.16 358 ILE A CA 1
ATOM 2554 C C . ILE A 1 358 ? -12.163 9.050 16.438 1.00 60.16 358 ILE A C 1
ATOM 2556 O O . ILE A 1 358 ? -12.877 8.088 16.151 1.00 60.16 358 ILE A O 1
ATOM 2560 N N . GLY A 1 359 ? -12.600 10.119 17.094 1.00 53.22 359 GLY A N 1
ATOM 2561 C CA . GLY A 1 359 ? -14.014 10.401 17.248 1.00 53.22 359 GLY A CA 1
ATOM 2562 C C . GLY A 1 359 ? -14.597 10.760 15.888 1.00 53.22 359 GLY A C 1
ATOM 2563 O O . GLY A 1 359 ? -14.574 11.922 15.498 1.00 53.22 359 GLY A O 1
ATOM 2564 N N . LEU A 1 360 ? -15.099 9.765 15.158 1.00 58.91 360 LEU A N 1
ATOM 2565 C CA . LEU A 1 360 ? -15.851 10.007 13.933 1.00 58.91 360 LEU A CA 1
ATOM 2566 C C . LEU A 1 360 ? -17.246 10.520 14.304 1.00 58.91 360 LEU A C 1
ATOM 2568 O O . LEU A 1 360 ? -17.999 9.841 15.005 1.00 58.91 360 LEU A O 1
ATOM 2572 N N . ASP A 1 361 ? -17.603 11.712 13.829 1.00 57.84 361 ASP A N 1
ATOM 2573 C CA . ASP A 1 361 ? -18.980 12.194 13.922 1.00 57.84 361 ASP A CA 1
ATOM 2574 C C . ASP A 1 361 ? -19.931 11.299 13.104 1.00 57.84 361 ASP A C 1
ATOM 2576 O O . ASP A 1 361 ? -19.575 10.791 12.039 1.00 57.84 361 ASP A O 1
ATOM 2580 N N . LEU A 1 362 ? -21.168 11.127 13.576 1.00 56.41 362 LEU A N 1
ATOM 2581 C CA . LEU A 1 362 ? -22.162 10.257 12.936 1.00 56.41 362 LEU A CA 1
ATOM 2582 C C . LEU A 1 362 ? -22.498 10.694 11.500 1.00 56.41 362 LEU A C 1
ATOM 2584 O O . LEU A 1 362 ? -22.802 9.836 10.668 1.00 56.41 362 LEU A O 1
ATOM 2588 N N . GLY A 1 363 ? -22.429 11.996 11.193 1.00 57.38 363 GLY A N 1
ATOM 2589 C CA . GLY A 1 363 ? -22.622 12.509 9.834 1.00 57.38 363 GLY A CA 1
ATOM 2590 C C . GLY A 1 363 ? -21.490 12.085 8.898 1.00 57.38 363 GLY A C 1
ATOM 2591 O O . GLY A 1 363 ? -21.735 11.561 7.815 1.00 57.38 363 GLY A O 1
ATOM 2592 N N . ILE A 1 364 ? -20.252 12.200 9.378 1.00 63.72 364 ILE A N 1
ATOM 2593 C CA . ILE A 1 364 ? -19.039 11.794 8.663 1.00 63.72 364 ILE A CA 1
ATOM 2594 C C . ILE A 1 364 ? -19.016 10.282 8.401 1.00 63.72 364 ILE A C 1
ATOM 2596 O O . ILE A 1 364 ? -18.672 9.848 7.303 1.00 63.72 364 ILE A O 1
ATOM 2600 N N . VAL A 1 365 ? -19.418 9.472 9.385 1.00 64.38 365 VAL A N 1
ATOM 2601 C CA . VAL A 1 365 ? -19.561 8.014 9.229 1.00 64.38 365 VAL A CA 1
ATOM 2602 C C . VAL A 1 365 ? -20.583 7.684 8.140 1.00 64.38 365 VAL A C 1
ATOM 2604 O O . VAL A 1 365 ? -20.342 6.794 7.326 1.00 64.38 365 VAL A O 1
ATOM 2607 N N . GLY A 1 366 ? -21.710 8.404 8.101 1.00 62.84 366 GLY A N 1
ATOM 2608 C CA . GLY A 1 366 ? -22.741 8.243 7.075 1.00 62.84 366 GLY A CA 1
ATOM 2609 C C . GLY A 1 366 ? -22.231 8.557 5.667 1.00 62.84 366 GLY A C 1
ATOM 2610 O O . GLY A 1 366 ? -22.448 7.764 4.749 1.00 62.84 366 GLY A O 1
ATOM 2611 N N . ASP A 1 367 ? -21.497 9.658 5.515 1.00 66.62 367 ASP A N 1
ATOM 2612 C CA . ASP A 1 367 ? -20.912 10.077 4.238 1.00 66.62 367 ASP A CA 1
ATOM 2613 C C . ASP A 1 367 ? -19.829 9.103 3.761 1.00 66.62 367 ASP A C 1
ATOM 2615 O O . ASP A 1 367 ? -19.853 8.666 2.607 1.00 66.62 367 ASP A O 1
ATOM 2619 N N . LEU A 1 368 ? -18.926 8.690 4.659 1.00 67.44 368 LEU A N 1
ATOM 2620 C CA . LEU A 1 368 ? -17.872 7.720 4.359 1.00 67.44 368 LEU A CA 1
ATOM 2621 C C . LEU A 1 368 ? -18.480 6.362 3.974 1.00 67.44 368 LEU A C 1
ATOM 2623 O O . LEU A 1 368 ? -18.059 5.752 2.994 1.00 67.44 368 LEU A O 1
ATOM 2627 N N . LEU A 1 369 ? -19.515 5.907 4.690 1.00 67.81 369 LEU A N 1
ATOM 2628 C CA . LEU A 1 369 ? -20.225 4.658 4.407 1.00 67.81 369 LEU A CA 1
ATOM 2629 C C . LEU A 1 369 ? -20.989 4.711 3.074 1.00 67.81 369 LEU A C 1
ATOM 2631 O O . LEU A 1 369 ? -20.949 3.747 2.306 1.00 67.81 369 LEU A O 1
ATOM 2635 N N . SER A 1 370 ? -21.671 5.820 2.777 1.00 68.06 370 SER A N 1
ATOM 2636 C CA . SER A 1 370 ? -22.369 6.036 1.501 1.00 68.06 370 SER A CA 1
ATOM 2637 C C . SER A 1 370 ? -21.385 6.044 0.330 1.00 68.06 370 SER A C 1
ATOM 2639 O O . SER A 1 370 ? -21.610 5.404 -0.698 1.00 68.06 370 SER A O 1
ATOM 2641 N N . PHE A 1 371 ? -20.243 6.706 0.509 1.00 67.94 371 PHE A N 1
ATOM 2642 C CA . PHE A 1 371 ? -19.166 6.729 -0.471 1.00 67.94 371 PHE A CA 1
ATOM 2643 C C . PHE A 1 371 ? -18.554 5.332 -0.693 1.00 67.94 371 PHE A C 1
ATOM 2645 O O . PHE A 1 371 ? -18.388 4.900 -1.837 1.00 67.94 371 PHE A O 1
ATOM 2652 N N . LEU A 1 372 ? -18.317 4.585 0.392 1.00 66.56 372 LEU A N 1
ATOM 2653 C CA . LEU A 1 372 ? -17.795 3.214 0.385 1.00 66.56 372 LEU A CA 1
ATOM 2654 C C . LEU A 1 372 ? -18.716 2.206 -0.305 1.00 66.56 372 LEU A C 1
ATOM 2656 O O . LEU A 1 372 ? -18.249 1.310 -1.008 1.00 66.56 372 LEU A O 1
ATOM 2660 N N . THR A 1 373 ? -20.023 2.335 -0.091 1.00 63.78 373 THR A N 1
ATOM 2661 C CA . THR A 1 373 ? -21.029 1.413 -0.637 1.00 63.78 373 THR A CA 1
ATOM 2662 C C . THR A 1 373 ? -21.466 1.765 -2.060 1.00 63.78 373 THR A C 1
ATOM 2664 O O . THR A 1 373 ? -21.893 0.868 -2.783 1.00 63.78 373 THR A O 1
ATOM 2667 N N . GLY A 1 374 ? -21.329 3.028 -2.477 1.00 62.94 374 GLY A N 1
ATOM 2668 C CA . GLY A 1 374 ? -21.648 3.500 -3.826 1.00 62.94 374 GLY A CA 1
ATOM 2669 C C . GLY A 1 374 ? -20.473 3.395 -4.803 1.00 62.94 374 GLY A C 1
ATOM 2670 O O . GLY A 1 374 ? -20.346 2.420 -5.542 1.00 62.94 374 GLY A O 1
ATOM 2671 N N . THR A 1 375 ? -19.627 4.426 -4.830 1.00 56.56 375 THR A N 1
ATOM 2672 C CA . THR A 1 375 ? -18.560 4.611 -5.832 1.00 56.56 375 THR A CA 1
ATOM 2673 C C . THR A 1 375 ? -17.377 3.667 -5.607 1.00 56.56 375 THR A C 1
ATOM 2675 O O . THR A 1 375 ? -16.792 3.155 -6.560 1.00 56.56 375 THR A O 1
ATOM 2678 N N . LEU A 1 376 ? -17.045 3.385 -4.344 1.00 54.50 376 LEU A N 1
ATOM 2679 C CA . LEU A 1 376 ? -15.844 2.628 -3.984 1.00 54.50 376 LEU A CA 1
ATOM 2680 C C . LEU A 1 376 ? -15.959 1.121 -4.234 1.00 54.50 376 LEU A C 1
ATOM 2682 O O . LEU A 1 376 ? -14.971 0.480 -4.590 1.00 54.50 376 LEU A O 1
ATOM 2686 N N . GLY A 1 377 ? -17.167 0.563 -4.121 1.00 56.06 377 GLY A N 1
ATOM 2687 C CA . GLY A 1 377 ? -17.412 -0.864 -4.342 1.00 56.06 377 GLY A CA 1
ATOM 2688 C C . GLY A 1 377 ? -17.080 -1.348 -5.759 1.00 56.06 377 GLY A C 1
ATOM 2689 O O . GLY A 1 377 ? -16.788 -2.526 -5.931 1.00 56.06 377 GLY A O 1
ATOM 2690 N N . GLN A 1 378 ? -17.092 -0.454 -6.755 1.00 56.56 378 GLN A N 1
ATOM 2691 C CA . GLN A 1 378 ? -16.749 -0.762 -8.152 1.00 56.56 378 GLN A CA 1
ATOM 2692 C C . GLN A 1 378 ? -15.276 -0.470 -8.493 1.00 56.56 378 GLN A C 1
ATOM 2694 O O . GLN A 1 378 ? -14.748 -1.036 -9.443 1.00 56.56 378 GLN A O 1
ATOM 2699 N N . VAL A 1 379 ? -14.616 0.416 -7.735 1.00 53.78 379 VAL A N 1
ATOM 2700 C CA . VAL A 1 379 ? -13.309 1.004 -8.096 1.00 53.78 379 VAL A CA 1
ATOM 2701 C C . VAL A 1 379 ? -12.150 0.460 -7.261 1.00 53.78 379 VAL A C 1
ATOM 2703 O O . VAL A 1 379 ? -11.008 0.551 -7.701 1.00 53.78 379 VAL A O 1
ATOM 2706 N N . LEU A 1 380 ? -12.400 -0.126 -6.086 1.00 57.94 380 LEU A N 1
ATOM 2707 C CA . LEU A 1 380 ? -11.342 -0.465 -5.118 1.00 57.94 380 LEU A CA 1
ATOM 2708 C C . LEU A 1 380 ? -11.317 -1.910 -4.618 1.00 57.94 380 LEU A C 1
ATOM 2710 O O . LEU A 1 380 ? -10.398 -2.284 -3.882 1.00 57.94 380 LEU A O 1
ATOM 2714 N N . GLY A 1 381 ? -12.276 -2.732 -5.047 1.00 62.94 381 GLY A N 1
ATOM 2715 C CA . GLY A 1 381 ? -12.366 -4.139 -4.661 1.00 62.94 381 GLY A CA 1
ATOM 2716 C C . GLY A 1 381 ? -12.704 -4.354 -3.176 1.00 62.94 381 GLY A C 1
ATOM 2717 O O . GLY A 1 381 ? -12.816 -3.420 -2.379 1.00 62.94 381 GLY A O 1
ATOM 2718 N N . GLY A 1 382 ? -12.897 -5.618 -2.787 1.00 63.09 382 GLY A N 1
ATOM 2719 C CA . GLY A 1 382 ? -13.251 -6.002 -1.410 1.00 63.09 382 GLY A CA 1
ATOM 2720 C C . GLY A 1 382 ? -12.169 -5.690 -0.367 1.00 63.09 382 GLY A C 1
ATOM 2721 O O . GLY A 1 382 ? -12.497 -5.360 0.771 1.00 63.09 382 GLY A O 1
ATOM 2722 N N . GLY A 1 383 ? -10.890 -5.698 -0.765 1.00 67.38 383 GLY A N 1
ATOM 2723 C CA . GLY A 1 383 ? -9.746 -5.453 0.122 1.00 67.38 383 GLY A CA 1
ATOM 2724 C C . GLY A 1 383 ? -9.793 -4.090 0.820 1.00 67.38 383 GLY A C 1
ATOM 2725 O O . GLY A 1 383 ? -9.867 -4.034 2.048 1.00 67.38 383 GLY A O 1
ATOM 2726 N N . LEU A 1 384 ? -9.826 -2.990 0.056 1.00 72.94 384 LEU A N 1
ATOM 2727 C CA . LEU A 1 384 ? -9.858 -1.643 0.638 1.00 72.94 384 LEU A CA 1
ATOM 2728 C C . LEU A 1 384 ? -11.159 -1.373 1.400 1.00 72.94 384 LEU A C 1
ATOM 2730 O O . LEU A 1 384 ? -11.146 -0.760 2.467 1.00 72.94 384 LEU A O 1
ATOM 2734 N N . ARG A 1 385 ? -12.291 -1.854 0.869 1.00 76.56 385 ARG A N 1
ATOM 2735 C CA . ARG A 1 385 ? -13.591 -1.742 1.539 1.00 76.56 385 ARG A CA 1
ATOM 2736 C C . ARG A 1 385 ? -13.552 -2.400 2.915 1.00 76.56 385 ARG A C 1
ATOM 2738 O O . ARG A 1 385 ? -14.033 -1.813 3.884 1.00 76.56 385 ARG A O 1
ATOM 2745 N N . GLY A 1 386 ? -12.951 -3.584 3.007 1.00 78.25 386 GLY A N 1
ATOM 2746 C CA . GLY A 1 386 ? -12.719 -4.267 4.269 1.00 78.25 386 GLY A CA 1
ATOM 2747 C C . GLY A 1 386 ? -11.937 -3.394 5.240 1.00 78.25 386 GLY A C 1
ATOM 2748 O O . GLY A 1 386 ? -12.356 -3.217 6.381 1.00 78.25 386 GLY A O 1
ATOM 2749 N N . ILE A 1 387 ? -10.829 -2.808 4.788 1.00 83.44 387 ILE A N 1
ATOM 2750 C CA . ILE A 1 387 ? -9.997 -2.004 5.677 1.00 83.44 387 ILE A CA 1
ATOM 2751 C C . ILE A 1 387 ? -10.715 -0.727 6.133 1.00 83.44 387 ILE A C 1
ATOM 2753 O O . ILE A 1 387 ? -10.696 -0.398 7.315 1.00 83.44 387 ILE A O 1
ATOM 2757 N N . LEU A 1 388 ? -11.417 -0.028 5.245 1.00 81.88 388 LEU A N 1
ATOM 2758 C CA . LEU A 1 388 ? -12.184 1.156 5.640 1.00 81.88 388 LEU A CA 1
ATOM 2759 C C . LEU A 1 388 ? -13.393 0.806 6.527 1.00 81.88 388 LEU A C 1
ATOM 2761 O O . LEU A 1 388 ? -13.872 1.651 7.280 1.00 81.88 388 LEU A O 1
ATOM 2765 N N . THR A 1 389 ? -13.840 -0.454 6.529 1.00 80.69 389 THR A N 1
ATOM 2766 C CA . THR A 1 389 ? -14.828 -0.948 7.501 1.00 80.69 389 THR A CA 1
ATOM 2767 C C . THR A 1 389 ? -14.245 -1.039 8.918 1.00 80.69 389 THR A C 1
ATOM 2769 O O . THR A 1 389 ? -14.982 -0.830 9.878 1.00 80.69 389 THR A O 1
ATOM 2772 N N . ILE A 1 390 ? -12.931 -1.265 9.074 1.00 82.56 390 ILE A N 1
ATOM 2773 C CA . ILE A 1 390 ? -12.239 -1.173 10.376 1.00 82.56 390 ILE A CA 1
ATOM 2774 C C . ILE A 1 390 ? -12.325 0.262 10.911 1.00 82.56 390 ILE A C 1
ATOM 2776 O O . ILE A 1 390 ? -12.751 0.466 12.047 1.00 82.56 390 ILE A O 1
ATOM 2780 N N . LEU A 1 391 ? -12.010 1.255 10.070 1.00 82.69 391 LEU A N 1
ATOM 2781 C CA . LEU A 1 391 ? -12.138 2.674 10.420 1.00 82.69 391 LEU A CA 1
ATOM 2782 C C . LEU A 1 391 ? -13.577 3.023 10.837 1.00 82.69 391 LEU A C 1
ATOM 2784 O O . LEU A 1 391 ? -13.788 3.605 11.897 1.00 82.69 391 LEU A O 1
ATOM 2788 N N . LEU A 1 392 ? -14.576 2.614 10.048 1.00 76.88 392 LEU A N 1
ATOM 2789 C CA . LEU A 1 392 ? -15.996 2.819 10.372 1.00 76.88 392 LEU A CA 1
ATOM 2790 C C . LEU A 1 392 ? -16.431 2.127 11.673 1.00 76.88 392 LEU A C 1
ATOM 2792 O O . LEU A 1 392 ? -17.370 2.577 12.328 1.00 76.88 392 LEU A O 1
ATOM 2796 N N . GLY A 1 393 ? -15.768 1.030 12.040 1.00 73.25 393 GLY A N 1
ATOM 2797 C CA . GLY A 1 393 ? -15.973 0.329 13.305 1.00 73.25 393 GLY A CA 1
ATOM 2798 C C . GLY A 1 393 ? -15.412 1.066 14.527 1.00 73.25 393 GLY A C 1
ATOM 2799 O O . GLY A 1 393 ? -15.706 0.650 15.652 1.00 73.25 393 GLY A O 1
ATOM 2800 N N . GLY A 1 394 ? -14.645 2.146 14.312 1.00 73.56 394 GLY A N 1
ATOM 2801 C CA . GLY A 1 394 ? -13.896 2.872 15.341 1.00 73.56 394 GLY A CA 1
ATOM 2802 C C . GLY A 1 394 ? -12.644 2.131 15.814 1.00 73.56 394 GLY A C 1
ATOM 2803 O O . GLY A 1 394 ? -12.137 2.405 16.900 1.00 73.56 394 GLY A O 1
ATOM 2804 N N . GLU A 1 395 ? -12.180 1.156 15.034 1.00 78.94 395 GLU A N 1
ATOM 2805 C CA . GLU A 1 395 ? -11.107 0.250 15.427 1.00 78.94 395 GLU A CA 1
ATOM 2806 C C . GLU A 1 395 ? -9.718 0.821 15.113 1.00 78.94 395 GLU A C 1
ATOM 2808 O O . GLU A 1 395 ? -9.542 1.734 14.296 1.00 78.94 395 GLU A O 1
ATOM 2813 N N . SER A 1 396 ? -8.707 0.270 15.787 1.00 80.12 396 SER A N 1
ATOM 2814 C CA . SER A 1 396 ? -7.335 0.757 15.670 1.00 80.12 396 SER A CA 1
ATOM 2815 C C . SER A 1 396 ? -6.756 0.494 14.279 1.00 80.12 396 SER A C 1
ATOM 2817 O O . SER A 1 396 ? -6.806 -0.623 13.758 1.00 80.12 396 SER A O 1
ATOM 2819 N N . PHE A 1 397 ? -6.102 1.512 13.716 1.00 84.12 397 PHE A N 1
ATOM 2820 C CA . PHE A 1 397 ? -5.265 1.377 12.524 1.00 84.12 397 PHE A CA 1
ATOM 2821 C C . PHE A 1 397 ? -4.154 0.330 12.716 1.00 84.12 397 PHE A C 1
ATOM 2823 O O . PHE A 1 397 ? -3.722 -0.320 11.761 1.00 84.12 397 PHE A O 1
ATOM 2830 N N . LEU A 1 398 ? -3.722 0.107 13.965 1.00 85.81 398 LEU A N 1
ATOM 2831 C CA . LEU A 1 398 ? -2.640 -0.819 14.273 1.00 85.81 398 LEU A CA 1
ATOM 2832 C C . LEU A 1 398 ? -3.001 -2.294 14.040 1.00 85.81 398 LEU A C 1
ATOM 2834 O O . LEU A 1 398 ? -2.100 -3.115 13.871 1.00 85.81 398 LEU A O 1
ATOM 2838 N N . SER A 1 399 ? -4.291 -2.629 13.937 1.00 86.94 399 SER A N 1
ATOM 2839 C CA . SER A 1 399 ? -4.750 -3.984 13.607 1.00 86.94 399 SER A CA 1
ATOM 2840 C C . SER A 1 399 ? -4.389 -4.423 12.180 1.00 86.94 399 SER A C 1
ATOM 2842 O O . SER A 1 399 ? -4.483 -5.608 11.848 1.00 86.94 399 SER A O 1
ATOM 2844 N N . LEU A 1 400 ? -3.966 -3.479 11.335 1.00 89.38 400 LEU A N 1
ATOM 2845 C CA . LEU A 1 400 ? -3.558 -3.722 9.958 1.00 89.38 400 LEU A CA 1
ATOM 2846 C C . LEU A 1 400 ? -2.093 -4.130 9.837 1.00 89.38 400 LEU A C 1
ATOM 2848 O O . LEU A 1 400 ? -1.217 -3.555 10.490 1.00 89.38 400 LEU A O 1
ATOM 2852 N N . SER A 1 401 ? -1.819 -5.061 8.922 1.00 91.06 401 SER A N 1
ATOM 2853 C CA . SER A 1 401 ? -0.459 -5.378 8.484 1.00 91.06 401 SER A CA 1
ATOM 2854 C C . SER A 1 401 ? 0.186 -4.176 7.787 1.00 91.06 401 SER A C 1
ATOM 2856 O O . SER A 1 401 ? -0.506 -3.362 7.174 1.00 91.06 401 SER A O 1
ATOM 2858 N N . LEU A 1 402 ? 1.521 -4.068 7.831 1.00 90.44 402 LEU A N 1
ATOM 2859 C CA . LEU A 1 402 ? 2.253 -2.973 7.170 1.00 90.44 402 LEU A CA 1
ATOM 2860 C C . LEU A 1 402 ? 1.898 -2.852 5.682 1.00 90.44 402 LEU A C 1
ATOM 2862 O O . LEU A 1 402 ? 1.761 -1.745 5.171 1.00 90.44 402 LEU A O 1
ATOM 2866 N N . LYS A 1 403 ? 1.664 -3.985 5.011 1.00 89.69 403 LYS A N 1
ATOM 2867 C CA . LYS A 1 403 ? 1.198 -4.021 3.623 1.00 89.69 403 LYS A CA 1
ATOM 2868 C C . LYS A 1 403 ? -0.148 -3.325 3.439 1.00 89.69 403 LYS A C 1
ATOM 2870 O O . LYS A 1 403 ? -0.255 -2.436 2.604 1.00 89.69 403 LYS A O 1
ATOM 2875 N N . ALA A 1 404 ? -1.150 -3.673 4.245 1.00 88.75 404 ALA A N 1
ATOM 2876 C CA . ALA A 1 404 ? -2.466 -3.042 4.160 1.00 88.75 404 ALA A CA 1
ATOM 2877 C C . ALA A 1 404 ? -2.420 -1.539 4.488 1.00 88.75 404 ALA A C 1
ATOM 2879 O O . ALA A 1 404 ? -3.142 -0.747 3.883 1.00 88.75 404 ALA A O 1
ATOM 2880 N N . ARG A 1 405 ? -1.541 -1.134 5.414 1.00 90.81 405 ARG A N 1
ATOM 2881 C CA . ARG A 1 405 ? -1.290 0.282 5.720 1.00 90.81 405 ARG A CA 1
ATOM 2882 C C . ARG A 1 405 ? -0.709 1.015 4.511 1.00 90.81 405 ARG A C 1
ATOM 2884 O O . ARG A 1 405 ? -1.230 2.058 4.128 1.00 90.81 405 ARG A O 1
ATOM 2891 N N . ALA A 1 406 ? 0.321 0.450 3.885 1.00 90.81 406 ALA A N 1
ATOM 2892 C CA . ALA A 1 406 ? 0.966 1.030 2.713 1.00 90.81 406 ALA A CA 1
ATOM 2893 C C . ALA A 1 406 ? -0.003 1.178 1.525 1.00 90.81 406 ALA A C 1
ATOM 2895 O O . ALA A 1 406 ? -0.042 2.233 0.898 1.00 90.81 406 ALA A O 1
ATOM 2896 N N . GLU A 1 407 ? -0.839 0.173 1.251 1.00 88.94 407 GLU A N 1
ATOM 2897 C CA . GLU A 1 407 ? -1.842 0.210 0.171 1.00 88.94 407 GLU A CA 1
ATOM 2898 C C . GLU A 1 407 ? -2.838 1.375 0.324 1.00 88.94 407 GLU A C 1
ATOM 2900 O O . GLU A 1 407 ? -3.131 2.087 -0.640 1.00 88.94 407 GLU A O 1
ATOM 2905 N N . ILE A 1 408 ? -3.316 1.632 1.544 1.00 88.12 408 ILE A N 1
ATOM 2906 C CA . ILE A 1 408 ? -4.217 2.760 1.834 1.00 88.12 408 ILE A CA 1
ATOM 2907 C C . ILE A 1 408 ? -3.510 4.100 1.707 1.00 88.12 408 ILE A C 1
ATOM 2909 O O . ILE A 1 408 ? -4.070 5.061 1.180 1.00 88.12 408 ILE A O 1
ATOM 2913 N N . ILE A 1 409 ? -2.271 4.169 2.175 1.00 90.12 409 ILE A N 1
ATOM 2914 C CA . ILE A 1 409 ? -1.482 5.396 2.144 1.00 90.12 409 ILE A CA 1
ATOM 2915 C C . ILE A 1 409 ? -1.070 5.761 0.715 1.00 90.12 409 ILE A C 1
ATOM 2917 O O . ILE A 1 409 ? -1.010 6.946 0.381 1.00 90.12 409 ILE A O 1
ATOM 2921 N N . ALA A 1 410 ? -0.868 4.771 -0.155 1.00 88.06 410 ALA A N 1
ATOM 2922 C CA . ALA A 1 410 ? -0.695 4.992 -1.587 1.00 88.06 410 ALA A CA 1
ATOM 2923 C C . ALA A 1 410 ? -1.897 5.733 -2.193 1.00 88.06 410 ALA A C 1
ATOM 2925 O O . ALA A 1 410 ? -1.732 6.658 -2.986 1.00 88.06 410 ALA A O 1
ATOM 2926 N N . ILE A 1 411 ? -3.112 5.381 -1.773 1.00 85.25 411 ILE A N 1
ATOM 2927 C CA . ILE A 1 411 ? -4.331 6.018 -2.275 1.00 85.25 411 ILE A CA 1
ATOM 2928 C C . ILE A 1 411 ? -4.469 7.440 -1.728 1.00 85.25 411 ILE A C 1
ATOM 2930 O O . ILE A 1 411 ? -4.672 8.382 -2.487 1.00 85.25 411 ILE A O 1
ATOM 2934 N N . ILE A 1 412 ? -4.317 7.618 -0.416 1.00 86.00 412 ILE A N 1
ATOM 2935 C CA . ILE A 1 412 ? -4.532 8.915 0.251 1.00 86.00 412 ILE A CA 1
ATOM 2936 C C . ILE A 1 412 ? -3.446 9.932 -0.099 1.00 86.00 412 ILE A C 1
ATOM 2938 O O . ILE A 1 412 ? -3.719 11.131 -0.180 1.00 86.00 412 ILE A O 1
ATOM 2942 N N . GLY A 1 413 ? -2.213 9.475 -0.322 1.00 82.69 413 GLY A N 1
ATOM 2943 C CA . GLY A 1 413 ? -1.145 10.345 -0.806 1.00 82.69 413 GLY A CA 1
ATOM 2944 C C . GLY A 1 413 ? -1.334 10.793 -2.257 1.00 82.69 413 GLY A C 1
ATOM 2945 O O . GLY A 1 413 ? -0.633 11.703 -2.686 1.00 82.69 413 GLY A O 1
ATOM 2946 N N . GLY A 1 414 ? -2.311 10.231 -2.981 1.00 79.88 414 GLY A N 1
ATOM 2947 C CA . GLY A 1 414 ? -2.603 10.559 -4.378 1.00 79.88 414 GLY A CA 1
ATOM 2948 C C . GLY A 1 414 ? -1.705 9.828 -5.374 1.00 79.88 414 GLY A C 1
ATOM 2949 O O . GLY A 1 414 ? -1.665 10.186 -6.545 1.00 79.88 414 GLY A O 1
ATOM 2950 N N . ALA A 1 415 ? -0.978 8.803 -4.925 1.00 79.19 415 ALA A N 1
ATOM 2951 C CA . ALA A 1 415 ? -0.048 8.030 -5.742 1.00 79.19 415 ALA A CA 1
ATOM 2952 C C . ALA A 1 415 ? -0.759 6.939 -6.574 1.00 79.19 415 ALA A C 1
ATOM 2954 O O . ALA A 1 415 ? -0.119 6.077 -7.165 1.00 79.19 415 ALA A O 1
ATOM 2955 N N . THR A 1 416 ? -2.092 6.968 -6.628 1.00 80.88 416 THR A N 1
ATOM 2956 C CA . THR A 1 416 ? -2.932 6.087 -7.450 1.00 80.88 416 THR A CA 1
ATOM 2957 C C . THR A 1 416 ? -3.976 6.937 -8.169 1.00 80.88 416 THR A C 1
ATOM 2959 O O . THR A 1 416 ? -4.329 8.011 -7.688 1.00 80.88 416 THR A O 1
ATOM 2962 N N . SER A 1 417 ? -4.543 6.450 -9.272 1.00 71.69 417 SER A N 1
ATOM 2963 C CA . SER A 1 417 ? -5.602 7.155 -10.022 1.00 71.69 417 SER A CA 1
ATOM 2964 C C . SER A 1 417 ? -6.976 7.157 -9.332 1.00 71.69 417 SER A C 1
ATOM 2966 O O . SER A 1 417 ? -7.998 7.424 -9.963 1.00 71.69 417 SER A O 1
ATOM 2968 N N . ILE A 1 418 ? -7.019 6.819 -8.045 1.00 74.75 418 ILE A N 1
ATOM 2969 C CA . ILE A 1 418 ? -8.225 6.813 -7.229 1.00 74.75 418 ILE A CA 1
ATOM 2970 C C . ILE A 1 418 ? -8.385 8.188 -6.588 1.00 74.75 418 ILE A C 1
ATOM 2972 O O . ILE A 1 418 ? -7.585 8.594 -5.747 1.00 74.75 418 ILE A O 1
ATOM 2976 N N . GLU A 1 419 ? -9.476 8.867 -6.921 1.00 75.31 419 GLU A N 1
ATOM 2977 C CA . GLU A 1 419 ? -9.829 10.139 -6.299 1.00 75.31 419 GLU A CA 1
ATOM 2978 C C . GLU A 1 419 ? -10.775 9.922 -5.112 1.00 75.31 419 GLU A C 1
ATOM 2980 O O . GLU A 1 419 ? -11.884 9.395 -5.246 1.00 75.31 419 GLU A O 1
ATOM 2985 N N . LEU A 1 420 ? -10.327 10.346 -3.930 1.00 75.38 420 LEU A N 1
ATOM 2986 C CA . LEU A 1 420 ? -11.128 10.386 -2.711 1.00 75.38 420 LEU A CA 1
ATOM 2987 C C . LEU A 1 420 ? -11.585 11.830 -2.434 1.00 75.38 420 LEU A C 1
ATOM 2989 O O . LEU A 1 420 ? -10.808 12.766 -2.627 1.00 75.38 420 LEU A O 1
ATOM 2993 N N . PRO A 1 421 ? -12.810 12.039 -1.922 1.00 77.69 421 PRO A N 1
ATOM 2994 C CA . PRO A 1 421 ? -13.232 13.338 -1.413 1.00 77.69 421 PRO A CA 1
ATOM 2995 C C . PRO A 1 421 ? -12.273 13.861 -0.331 1.00 77.69 421 PRO A C 1
ATOM 2997 O O . PRO A 1 421 ? -11.823 13.100 0.528 1.00 77.69 421 PRO A O 1
ATOM 3000 N N . SER A 1 422 ? -11.979 15.164 -0.333 1.00 76.81 422 SER A N 1
ATOM 3001 C CA . SER A 1 422 ? -10.977 15.777 0.559 1.00 76.81 422 SER A CA 1
ATOM 3002 C C . SER A 1 422 ? -11.281 15.608 2.053 1.00 76.81 422 SER A C 1
ATOM 3004 O O . SER A 1 422 ? -10.364 15.438 2.860 1.00 76.81 422 SER A O 1
ATOM 3006 N N . ASN A 1 423 ? -12.562 15.587 2.427 1.00 76.25 423 ASN A N 1
ATOM 3007 C CA . ASN A 1 423 ? -13.001 15.268 3.786 1.00 76.25 423 ASN A CA 1
ATOM 3008 C C . ASN A 1 423 ? -12.613 13.832 4.172 1.00 76.25 423 ASN A C 1
ATOM 3010 O O . ASN A 1 423 ? -12.050 13.621 5.242 1.00 76.25 423 ASN A O 1
ATOM 3014 N N . CYS A 1 424 ? -12.839 12.860 3.281 1.00 76.38 424 CYS A N 1
ATOM 3015 C CA . CYS A 1 424 ? -12.461 11.463 3.500 1.00 76.38 424 CYS A CA 1
ATOM 3016 C C . CYS A 1 424 ? -10.941 11.324 3.635 1.00 76.38 424 CYS A C 1
ATOM 3018 O O . CYS A 1 424 ? -10.474 10.671 4.561 1.00 76.38 424 CYS A O 1
ATOM 3020 N N . ILE A 1 425 ? -10.173 11.981 2.758 1.00 81.31 425 ILE A N 1
ATOM 3021 C CA . ILE A 1 425 ? -8.703 12.000 2.825 1.00 81.31 425 ILE A CA 1
ATOM 3022 C C . ILE A 1 425 ? -8.251 12.487 4.201 1.00 81.31 425 ILE A C 1
ATOM 3024 O O . ILE A 1 425 ? -7.439 11.821 4.831 1.00 81.31 425 ILE A O 1
ATOM 3028 N N . THR A 1 426 ? -8.800 13.598 4.695 1.00 81.75 426 THR A N 1
ATOM 3029 C CA . THR A 1 426 ? -8.359 14.185 5.968 1.00 81.75 426 THR A CA 1
ATOM 3030 C C . THR A 1 426 ? -8.623 13.246 7.142 1.00 81.75 426 THR A C 1
ATOM 3032 O O . THR A 1 426 ? -7.705 12.962 7.902 1.00 81.75 426 THR A O 1
ATOM 3035 N N . ILE A 1 427 ? -9.827 12.675 7.233 1.00 80.50 427 ILE A N 1
ATOM 3036 C CA . ILE A 1 427 ? -10.191 11.711 8.285 1.00 80.50 427 ILE A CA 1
ATOM 3037 C C . ILE A 1 427 ? -9.268 10.494 8.271 1.00 80.50 427 ILE A C 1
ATOM 3039 O O . ILE A 1 427 ? -8.838 10.010 9.317 1.00 80.50 427 ILE A O 1
ATOM 3043 N N . ILE A 1 428 ? -8.967 9.971 7.081 1.00 83.56 428 ILE A N 1
ATOM 3044 C CA . ILE A 1 428 ? -8.103 8.802 6.992 1.00 83.56 428 ILE A CA 1
ATOM 3045 C C . ILE A 1 428 ? -6.648 9.199 7.297 1.00 83.56 428 ILE A C 1
ATOM 3047 O O . ILE A 1 428 ? -5.960 8.416 7.940 1.00 83.56 428 ILE A O 1
ATOM 3051 N N . ILE A 1 429 ? -6.186 10.414 6.953 1.00 86.62 429 ILE A N 1
ATOM 3052 C CA . ILE A 1 429 ? -4.876 10.935 7.396 1.00 86.62 429 ILE A CA 1
ATOM 3053 C C . ILE A 1 429 ? -4.806 11.006 8.922 1.00 86.62 429 ILE A C 1
ATOM 3055 O O . ILE A 1 429 ? -3.823 10.549 9.505 1.00 86.62 429 ILE A O 1
ATOM 3059 N N . GLU A 1 430 ? -5.834 11.528 9.589 1.00 85.19 430 GLU A N 1
ATOM 3060 C CA . GLU A 1 430 ? -5.885 11.512 11.053 1.00 85.19 430 GLU A CA 1
ATOM 3061 C C . GLU A 1 430 ? -5.762 10.070 11.568 1.00 85.19 430 GLU A C 1
ATOM 3063 O O . GLU A 1 430 ? -5.058 9.819 12.544 1.00 85.19 430 GLU A O 1
ATOM 3068 N N . TRP A 1 431 ? -6.395 9.097 10.894 1.00 85.50 431 TRP A N 1
ATOM 3069 C CA . TRP A 1 431 ? -6.433 7.697 11.352 1.00 85.50 431 TRP A CA 1
ATOM 3070 C C . TRP A 1 431 ? -5.095 7.004 11.223 1.00 85.50 431 TRP A C 1
ATOM 3072 O O . TRP A 1 431 ? -4.643 6.344 12.157 1.00 85.50 431 TRP A O 1
ATOM 3082 N N . ILE A 1 432 ? -4.449 7.182 10.074 1.00 86.44 432 ILE A N 1
ATOM 3083 C CA . ILE A 1 432 ? -3.154 6.568 9.796 1.00 86.44 432 ILE A CA 1
ATOM 3084 C C . ILE A 1 432 ? -2.016 7.246 10.556 1.00 86.44 432 ILE A C 1
ATOM 3086 O O . ILE A 1 432 ? -0.976 6.623 10.697 1.00 86.44 432 ILE A O 1
ATOM 3090 N N . THR A 1 433 ? -2.156 8.507 10.984 1.00 85.06 433 THR A N 1
ATOM 3091 C CA . THR A 1 433 ? -1.075 9.260 11.655 1.00 85.06 433 THR A CA 1
ATOM 3092 C C . THR A 1 433 ? -1.303 9.448 13.154 1.00 85.06 433 THR A C 1
ATOM 3094 O O . THR A 1 433 ? -0.361 9.764 13.883 1.00 85.06 433 THR A O 1
ATOM 3097 N N . GLY A 1 434 ? -2.540 9.284 13.630 1.00 81.25 434 GLY A N 1
ATOM 3098 C CA . GLY A 1 434 ? -2.948 9.611 14.996 1.00 81.25 434 GLY A CA 1
ATOM 3099 C C . GLY A 1 434 ? -2.883 11.109 15.321 1.00 81.25 434 GLY A C 1
ATOM 3100 O O . GLY A 1 434 ? -2.984 11.480 16.489 1.00 81.25 434 GLY A O 1
ATOM 3101 N N . CYS A 1 435 ? -2.675 11.968 14.319 1.00 82.94 435 CYS A N 1
ATOM 3102 C CA . CYS A 1 435 ? -2.565 13.416 14.476 1.00 82.94 435 CYS A CA 1
ATOM 3103 C C . CYS A 1 435 ? -3.924 14.086 14.242 1.00 82.94 435 CYS A C 1
ATOM 3105 O O . CYS A 1 435 ? -4.660 13.683 13.348 1.00 82.94 435 CYS A O 1
ATOM 3107 N N . ILE A 1 436 ? -4.245 15.127 15.014 1.00 77.62 436 ILE A N 1
ATOM 3108 C CA . ILE A 1 436 ? -5.510 15.871 14.879 1.00 77.62 436 ILE A CA 1
ATOM 3109 C C . ILE A 1 436 ? -5.318 17.013 13.877 1.00 77.62 436 ILE A C 1
ATOM 3111 O O . ILE A 1 436 ? -4.421 17.839 14.055 1.00 77.62 436 ILE A O 1
ATOM 3115 N N . ILE A 1 437 ? -6.180 17.098 12.860 1.00 75.19 437 ILE A N 1
ATOM 3116 C CA . ILE A 1 437 ? -6.139 18.130 11.822 1.00 75.19 437 ILE A CA 1
ATOM 3117 C C . ILE A 1 437 ? -7.252 19.166 12.092 1.00 75.19 437 ILE A C 1
ATOM 3119 O O . ILE A 1 437 ? -8.443 18.847 12.043 1.00 75.19 437 ILE A O 1
ATOM 3123 N N . PRO A 1 438 ? -6.913 20.440 12.380 1.00 67.00 438 PRO A N 1
ATOM 3124 C CA . PRO A 1 438 ? -7.907 21.460 12.713 1.00 67.00 438 PRO A CA 1
ATOM 3125 C C . PRO A 1 438 ? -8.923 21.705 11.584 1.00 67.00 438 PRO A C 1
ATOM 3127 O O . PRO A 1 438 ? -8.552 21.822 10.419 1.00 67.00 438 PRO A O 1
ATOM 3130 N N . GLY A 1 439 ? -10.205 21.864 11.936 1.00 56.62 439 GLY A N 1
ATOM 3131 C CA . GLY A 1 439 ? -11.278 22.240 10.997 1.00 56.62 439 GLY A CA 1
ATOM 3132 C C . GLY A 1 439 ? -12.259 21.120 10.638 1.00 56.62 439 GLY A C 1
ATOM 3133 O O . GLY A 1 439 ? -13.293 21.401 10.036 1.00 56.62 439 GLY A O 1
ATOM 3134 N N . HIS A 1 440 ? -11.989 19.886 11.065 1.00 49.03 440 HIS A N 1
ATOM 3135 C CA . HIS A 1 440 ? -12.955 18.788 11.047 1.00 49.03 440 HIS A CA 1
ATOM 3136 C C . HIS A 1 440 ? -13.627 18.706 12.415 1.00 49.03 440 HIS A C 1
ATOM 3138 O O . HIS A 1 440 ? -13.003 19.027 13.427 1.00 49.03 440 HIS A O 1
ATOM 3144 N N . GLY A 1 441 ? -14.927 18.396 12.437 1.00 44.25 441 GLY A N 1
ATOM 3145 C CA . GLY A 1 441 ? -15.755 18.412 13.639 1.00 44.25 441 GLY A CA 1
ATOM 3146 C C . GLY A 1 441 ? -15.112 17.611 14.761 1.00 44.25 441 GLY A C 1
ATOM 3147 O O . GLY A 1 441 ? -15.266 16.398 14.824 1.00 44.25 441 GLY A O 1
ATOM 3148 N N . SER A 1 442 ? -14.404 18.309 15.650 1.00 38.91 442 SER A N 1
ATOM 3149 C CA . SER A 1 442 ? -13.964 17.771 16.921 1.00 38.91 442 SER A CA 1
ATOM 3150 C C . SER A 1 442 ? -15.237 17.421 17.677 1.00 38.91 442 SER A C 1
ATOM 3152 O O . SER A 1 442 ? -15.887 18.279 18.278 1.00 38.91 442 SER A O 1
ATOM 3154 N N . GLY A 1 443 ? -15.632 16.151 17.596 1.00 38.09 443 GLY A N 1
ATOM 3155 C CA . GLY A 1 443 ? -16.411 15.532 18.644 1.00 38.09 443 GLY A CA 1
ATOM 3156 C C . GLY A 1 443 ? -15.627 15.795 19.914 1.00 38.09 443 GLY A C 1
ATOM 3157 O O . GLY A 1 443 ? -14.529 15.271 20.078 1.00 38.09 443 GLY A O 1
ATOM 3158 N N . SER A 1 444 ? -16.150 16.731 20.703 1.00 32.97 444 SER A N 1
ATOM 3159 C CA . SER A 1 444 ? -15.568 17.256 21.925 1.00 32.97 444 SER A CA 1
ATOM 3160 C C . SER A 1 444 ? -14.761 16.168 22.619 1.00 32.97 444 SER A C 1
ATOM 3162 O O . SER A 1 444 ? -15.346 15.183 23.069 1.00 32.97 444 SER A O 1
ATOM 3164 N N . SER A 1 445 ? -13.442 16.347 22.732 1.00 32.25 445 SER A N 1
ATOM 3165 C CA . SER A 1 445 ? -12.674 15.646 23.753 1.00 32.25 445 SER A CA 1
ATOM 3166 C C . SER A 1 445 ? -13.419 15.914 25.051 1.00 32.25 445 SER A C 1
ATOM 3168 O O . SER A 1 445 ? -13.439 17.045 25.542 1.00 32.25 445 SER A O 1
ATOM 3170 N N . SER A 1 446 ? -14.167 14.925 25.534 1.00 27.17 446 SER A N 1
ATOM 3171 C CA . SER A 1 446 ? -14.844 15.013 26.812 1.00 27.17 446 SER A CA 1
ATOM 3172 C C . SER A 1 446 ? -13.752 15.330 27.813 1.00 27.17 446 SER A C 1
ATOM 3174 O O . SER A 1 446 ? -12.829 14.533 27.976 1.00 27.17 446 SER A O 1
ATOM 3176 N N . SER A 1 447 ? -13.838 16.550 28.351 1.00 24.16 447 SER A N 1
ATOM 3177 C CA . SER A 1 447 ? -12.980 17.145 29.364 1.00 24.16 447 SER A CA 1
ATOM 3178 C C . SER A 1 447 ? -12.187 16.082 30.104 1.00 24.16 447 SER A C 1
ATOM 3180 O O . SER A 1 447 ? -12.774 15.274 30.827 1.00 24.16 447 SER A O 1
ATOM 3182 N N . MET A 1 448 ? -10.861 16.117 29.954 1.00 25.73 448 MET A N 1
ATOM 3183 C CA . MET A 1 448 ? -9.977 15.507 30.935 1.00 25.73 448 MET A CA 1
ATOM 3184 C C . MET A 1 448 ? -10.508 15.909 32.312 1.00 25.73 448 MET A C 1
ATOM 3186 O O . MET A 1 448 ? -10.618 17.097 32.628 1.00 25.73 448 MET A O 1
ATOM 3190 N N . ILE A 1 449 ? -10.941 14.922 33.090 1.00 32.09 449 ILE A N 1
ATOM 3191 C CA . ILE A 1 449 ? -11.197 15.116 34.508 1.00 32.09 449 ILE A CA 1
ATOM 3192 C C . ILE A 1 449 ? -9.840 15.552 35.073 1.00 32.09 449 ILE A C 1
ATOM 3194 O O . ILE A 1 449 ? -8.867 14.813 34.898 1.00 32.09 449 ILE A O 1
ATOM 3198 N N . PRO A 1 450 ? -9.717 16.748 35.675 1.00 28.22 450 PRO A N 1
ATOM 3199 C CA . PRO A 1 450 ? -8.446 17.165 36.239 1.00 28.22 450 PRO A CA 1
ATOM 3200 C C . PRO A 1 450 ? -8.022 16.142 37.303 1.00 28.22 450 PRO A C 1
ATOM 3202 O O . PRO A 1 450 ? -8.876 15.657 38.055 1.00 28.22 450 PRO A O 1
ATOM 3205 N N . PRO A 1 451 ? -6.728 15.783 37.379 1.00 32.16 451 PRO A N 1
ATOM 3206 C CA . PRO A 1 451 ? -6.248 14.867 38.403 1.00 32.16 451 PRO A CA 1
ATOM 3207 C C . PRO A 1 451 ? -6.612 15.422 39.789 1.00 32.16 451 PRO A C 1
ATOM 3209 O O . PRO A 1 451 ? -6.553 16.642 39.988 1.00 32.16 451 PRO A O 1
ATOM 3212 N N . PRO A 1 452 ? -6.996 14.571 40.761 1.00 28.97 452 PRO A N 1
ATOM 3213 C CA . PRO A 1 452 ? -7.289 15.044 42.103 1.00 28.97 452 PRO A CA 1
ATOM 3214 C C . PRO A 1 452 ? -6.048 15.745 42.651 1.00 28.97 452 PRO A C 1
ATOM 3216 O O . PRO A 1 452 ? -4.967 15.161 42.739 1.00 28.97 452 PRO A O 1
ATOM 3219 N N . SER A 1 453 ? -6.204 17.024 42.985 1.00 29.03 453 SER A N 1
ATOM 3220 C CA . SER A 1 453 ? -5.159 17.832 43.593 1.00 29.03 453 SER A CA 1
ATOM 3221 C C . SER A 1 453 ? -4.686 17.143 44.872 1.00 29.03 453 SER A C 1
ATOM 3223 O O . SER A 1 453 ? -5.428 17.035 45.847 1.00 29.03 453 SER A O 1
ATOM 3225 N N . SER A 1 454 ? -3.444 16.666 44.875 1.00 30.36 454 SER A N 1
ATOM 3226 C CA . SER A 1 454 ? -2.774 16.158 46.065 1.00 30.36 454 SER A CA 1
ATOM 3227 C C . SER A 1 454 ? -2.395 17.332 46.973 1.00 30.36 454 SER A C 1
ATOM 3229 O O . SER A 1 454 ? -1.236 17.736 47.048 1.00 30.36 454 SER A O 1
ATOM 3231 N N . THR A 1 455 ? -3.373 17.917 47.661 1.00 30.77 455 THR A N 1
ATOM 3232 C CA . THR A 1 455 ? -3.099 18.736 48.843 1.00 30.77 455 THR A CA 1
ATOM 3233 C C . THR A 1 455 ? -2.777 17.800 49.998 1.00 30.77 455 THR A C 1
ATOM 3235 O O . THR A 1 455 ? -3.654 17.125 50.535 1.00 30.77 455 THR A O 1
ATOM 3238 N N . ALA A 1 456 ? -1.494 17.746 50.351 1.00 30.33 456 ALA A N 1
ATOM 3239 C CA . ALA A 1 456 ? -1.012 17.113 51.567 1.00 30.33 456 ALA A CA 1
ATOM 3240 C C . ALA A 1 456 ? -1.774 17.665 52.793 1.00 30.33 456 ALA A C 1
ATOM 3242 O O . ALA A 1 456 ? -1.942 18.883 52.903 1.00 30.33 456 ALA A O 1
ATOM 3243 N N . PRO A 1 457 ? -2.241 16.814 53.723 1.00 28.92 457 PRO A N 1
ATOM 3244 C CA . PRO A 1 457 ? -2.913 17.282 54.925 1.00 28.92 457 PRO A CA 1
ATOM 3245 C C . PRO A 1 457 ? -1.906 17.976 55.847 1.00 28.92 457 PRO A C 1
ATOM 3247 O O . PRO A 1 457 ? -0.903 17.394 56.261 1.00 28.92 457 PRO A O 1
ATOM 3250 N N . ALA A 1 458 ? -2.188 19.238 56.169 1.00 29.00 458 ALA A N 1
ATOM 3251 C CA . ALA A 1 458 ? -1.437 20.010 57.144 1.00 29.00 458 ALA A CA 1
ATOM 3252 C C . ALA A 1 458 ? -1.534 19.353 58.531 1.00 29.00 458 ALA A C 1
ATOM 3254 O O . ALA A 1 458 ? -2.621 19.164 59.081 1.00 29.00 458 ALA A O 1
ATOM 3255 N N . ALA A 1 459 ? -0.378 19.024 59.104 1.00 30.34 459 ALA A N 1
ATOM 3256 C CA . ALA A 1 459 ? -0.255 18.585 60.483 1.00 30.34 459 ALA A CA 1
ATOM 3257 C C . ALA A 1 459 ? -0.719 19.704 61.430 1.00 30.34 459 ALA A C 1
ATOM 3259 O O . ALA A 1 459 ? -0.154 20.795 61.431 1.00 30.34 459 ALA A O 1
ATOM 3260 N N . SER A 1 460 ? -1.739 19.430 62.244 1.00 29.84 460 SER A N 1
ATOM 3261 C CA . SER A 1 460 ? -2.176 20.320 63.323 1.00 29.84 460 SER A CA 1
ATOM 3262 C C . SER A 1 460 ? -1.785 19.707 64.665 1.00 29.84 460 SER A C 1
ATOM 3264 O O . SER A 1 460 ? -2.261 18.637 65.040 1.00 29.84 460 SER A O 1
ATOM 3266 N N . THR A 1 461 ? -0.878 20.378 65.370 1.00 33.56 461 THR A N 1
ATOM 3267 C CA . THR A 1 461 ? -0.511 20.119 66.767 1.00 33.56 461 THR A CA 1
ATOM 3268 C C . THR A 1 461 ? -1.633 20.545 67.731 1.00 33.56 461 THR A C 1
ATOM 3270 O O . THR A 1 461 ? -2.430 21.423 67.397 1.00 33.56 461 THR A O 1
ATOM 3273 N N . PRO A 1 462 ? -1.723 19.946 68.936 1.00 32.09 462 PRO A N 1
ATOM 3274 C CA . PRO A 1 462 ? -2.834 20.166 69.859 1.00 32.09 462 PRO A CA 1
ATOM 3275 C C . PRO A 1 462 ? -2.596 21.372 70.784 1.00 32.09 462 PRO A C 1
ATOM 3277 O O . PRO A 1 462 ? -1.525 21.514 71.371 1.00 32.09 462 PRO A O 1
ATOM 3280 N N . GLY A 1 463 ? -3.623 22.209 70.962 1.00 28.36 463 GLY A N 1
ATOM 3281 C CA . GLY A 1 463 ? -3.629 23.340 71.892 1.00 28.36 463 GLY A CA 1
ATOM 3282 C C . GLY A 1 463 ? -4.983 23.480 72.588 1.00 28.36 463 GLY A C 1
ATOM 3283 O O . GLY A 1 463 ? -6.030 23.448 71.953 1.00 28.36 463 GLY A O 1
ATOM 3284 N N . VAL A 1 464 ? -4.933 23.577 73.912 1.00 28.56 464 VAL A N 1
ATOM 3285 C CA . VAL A 1 464 ? -6.010 23.394 74.894 1.00 28.56 464 VAL A CA 1
ATOM 3286 C C . VAL A 1 464 ? -6.537 24.743 75.434 1.00 28.56 464 VAL A C 1
ATOM 3288 O O . VAL A 1 464 ? -5.774 25.700 75.528 1.00 28.56 464 VAL A O 1
ATOM 3291 N N . SER A 1 465 ? -7.810 24.735 75.871 1.00 28.89 465 SER A N 1
ATOM 3292 C CA . SER A 1 465 ? -8.514 25.621 76.838 1.00 28.89 465 SER A CA 1
ATOM 3293 C C . SER A 1 465 ? -9.417 26.788 76.365 1.00 28.89 465 SER A C 1
ATOM 3295 O O . SER A 1 465 ? -8.991 27.771 75.777 1.00 28.89 465 SER A O 1
ATOM 3297 N N . THR A 1 466 ? -10.687 26.637 76.774 1.00 29.81 466 THR A N 1
ATOM 3298 C CA . THR A 1 466 ? -11.900 27.498 76.905 1.00 29.81 466 THR A CA 1
ATOM 3299 C C . THR A 1 466 ? -11.711 28.799 77.740 1.00 29.81 466 THR A C 1
ATOM 3301 O O . THR A 1 466 ? -10.631 28.889 78.324 1.00 29.81 466 THR A O 1
ATOM 3304 N N . PRO A 1 467 ? -12.701 29.730 77.974 1.00 40.03 467 PRO A N 1
ATOM 3305 C CA . PRO A 1 467 ? -14.185 29.628 77.844 1.00 40.03 467 PRO A CA 1
ATOM 3306 C C . PRO A 1 467 ? -15.028 30.878 77.390 1.00 40.03 467 PRO A C 1
ATOM 3308 O O . PRO A 1 467 ? -14.584 32.015 77.440 1.00 40.03 467 PRO A O 1
ATOM 3311 N N . VAL A 1 468 ? -16.315 30.605 77.075 1.00 28.12 468 VAL A N 1
ATOM 3312 C CA . VAL A 1 468 ? -17.585 31.350 77.370 1.00 28.12 468 VAL A CA 1
ATOM 3313 C C . VAL A 1 468 ? -17.865 32.757 76.785 1.00 28.12 468 VAL A C 1
ATOM 3315 O O . VAL A 1 468 ? -17.221 33.734 77.148 1.00 28.12 468 VAL A O 1
ATOM 3318 N N . SER A 1 469 ? -18.983 32.881 76.035 1.00 29.28 469 SER A N 1
ATOM 3319 C CA . SER A 1 469 ? -20.169 33.735 76.343 1.00 29.28 469 SER A CA 1
ATOM 3320 C C . SER A 1 469 ? -21.300 33.582 75.294 1.00 29.28 469 SER A C 1
ATOM 3322 O O . SER A 1 469 ? -21.074 33.704 74.096 1.00 29.28 469 SER A O 1
ATOM 3324 N N . THR A 1 470 ? -22.520 33.299 75.763 1.00 29.94 470 THR A N 1
ATOM 3325 C CA . THR A 1 470 ? -23.839 33.295 75.067 1.00 29.94 470 THR A CA 1
ATOM 3326 C C . THR A 1 470 ? -24.493 34.701 75.088 1.00 29.94 470 THR A C 1
ATOM 3328 O O . THR A 1 470 ? -23.885 35.579 75.700 1.00 29.94 470 THR A O 1
ATOM 3331 N N . PRO A 1 471 ? -25.771 34.948 74.679 1.00 41.72 471 PRO A N 1
ATOM 3332 C CA . PRO A 1 471 ? -26.719 34.304 73.727 1.00 41.72 471 PRO A CA 1
ATOM 3333 C C . PRO A 1 471 ? -27.377 35.337 72.757 1.00 41.72 471 PRO A C 1
ATOM 3335 O O . PRO A 1 471 ? -27.188 36.524 72.956 1.00 41.72 471 PRO A O 1
ATOM 3338 N N . VAL A 1 472 ? -28.235 34.929 71.800 1.00 29.03 472 VAL A N 1
ATOM 3339 C CA . VAL A 1 472 ? -29.599 35.505 71.589 1.00 29.03 472 VAL A CA 1
ATOM 3340 C C . VAL A 1 472 ? -30.482 34.492 70.835 1.00 29.03 472 VAL A C 1
ATOM 3342 O O . VAL A 1 472 ? -30.075 33.871 69.860 1.00 29.03 472 VAL A O 1
ATOM 3345 N N . VAL A 1 473 ? -31.702 34.347 71.352 1.00 31.16 473 VAL A N 1
ATOM 3346 C CA . VAL A 1 473 ? -32.837 33.498 70.958 1.00 31.16 473 VAL A CA 1
ATOM 3347 C C . VAL A 1 473 ? -33.803 34.274 70.050 1.00 31.16 473 VAL A C 1
ATOM 3349 O O . VAL A 1 473 ? -33.982 35.465 70.288 1.00 31.16 473 VAL A O 1
ATOM 3352 N N . SER A 1 474 ? -34.483 33.605 69.102 1.00 29.08 474 SER A N 1
ATOM 3353 C CA . SER A 1 474 ? -35.929 33.765 68.764 1.00 29.08 474 SER A CA 1
ATOM 3354 C C . SER A 1 474 ? -36.333 32.749 67.669 1.00 29.08 474 SER A C 1
ATOM 3356 O O . SER A 1 474 ? -35.865 32.859 66.544 1.00 29.08 474 SER A O 1
ATOM 3358 N N . THR A 1 475 ? -36.918 31.583 67.994 1.00 29.86 475 THR A N 1
ATOM 3359 C CA . THR A 1 475 ? -38.364 31.226 67.866 1.00 29.86 475 THR A CA 1
ATOM 3360 C C . THR A 1 475 ? -39.032 31.695 66.558 1.00 29.86 475 THR A C 1
ATOM 3362 O O . THR A 1 475 ? -39.171 32.884 66.316 1.00 29.86 475 THR A O 1
ATOM 3365 N N . SER A 1 476 ? -39.497 30.807 65.670 1.00 28.84 476 SER A N 1
ATOM 3366 C CA . SER A 1 476 ? -40.753 30.048 65.824 1.00 28.84 476 SER A CA 1
ATOM 3367 C C . SER A 1 476 ? -40.915 28.946 64.749 1.00 28.84 476 SER A C 1
ATOM 3369 O O . SER A 1 476 ? -40.447 29.079 63.623 1.00 28.84 476 SER A O 1
ATOM 3371 N N . ALA A 1 477 ? -41.593 27.858 65.125 1.00 31.02 477 ALA A N 1
ATOM 3372 C CA . ALA A 1 477 ? -42.159 26.789 64.277 1.00 31.02 477 ALA A CA 1
ATOM 3373 C C . ALA A 1 477 ? -43.717 26.869 64.371 1.00 31.02 477 ALA A C 1
ATOM 3375 O O . ALA A 1 477 ? -44.168 27.816 65.024 1.00 31.02 477 ALA A O 1
ATOM 3376 N N . PRO A 1 478 ? -44.575 25.904 63.932 1.00 44.44 478 PRO A N 1
ATOM 3377 C CA . PRO A 1 478 ? -44.441 24.750 63.003 1.00 44.44 478 PRO A CA 1
ATOM 3378 C C . PRO A 1 478 ? -45.661 24.478 62.037 1.00 44.44 478 PRO A C 1
ATOM 3380 O O . PRO A 1 478 ? -46.762 24.935 62.310 1.00 44.44 478 PRO A O 1
ATOM 3383 N N . ALA A 1 479 ? -45.451 23.613 61.011 1.00 31.88 479 ALA A N 1
ATOM 3384 C CA . ALA A 1 479 ? -46.317 22.528 60.423 1.00 31.88 479 ALA A CA 1
ATOM 3385 C C . ALA A 1 479 ? -47.777 22.818 59.911 1.00 31.88 479 ALA A C 1
ATOM 3387 O O . ALA A 1 479 ? -48.256 23.920 60.149 1.00 31.88 479 ALA A O 1
ATOM 3388 N N . PRO A 1 480 ? -48.549 21.884 59.258 1.00 42.06 480 PRO A N 1
ATOM 3389 C CA . PRO A 1 480 ? -48.307 20.471 58.860 1.00 42.06 480 PRO A CA 1
ATOM 3390 C C . PRO A 1 480 ? -48.820 19.976 57.453 1.00 42.06 480 PRO A C 1
ATOM 3392 O O . PRO A 1 480 ? -49.625 20.610 56.785 1.00 42.06 480 PRO A O 1
ATOM 3395 N N . VAL A 1 481 ? -48.296 18.797 57.066 1.00 34.12 481 VAL A N 1
ATOM 3396 C CA . VAL A 1 481 ? -48.804 17.565 56.373 1.00 34.12 481 VAL A CA 1
ATOM 3397 C C . VAL A 1 481 ? -50.185 17.495 55.660 1.00 34.12 481 VAL A C 1
ATOM 3399 O O . VAL A 1 481 ? -51.191 17.832 56.265 1.00 34.12 481 VAL A O 1
ATOM 3402 N N . GLU A 1 482 ? -50.212 16.891 54.448 1.00 30.39 482 GLU A N 1
ATOM 3403 C CA . GLU A 1 482 ? -51.050 15.755 53.917 1.00 30.39 482 GLU A CA 1
ATOM 3404 C C . GLU A 1 482 ? -51.163 15.857 52.370 1.00 30.39 482 GLU A C 1
ATOM 3406 O O . GLU A 1 482 ? -51.375 16.944 51.854 1.00 30.39 482 GLU A O 1
ATOM 3411 N N . SER A 1 483 ? -50.836 14.883 51.506 1.00 29.06 483 SER A N 1
ATOM 3412 C CA . SER A 1 483 ? -51.185 13.459 51.306 1.00 29.06 483 SER A CA 1
ATOM 3413 C C . SER A 1 483 ? -52.214 13.251 50.171 1.00 29.06 483 SER A C 1
ATOM 3415 O O . SER A 1 483 ? -53.325 13.761 50.217 1.00 29.06 483 SER A O 1
ATOM 3417 N N . SER A 1 484 ? -51.825 12.391 49.220 1.00 29.84 484 SER A N 1
ATOM 3418 C CA . SER A 1 484 ? -52.651 11.530 48.355 1.00 29.84 484 SER A CA 1
ATOM 3419 C C . SER A 1 484 ? -53.334 12.071 47.081 1.00 29.84 484 SER A C 1
ATOM 3421 O O . SER A 1 484 ? -54.209 12.928 47.115 1.00 29.84 484 SER A O 1
ATOM 3423 N N . SER A 1 485 ? -53.032 11.379 45.971 1.00 33.59 485 SER A N 1
ATOM 3424 C CA . SER A 1 485 ? -53.963 10.582 45.135 1.00 33.59 485 SER A CA 1
ATOM 3425 C C . SER A 1 485 ? -53.998 10.857 43.619 1.00 33.59 485 SER A C 1
ATOM 3427 O O . SER A 1 485 ? -54.089 11.980 43.137 1.00 33.59 485 SER A O 1
ATOM 3429 N N . VAL A 1 486 ? -53.902 9.737 42.894 1.00 38.94 486 VAL A N 1
ATOM 3430 C CA . VAL A 1 486 ? -53.989 9.499 41.440 1.00 38.94 486 VAL A CA 1
ATOM 3431 C C . VAL A 1 486 ? -55.467 9.353 41.0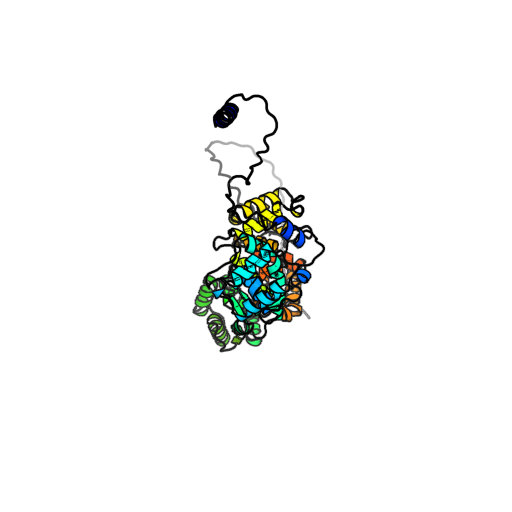23 1.00 38.94 486 VAL A C 1
ATOM 3433 O O . VAL A 1 486 ? -56.269 8.912 41.847 1.00 38.94 486 VAL A O 1
ATOM 3436 N N . PRO A 1 487 ? -55.849 9.667 39.768 1.00 45.38 487 PRO A N 1
ATOM 3437 C CA . PRO A 1 487 ? -56.488 8.658 38.886 1.00 45.38 487 PRO A CA 1
ATOM 3438 C C . PRO A 1 487 ? -56.008 8.790 37.416 1.00 45.38 487 PRO A C 1
ATOM 3440 O O . PRO A 1 487 ? -55.730 9.887 36.947 1.00 45.38 487 PRO A O 1
ATOM 3443 N N . VAL A 1 488 ? -55.640 7.715 36.708 1.00 39.00 488 VAL A N 1
ATOM 3444 C CA . VAL A 1 488 ? -56.457 6.738 35.941 1.00 39.00 488 VAL A CA 1
ATOM 3445 C C . VAL A 1 488 ? -57.293 7.348 34.794 1.00 39.00 488 VAL A C 1
ATOM 3447 O O . VAL A 1 488 ? -58.164 8.178 35.023 1.00 39.00 488 VAL A O 1
ATOM 3450 N N . TYR A 1 489 ? -56.961 6.841 33.595 1.00 28.69 489 TYR A N 1
ATOM 3451 C CA . TYR A 1 489 ? -57.497 6.933 32.221 1.00 28.69 489 TYR A CA 1
ATOM 3452 C C . TYR A 1 489 ? -59.004 7.200 32.017 1.00 28.69 489 TYR A C 1
ATOM 3454 O O . TYR A 1 489 ? -59.828 6.944 32.897 1.00 28.69 489 TYR A O 1
ATOM 3462 N N . PRO A 1 490 ? -59.366 7.664 30.808 1.00 53.19 490 PRO A N 1
ATOM 3463 C CA . PRO A 1 490 ? -59.787 6.737 29.740 1.00 53.19 490 PRO A CA 1
ATOM 3464 C C . PRO A 1 490 ? -58.915 6.755 28.481 1.00 53.19 490 PRO A C 1
ATOM 3466 O O . PRO A 1 490 ? -58.304 7.806 28.180 1.00 53.19 490 PRO A O 1
#

Secondary structure (DSSP, 8-state):
--SHHHHHHHHHTSSS---------------TTSS----S-TTS--HHHHHHHHHTT-SS-HHHHTTT--HHHHHHHHHHHTT--GGGS-HHHHHHHHHHHHH-SSS-HHHHHHHHHHHHS-TT----HHHHHHHHTTHHHHHHHHHHTTEEEETTEEEEHHHHHT-EEE-HHHHHHHHHHHHH-S---HHHHHHHHHHHTT--GGGB-HHHHHHHHHHHHSTT--S-HHHHHHHHHHHTT---TTEEE--PPPHHHHHHHHHHHHHHHHB-TTSPBPHHHHHHHHHHHHSGGGTT--HHHHHHHHHHHHT--GGGS-HHHHHHHHHHHHSTT--S-HHHHHHHHHHHGGG--TT------HHHHHHHHHHHHTTHHHHSHHHHHHHHHHHHTT--GGGB-HHHHHHHHHHHTT-SSPPPPHHHHHHHHHHHH----BTB--------PPPP---PPPP-------------------------------